Protein AF-A0AAE0RZL2-F1 (afdb_monomer)

Secondary structure (DSSP, 8-state):
-HHHHHHHHHHHTT---EE----S-SSPPPHHHHHHHHHHHHTT--S---TT--HHHHHHHHHHHHHHH-----GGGEEEESSHHHHHHHHHHHH--TT-EEEEEES--TTHHHHHHTTT-EEEEEE--TTTTT---HHHHHHH--TTEEEEEEESSPTTT-----HHHHHHHHHHHHHSSS--EEEEE-TTTT-B-TT-----GGGSTTTTTTEEEEEEHHHHTT-GGG--EEEE--HHHHHHHHHHHHHHT-SPPHHHHHHHHHHHHS-GGGGHHHHHHHHHHHHHHHHHHTTSTT-B-PPPSBSS----B-GGGTT-EETTEE--SHHHHHHHHHHHH-EE---GGGGT---EEEEEE-----GGGTTTS-SSS-GGG--SSSS--HHHHHHHTTTTTS-GGGEEEEE-HHHHHHHHHH-TTS-GGGEEEPSS---HHHHHHHHHHHHHHH-TTPEEEEEETTEEES-HHHHHHHHHHHHHHHHHH--EEEEEEPPSS--SSSEEEEEPPGGG--HHHHHHHHHHHHHHS--EEEEEEEEES--HHHHHHHHHHT-EEEEEEEEEEEHHHHHHHHHHH-HHHHHHHHHHHHHTTSTTHHHHHHHHHHH-----HIIIIITT-S-EEEEEE-S-EEE--SHHHHHHHS---TT--BTTEEEES-BS-EEEES-----EEEES-BSEEEEE-SS-EEEEETT-GGGHHHHHHHHHHTT-GGG-

Sequence (724 aa):
MKITAKAISMKKAGMPVISLSAGEPDFPTPKIASDAGIKAIRDGFTNYTVNSGTIELKKAICHKLKRDNGLEYVPENIIVSNGGKQAIANTILALCERGDEVIIPSPYWVSFPEMVSLADATSVVLNTTIEDGFKIKPSGLEKSISDRTKLLILNSPSNPTGAVYSKKEIELLMEVVKSVRRD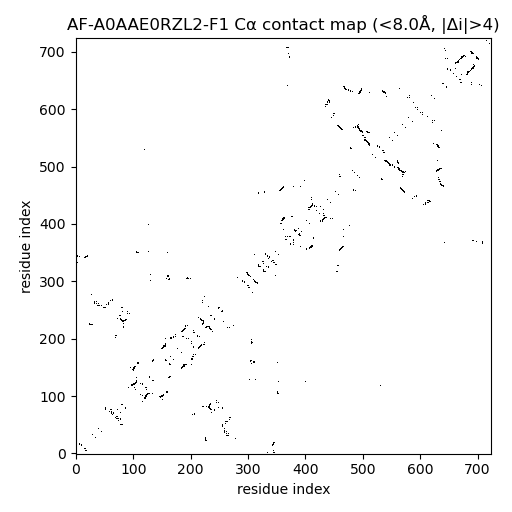IFVLSDEMYEQLMYGDAEYYSPARIQGMREKTIVSNAVSKTFSMTGWRVGYIAAPEWIVDACNKIQSQTTSNASSISQKAAEAALLADPSIINEMKRAFKERRDFMFTELNKISGFNALLPDGAFYIFPSVADLIGKTISGCKLSSSMDVGDFLLEKGLIATVPGEAFGAADLYVVIMAGGSGTRLWPMSRREYPKQFIDFLGTGTLIQQTVQRLDSLVSNKNILIVTNDIGEQLVKEQLPFVPQENVVVEPTAKNTAPCIALAAAIIKKRNPNAIMIVLPSDHIITDVHVFQQTLRAAVFVAFETMSLVTIGVIPTRPETGYGYIQKKNVENIQPAENELEKNVSVRFGVDVRKVKTFAEKPDVETAKAFIESGEFFWNSGMFVWHIDAIWRELESAMPHLFEDLKSMYHAIGTSKEEEVLRKIFTWVKSTSIDYGVMEKAMNVYMVEGRFFWSDAGSWDELAKLSQESPNSFSEFLILKNAKNVSFLKTSNKMRVAVIGVEDIIVVETADALLICKKGESQKVKDIVSMLKESSLNEYL

Nearest PDB structures (foldseek):
  6f77-assembly3_E  TM=9.794E-01  e=3.982E-39  Sinorhizobium meliloti 1021
  6f35-assembly1_B  TM=9.690E-01  e=2.940E-38  Sinorhizobium meliloti 1021
  6f77-assembly2_C  TM=9.760E-01  e=4.994E-37  Sinorhizobium meliloti 1021
  5bj3-assembly1_B  TM=9.554E-01  e=1.617E-32  Thermus aquaticus
  1xi9-assembly1_C  TM=9.196E-01  e=2.842E-28  Pyrococcus furiosus DSM 3638

Organism: NCBI:txid2493646

Solvent-accessible surface area (backbone atoms only — not comparable to full-atom values): 38172 Å² total; per-residue (Å²): 114,70,61,62,53,49,47,51,52,42,41,76,73,71,43,86,57,46,75,72,60,70,95,65,64,92,57,74,51,50,65,66,19,52,51,34,24,54,46,28,58,74,73,60,48,76,60,92,61,50,50,45,42,50,71,67,37,32,45,26,49,29,50,37,35,34,75,78,66,69,39,89,57,57,50,72,22,38,32,35,24,61,13,38,71,47,34,52,42,36,48,43,53,60,72,41,43,74,68,25,26,33,39,36,54,18,59,29,50,67,58,55,59,54,43,34,41,76,26,42,13,29,66,46,66,44,76,42,42,79,91,53,58,54,45,87,49,50,71,61,54,56,73,68,59,52,99,42,45,42,36,35,51,47,57,38,25,19,53,50,49,0,32,60,58,44,58,68,56,46,50,49,43,49,48,49,53,64,70,45,95,60,83,50,32,33,42,36,37,38,46,26,53,79,35,54,38,88,92,54,59,78,55,65,65,50,72,42,89,87,28,43,82,37,26,36,41,31,30,36,47,28,62,64,45,27,31,64,90,56,29,42,10,24,37,42,31,46,47,72,58,31,51,43,27,42,56,54,35,60,78,71,70,45,36,40,56,48,32,38,45,42,13,48,29,42,52,51,66,44,67,78,70,79,38,47,66,60,45,50,53,50,48,55,51,48,55,48,50,48,56,58,47,55,68,39,89,38,40,50,58,69,80,47,38,14,42,92,40,74,53,59,44,50,69,72,39,36,55,39,71,56,98,88,43,71,20,33,42,51,57,41,46,29,50,45,33,32,75,75,65,31,33,34,50,74,36,51,49,68,25,66,56,65,66,56,33,38,38,33,49,51,51,68,57,40,51,29,39,54,79,74,16,22,69,87,48,26,41,41,74,41,54,90,81,80,76,58,23,27,38,52,50,48,54,59,57,35,64,80,76,48,58,48,86,37,40,33,40,38,18,28,76,65,41,52,58,52,43,52,71,73,41,69,76,42,50,71,94,29,56,42,68,45,82,50,87,33,53,51,33,56,51,51,40,52,51,48,28,55,44,38,62,63,35,44,60,23,39,40,35,39,36,60,20,45,51,50,64,79,46,48,68,58,48,46,40,44,49,53,45,32,49,50,50,8,65,79,64,52,24,44,24,37,38,27,30,73,65,91,66,66,52,46,89,39,32,32,35,30,54,53,67,78,94,77,63,55,74,68,60,56,48,53,31,48,51,42,28,56,46,51,74,37,54,52,40,47,51,64,49,65,47,74,44,42,56,67,69,57,26,42,52,39,56,75,66,71,48,43,19,32,47,65,76,32,37,24,22,24,47,58,34,57,50,53,43,34,46,74,55,33,50,71,61,34,55,53,33,52,53,47,42,71,26,56,98,46,98,50,24,67,60,52,48,47,55,49,51,71,70,56,72,69,36,43,39,54,79,45,29,58,67,73,54,85,59,37,35,30,32,47,36,92,45,60,73,45,70,69,68,28,51,60,56,51,50,73,71,48,82,82,62,96,76,62,76,46,104,43,38,47,76,43,81,50,43,72,71,38,79,50,81,74,50,89,81,65,75,48,74,48,67,69,47,66,43,32,37,38,40,40,47,87,88,48,76,45,76,44,47,62,88,47,32,73,55,39,40,54,56,53,50,52,33,56,77,67,66,45,59,93,78,67

Radius of gyration: 30.04 Å; Cα contacts (8 Å, |Δi|>4): 1424; chains: 1; bounding box: 79×54×93 Å

InterPro domains:
  IPR004839 Aminotransferase, class I/classII, large domain [PF00155] (17-354)
  IPR005835 Nucleotidyl transferase domain [PF00483] (358-652)
  IPR015421 Pyridoxal phosphate-dependent transferase, major domain [G3DSA:3.40.640.10] (30-271)
  IPR015422 Pyridoxal phosphate-dependent transferase, small domain [G3DSA:3.90.1150.10] (12-354)
  IPR015424 Pyridoxal phosphate-dependent transferase [SSF53383] (2-355)
  IPR029044 Nucleotide-diphospho-sugar transferases [G3DSA:3.90.550.10] (360-719)
  IPR029044 Nucleotide-diphospho-sugar transferases [SSF53448] (357-649)
  IPR049577 GDP-mannose pyrophosphorylase, N-terminal domain [cd02509] (356-646)
  IPR050596 Aspartate/prephenate aminotransferase-like [PTHR46383] (1-357)
  IPR054566 MannoseP isomerase/GMP-like, beta-helix domain [PF22640] (671-715)

Foldseek 3Di:
DVLVVVLVVCVVVVHPFAEPADQFDPDDFFPLLVVLLVVCVVVVVFDADAQQADQLLLVLVQVLCCVQAVDHDHSLLKGKFQALLLQLLLLLLLFDAAAAEEEAQPLADLCPLVSCLVRLYAYQYFYDDVVNVSDDALVSLLVSDDPRYAEYEDEACGVAALAHDAPVRLVSNVVSCVVDPDQHAYEYECAWQLLFDDPDHHHDNCPDPPNQQRYWDKYFCCHQRSCVVLRIIMIRHPSVSSVSSSVVSCVPPGHRGSSSSSSSSSVSPDDSCSRVVVSVVLRVVLVVCQVVQVVDPQWDWDRRRGRNHIDIHNLSQAQDQDPNQHHQFQVSVQVCCCPVVSYHHDGSVSSVPAAAAEEEEAADQLLLPPLVRHNLQHQLLDDQAPPGGLQLVVVVLCPSPHQLARYAYEYAPSVLVSCCVRPVRRDSVRDHHQPDAQAAPLSVLLVLLVVCNSGVFYKYKYHYSQKDFDCSVLVVLLVVLQQVCQVVPQAKEFAFEQDPAQDLQFKKWFFDDPPDDDPVQVVSQVSSCSHRVWGKGWTPAMGHRDDRVVSVVQNVVSGMTTGNLIIIHTSVNVLVQCCVQPVPSSVLSVQLSVLPPHPCNVVSSNVCSVPDHRDYCCNRGVRPGPTYMYIYRPTDMDRPSFPLRSQVVHDPPVDDPDVQEAEECEESEREGEDDPPHRDYDYNYYQWYWYDDPPDIDIDGRVCSSCSSVVVVVCVVVVVSVSD

Structure (mmCIF, N/CA/C/O backbone):
data_AF-A0AAE0RZL2-F1
#
_entry.id   AF-A0AAE0RZL2-F1
#
loop_
_atom_site.group_PDB
_atom_site.id
_atom_site.type_symbol
_atom_site.label_atom_id
_atom_site.label_alt_id
_atom_site.label_comp_id
_atom_site.label_asym_id
_atom_site.label_entity_id
_atom_site.label_seq_id
_atom_site.pdbx_PDB_ins_code
_atom_site.Cartn_x
_atom_site.Cartn_y
_atom_site.Cartn_z
_atom_site.occupancy
_atom_site.B_iso_or_equiv
_atom_site.auth_seq_id
_atom_site.auth_comp_id
_atom_site.auth_asym_id
_atom_site.auth_atom_id
_atom_site.pdbx_PDB_model_num
ATOM 1 N N . MET A 1 1 ? 8.058 13.229 -6.282 1.00 48.62 1 MET A N 1
ATOM 2 C CA . MET A 1 1 ? 8.341 14.415 -7.134 1.00 48.62 1 MET A CA 1
ATOM 3 C C . MET A 1 1 ? 9.014 15.570 -6.379 1.00 48.62 1 MET A C 1
ATOM 5 O O . MET A 1 1 ? 9.941 16.156 -6.925 1.00 48.62 1 MET A O 1
ATOM 9 N N . LYS A 1 2 ? 8.626 15.876 -5.130 1.00 64.81 2 LYS A N 1
ATOM 10 C CA . LYS A 1 2 ? 9.164 17.006 -4.339 1.00 64.81 2 LYS A CA 1
ATOM 11 C C . LYS A 1 2 ? 10.693 16.974 -4.105 1.00 64.81 2 LYS A C 1
ATOM 13 O O . LYS A 1 2 ? 11.363 17.966 -4.379 1.00 64.81 2 LYS A O 1
ATOM 18 N N . ILE A 1 3 ? 11.261 15.833 -3.691 1.00 69.06 3 ILE A N 1
ATOM 19 C CA . ILE A 1 3 ? 12.711 15.697 -3.409 1.00 69.06 3 ILE A CA 1
ATOM 20 C C . ILE A 1 3 ? 13.569 15.850 -4.672 1.00 69.06 3 ILE A C 1
ATOM 22 O O . ILE A 1 3 ? 14.572 16.559 -4.655 1.00 69.06 3 ILE A O 1
ATOM 26 N N . THR A 1 4 ? 13.153 15.262 -5.798 1.00 69.25 4 THR A N 1
ATOM 27 C CA . THR A 1 4 ? 13.863 15.398 -7.080 1.00 69.25 4 THR A CA 1
ATOM 28 C C . THR A 1 4 ? 13.931 16.859 -7.534 1.00 69.25 4 THR A C 1
ATOM 30 O O . THR A 1 4 ? 14.994 17.329 -7.932 1.00 69.25 4 THR A O 1
ATOM 33 N N . ALA A 1 5 ? 12.826 17.607 -7.425 1.00 73.50 5 ALA A N 1
ATOM 34 C CA . ALA A 1 5 ? 12.799 19.029 -7.767 1.00 73.50 5 ALA A CA 1
ATOM 35 C C . ALA A 1 5 ? 13.719 19.863 -6.855 1.00 73.50 5 ALA A C 1
ATOM 37 O O . ALA A 1 5 ? 14.476 20.704 -7.344 1.00 73.50 5 ALA A O 1
ATOM 38 N N . LYS A 1 6 ? 13.715 19.580 -5.545 1.00 79.81 6 LYS A N 1
ATOM 39 C CA . LYS A 1 6 ? 14.592 20.229 -4.557 1.00 79.81 6 LYS A CA 1
ATOM 40 C C . LYS A 1 6 ? 16.071 19.952 -4.845 1.00 79.81 6 LYS A C 1
ATOM 42 O O . LYS A 1 6 ? 16.858 20.892 -4.921 1.00 79.81 6 LYS A O 1
ATOM 47 N N . ALA A 1 7 ? 16.434 18.701 -5.127 1.00 81.50 7 ALA A N 1
ATOM 48 C CA . ALA A 1 7 ? 17.792 18.317 -5.512 1.00 81.50 7 ALA A CA 1
ATOM 49 C C . ALA A 1 7 ? 18.262 19.020 -6.800 1.00 81.50 7 ALA A C 1
ATOM 51 O O . ALA A 1 7 ? 19.390 19.509 -6.859 1.00 81.50 7 ALA A O 1
ATOM 52 N N . ILE A 1 8 ? 17.397 19.132 -7.818 1.00 79.94 8 ILE A N 1
ATOM 53 C CA . ILE A 1 8 ? 17.694 19.888 -9.049 1.00 79.94 8 ILE A CA 1
ATOM 54 C C . ILE A 1 8 ? 17.919 21.372 -8.737 1.00 79.94 8 ILE A C 1
ATOM 56 O O . ILE A 1 8 ? 18.867 21.964 -9.252 1.00 79.94 8 ILE A O 1
ATOM 60 N N . SER A 1 9 ? 17.081 21.975 -7.890 1.00 85.94 9 SER A N 1
ATOM 61 C CA . SER A 1 9 ? 17.234 23.373 -7.471 1.00 85.94 9 SER A CA 1
ATOM 62 C C . SER A 1 9 ? 18.558 23.608 -6.737 1.00 85.94 9 SER A C 1
ATOM 64 O O . SER A 1 9 ? 19.268 24.560 -7.046 1.00 85.94 9 SER A O 1
ATOM 66 N N . MET A 1 10 ? 18.929 22.717 -5.814 1.00 88.75 10 MET A N 1
ATOM 67 C CA . MET A 1 10 ? 20.195 22.791 -5.075 1.00 88.75 10 MET A CA 1
ATOM 68 C C . MET A 1 10 ? 21.409 22.634 -6.002 1.00 88.75 10 MET A C 1
ATOM 70 O O . MET A 1 10 ? 22.364 23.401 -5.888 1.00 88.75 10 MET A O 1
ATOM 74 N N . LYS A 1 11 ? 21.354 21.720 -6.983 1.00 86.94 11 LYS A N 1
ATOM 75 C CA . LYS A 1 11 ? 22.391 21.612 -8.026 1.00 86.94 11 LYS A CA 1
ATOM 76 C C . LYS A 1 11 ? 22.515 22.888 -8.854 1.00 86.94 11 LYS A C 1
ATOM 78 O O . LYS A 1 11 ? 23.625 23.352 -9.089 1.00 86.94 11 LYS A O 1
ATOM 83 N N . LYS A 1 12 ? 21.389 23.477 -9.280 1.00 88.81 12 LYS A N 1
ATOM 84 C CA . LYS A 1 12 ? 21.377 24.760 -10.010 1.00 88.81 12 LYS A CA 1
ATOM 85 C C . LYS A 1 12 ? 21.966 25.904 -9.182 1.00 88.81 12 LYS A C 1
ATOM 87 O O . LYS A 1 12 ? 22.570 26.802 -9.753 1.00 88.81 12 LYS A O 1
ATOM 92 N N . ALA A 1 13 ? 21.829 25.846 -7.859 1.00 90.88 13 ALA A N 1
ATOM 93 C CA . ALA A 1 13 ? 22.450 26.779 -6.923 1.00 90.88 13 ALA A CA 1
ATOM 94 C C . ALA A 1 13 ? 23.943 26.489 -6.644 1.00 90.88 13 ALA A C 1
ATOM 96 O O . ALA A 1 13 ? 24.531 27.121 -5.773 1.00 90.88 13 ALA A O 1
ATOM 97 N N . GLY A 1 14 ? 24.568 25.544 -7.358 1.00 92.31 14 GLY A N 1
ATOM 98 C CA . GLY A 1 14 ? 25.991 25.216 -7.228 1.00 92.31 14 GLY A CA 1
ATOM 99 C C . GLY A 1 14 ? 26.329 24.228 -6.107 1.00 92.31 14 GLY A C 1
ATOM 100 O O . GLY A 1 14 ? 27.507 23.994 -5.848 1.00 92.31 14 GLY A O 1
ATOM 101 N N . MET A 1 15 ? 25.334 23.627 -5.443 1.00 91.88 15 MET A N 1
ATOM 102 C CA . MET A 1 15 ? 25.581 22.641 -4.385 1.00 91.88 15 MET A CA 1
ATOM 103 C C . MET A 1 15 ? 25.912 21.258 -4.983 1.00 91.88 15 MET A C 1
ATOM 105 O O . MET A 1 15 ? 25.215 20.810 -5.902 1.00 91.88 15 MET A O 1
ATOM 109 N N . PRO A 1 16 ? 26.916 20.531 -4.453 1.00 92.69 16 PRO A N 1
ATOM 110 C CA . PRO A 1 16 ? 27.360 19.240 -4.986 1.00 92.69 16 PRO A CA 1
ATOM 111 C C . PRO A 1 16 ? 26.447 18.081 -4.547 1.00 92.69 16 PRO A C 1
ATOM 113 O O . PRO A 1 16 ? 26.859 17.184 -3.820 1.00 92.69 16 PRO A O 1
ATOM 116 N N . VAL A 1 17 ? 25.182 18.098 -4.971 1.00 91.62 17 VAL A N 1
ATOM 117 C CA . VAL A 1 17 ? 24.202 17.076 -4.570 1.00 91.62 17 VAL A CA 1
ATOM 118 C C . VAL A 1 17 ? 24.455 15.744 -5.284 1.00 91.62 17 VAL A C 1
ATOM 120 O O . VAL A 1 17 ? 24.409 15.665 -6.516 1.00 91.62 17 VAL A O 1
ATOM 123 N N . ILE A 1 18 ? 24.626 14.668 -4.519 1.00 90.69 18 ILE A N 1
ATOM 124 C CA . ILE A 1 18 ? 24.644 13.289 -5.018 1.00 90.69 18 ILE A CA 1
ATOM 125 C C . ILE A 1 18 ? 23.194 12.824 -5.172 1.00 90.69 18 ILE A C 1
ATOM 127 O O . ILE A 1 18 ? 22.408 12.896 -4.232 1.00 90.69 18 ILE A O 1
ATOM 131 N N . SER A 1 19 ? 22.807 12.357 -6.361 1.00 86.38 19 SER A N 1
ATOM 132 C CA . SER A 1 19 ? 21.437 11.888 -6.611 1.00 86.38 19 SER A CA 1
ATOM 133 C C . SER A 1 19 ? 21.391 10.372 -6.715 1.00 86.38 19 SER A C 1
ATOM 135 O O . SER A 1 19 ? 21.828 9.823 -7.720 1.00 86.38 19 SER A O 1
ATOM 137 N N . LEU A 1 20 ? 20.790 9.726 -5.716 1.00 88.19 20 LEU A N 1
ATOM 138 C CA . LEU A 1 20 ? 20.515 8.285 -5.668 1.00 88.19 20 LEU A CA 1
ATOM 139 C C . LEU A 1 20 ? 19.025 7.982 -5.922 1.00 88.19 20 LEU A C 1
ATOM 141 O O . LEU A 1 20 ? 18.519 6.926 -5.563 1.00 88.19 20 LEU A O 1
ATOM 145 N N . SER A 1 21 ? 18.299 8.935 -6.516 1.00 76.31 21 SER A N 1
ATOM 146 C CA . SER A 1 21 ? 16.853 8.842 -6.774 1.00 76.31 21 SER A CA 1
ATOM 147 C C . SER A 1 21 ? 16.497 8.408 -8.202 1.00 76.31 21 SER A C 1
ATOM 149 O O . SER A 1 21 ? 15.344 8.077 -8.480 1.00 76.31 21 SER A O 1
ATOM 151 N N . ALA A 1 22 ? 17.465 8.427 -9.124 1.00 70.25 22 ALA A N 1
ATOM 152 C CA . ALA A 1 22 ? 17.240 8.109 -10.528 1.00 70.25 22 ALA A CA 1
ATOM 153 C C . ALA A 1 22 ? 17.298 6.593 -10.753 1.00 70.25 22 ALA A C 1
ATOM 155 O O . ALA A 1 22 ? 18.270 5.934 -10.406 1.00 70.25 22 ALA A O 1
ATOM 156 N N . GLY A 1 23 ? 16.252 6.035 -11.360 1.00 76.00 23 GLY A N 1
ATOM 157 C CA . GLY A 1 23 ? 16.176 4.611 -11.674 1.00 76.00 23 GLY A CA 1
ATOM 158 C C . GLY A 1 23 ? 16.798 4.241 -13.020 1.00 76.00 23 GLY A C 1
ATOM 159 O O . GLY A 1 23 ? 16.204 3.424 -13.721 1.00 76.00 23 GLY A O 1
ATOM 160 N N . GLU A 1 24 ? 17.898 4.859 -13.442 1.00 82.81 24 GLU A N 1
ATOM 161 C CA . GLU A 1 24 ? 18.528 4.617 -14.748 1.00 82.81 24 GLU A CA 1
ATOM 162 C C . GLU A 1 24 ? 19.977 4.133 -14.615 1.00 82.81 24 GLU A C 1
ATOM 164 O O . GLU A 1 24 ? 20.679 4.611 -13.725 1.00 82.81 24 GLU A O 1
ATOM 169 N N . PRO A 1 25 ? 20.432 3.192 -15.467 1.00 86.44 25 PRO A N 1
ATOM 170 C CA . PRO A 1 25 ? 21.841 2.825 -15.503 1.00 86.44 25 PRO A CA 1
ATOM 171 C C . PRO A 1 25 ? 22.715 3.992 -15.977 1.00 86.44 25 PRO A C 1
ATOM 173 O O . PRO A 1 25 ? 22.328 4.758 -16.854 1.00 86.44 25 PRO A O 1
ATOM 176 N N . ASP A 1 26 ? 23.922 4.083 -15.429 1.00 88.44 26 ASP A N 1
ATOM 177 C CA . ASP A 1 26 ? 24.959 5.068 -15.766 1.00 88.44 26 ASP A CA 1
ATOM 178 C C . ASP A 1 26 ? 25.868 4.623 -16.928 1.00 88.44 26 ASP A C 1
ATOM 180 O O . ASP A 1 26 ? 26.823 5.313 -17.284 1.00 88.44 26 ASP A O 1
ATOM 184 N N . PHE A 1 27 ? 25.570 3.474 -17.537 1.00 94.06 27 PHE A N 1
ATOM 185 C CA . PHE A 1 27 ? 26.275 2.954 -18.705 1.00 94.06 27 PHE A CA 1
ATOM 186 C C . PHE A 1 27 ? 25.760 3.608 -19.993 1.00 94.06 27 PHE A C 1
ATOM 188 O O . PHE A 1 27 ? 24.566 3.895 -20.104 1.00 94.06 27 PHE A O 1
ATOM 195 N N . PRO A 1 28 ? 26.604 3.801 -21.018 1.00 95.19 28 PRO A N 1
ATOM 196 C CA . PRO A 1 28 ? 26.115 4.188 -22.334 1.00 95.19 28 PRO A CA 1
ATOM 197 C C . PRO A 1 28 ? 25.261 3.071 -22.953 1.00 95.19 28 PRO A C 1
ATOM 199 O O . PRO A 1 28 ? 25.443 1.887 -22.663 1.00 95.19 28 PRO A O 1
ATOM 202 N N . THR A 1 29 ? 24.360 3.437 -23.868 1.00 97.75 29 THR A N 1
ATOM 203 C CA . THR A 1 29 ? 23.678 2.455 -24.723 1.00 97.75 29 THR A CA 1
ATOM 204 C C . THR A 1 29 ? 24.719 1.631 -25.504 1.00 97.75 29 THR A C 1
ATOM 206 O O . THR A 1 29 ? 25.616 2.230 -26.112 1.00 97.75 29 THR A O 1
ATOM 209 N N . PRO A 1 30 ? 24.607 0.286 -25.558 1.00 97.38 30 PRO A N 1
ATOM 210 C CA . PRO A 1 30 ? 25.539 -0.569 -26.276 1.00 97.38 30 PRO A CA 1
ATOM 211 C C . PRO A 1 30 ? 25.775 -0.111 -27.711 1.00 97.38 30 PRO A C 1
ATOM 213 O O . PRO A 1 30 ? 24.840 0.249 -28.431 1.00 97.38 30 PRO A O 1
ATOM 216 N N . LYS A 1 31 ? 27.037 -0.166 -28.147 1.00 97.62 31 LYS A N 1
ATOM 217 C CA . LYS A 1 31 ? 27.452 0.349 -29.458 1.00 97.62 31 LYS A CA 1
ATOM 218 C C . LYS A 1 31 ? 26.644 -0.258 -30.608 1.00 97.62 31 LYS A C 1
ATOM 220 O O . LYS A 1 31 ? 26.234 0.477 -31.494 1.00 97.62 31 LYS A O 1
ATOM 225 N N . ILE A 1 32 ? 26.343 -1.558 -30.553 1.00 98.06 32 ILE A N 1
ATOM 226 C CA . ILE A 1 32 ? 25.542 -2.245 -31.580 1.00 98.06 32 ILE A CA 1
ATOM 227 C C . ILE A 1 32 ? 24.131 -1.649 -31.730 1.00 98.06 32 ILE A C 1
ATOM 229 O O . ILE A 1 32 ? 23.644 -1.490 -32.847 1.00 98.06 32 ILE A O 1
ATOM 233 N N . ALA A 1 33 ? 23.501 -1.257 -30.621 1.00 98.25 33 ALA A N 1
ATOM 234 C CA . ALA A 1 33 ? 22.179 -0.640 -30.618 1.00 98.25 33 ALA A CA 1
ATOM 235 C C . ALA A 1 33 ? 22.246 0.818 -31.095 1.00 98.25 33 ALA A C 1
ATOM 237 O O . ALA A 1 33 ? 21.446 1.237 -31.931 1.00 98.25 33 ALA A O 1
ATOM 238 N N . SER A 1 34 ? 23.242 1.573 -30.619 1.00 98.44 34 SER A N 1
ATOM 239 C CA . SER A 1 34 ? 23.487 2.954 -31.052 1.00 98.44 34 SER A CA 1
ATOM 240 C C . SER A 1 34 ? 23.778 3.039 -32.555 1.00 98.44 34 SER A C 1
ATOM 242 O O . SER A 1 34 ? 23.169 3.847 -33.254 1.00 98.44 34 SER A O 1
ATOM 244 N N . ASP A 1 35 ? 24.645 2.166 -33.076 1.00 98.69 35 ASP A N 1
ATOM 245 C CA . ASP A 1 35 ? 24.987 2.089 -34.499 1.00 98.69 35 ASP A CA 1
ATOM 246 C C . ASP A 1 35 ? 23.762 1.722 -35.348 1.00 98.69 35 ASP A C 1
ATOM 248 O O . ASP A 1 35 ? 23.551 2.319 -36.405 1.00 98.69 35 ASP A O 1
ATOM 252 N N . ALA A 1 36 ? 22.917 0.795 -34.879 1.00 98.81 36 ALA A N 1
ATOM 253 C CA . ALA A 1 36 ? 21.672 0.435 -35.556 1.00 98.81 36 ALA A CA 1
ATOM 254 C C . ALA A 1 36 ? 20.675 1.606 -35.606 1.00 98.81 36 ALA A C 1
ATOM 256 O O . ALA A 1 36 ? 20.077 1.856 -36.654 1.00 98.81 36 ALA A O 1
ATOM 257 N N . GLY A 1 37 ? 20.541 2.373 -34.518 1.00 98.62 37 GLY A N 1
ATOM 258 C CA . GLY A 1 37 ? 19.736 3.597 -34.497 1.00 98.62 37 GLY A CA 1
ATOM 259 C C . GLY A 1 37 ? 20.272 4.674 -35.451 1.00 98.62 37 GLY A C 1
ATOM 260 O O . GLY A 1 37 ? 19.516 5.239 -36.239 1.00 98.62 37 GLY A O 1
ATOM 261 N N . ILE A 1 38 ? 21.588 4.916 -35.454 1.00 98.81 38 ILE A N 1
ATOM 262 C CA . ILE A 1 38 ? 22.240 5.857 -36.385 1.00 98.81 38 ILE A CA 1
ATOM 263 C C . ILE A 1 38 ? 22.025 5.420 -37.835 1.00 98.81 38 ILE A C 1
ATOM 265 O O . ILE A 1 38 ? 21.718 6.246 -38.696 1.00 98.81 38 ILE A O 1
ATOM 269 N N . LYS A 1 39 ? 22.177 4.124 -38.116 1.00 98.69 39 LYS A N 1
ATOM 270 C CA . LYS A 1 39 ? 21.951 3.571 -39.449 1.00 98.69 39 LYS A CA 1
ATOM 271 C C . LYS A 1 39 ? 20.499 3.771 -39.885 1.00 98.69 39 LYS A C 1
ATOM 273 O O . LYS A 1 39 ? 20.282 4.246 -40.991 1.00 98.69 39 LYS A O 1
ATOM 278 N N . ALA A 1 40 ? 19.527 3.505 -39.010 1.00 98.69 40 ALA A N 1
ATOM 279 C CA . ALA A 1 40 ? 18.110 3.725 -39.300 1.00 98.69 40 ALA A CA 1
ATOM 280 C C . ALA A 1 40 ? 17.815 5.184 -39.689 1.00 98.69 40 ALA A C 1
ATOM 282 O O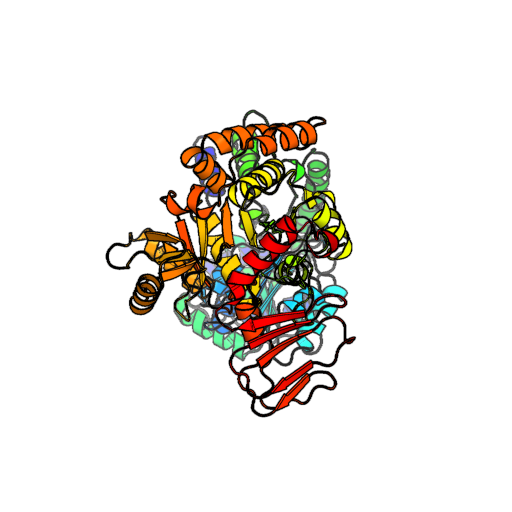 . ALA A 1 40 ? 17.068 5.426 -40.633 1.00 98.69 40 ALA A O 1
ATOM 283 N N . ILE A 1 41 ? 18.449 6.155 -39.021 1.00 98.75 41 ILE A N 1
ATOM 284 C CA . ILE A 1 41 ? 18.350 7.575 -39.393 1.00 98.75 41 ILE A CA 1
ATOM 285 C C . ILE A 1 41 ? 18.946 7.818 -40.785 1.00 98.75 41 ILE A C 1
ATOM 287 O O . ILE A 1 41 ? 18.301 8.436 -41.629 1.00 98.75 41 ILE A O 1
ATOM 291 N N . ARG A 1 42 ? 20.166 7.328 -41.039 1.00 98.69 42 ARG A N 1
ATOM 292 C CA . ARG A 1 42 ? 20.879 7.531 -42.315 1.00 98.69 42 ARG A CA 1
ATOM 293 C C . ARG A 1 42 ? 20.170 6.891 -43.506 1.00 98.69 42 ARG A C 1
ATOM 295 O O . ARG A 1 42 ? 20.185 7.463 -44.589 1.00 98.69 42 ARG A O 1
ATOM 302 N N . ASP A 1 43 ? 19.546 5.739 -43.293 1.00 98.31 43 ASP A N 1
ATOM 303 C CA . ASP A 1 43 ? 18.790 5.013 -44.314 1.00 98.31 43 ASP A CA 1
ATOM 304 C C . ASP A 1 43 ? 17.381 5.599 -44.542 1.00 98.31 43 ASP A C 1
ATOM 306 O O . ASP A 1 43 ? 16.644 5.105 -45.392 1.00 98.31 43 ASP A O 1
ATOM 310 N N . GLY A 1 44 ? 16.969 6.618 -43.776 1.00 97.94 44 GLY A N 1
ATOM 311 C CA . GLY A 1 44 ? 15.641 7.224 -43.897 1.00 97.94 44 GLY A CA 1
ATOM 312 C C . GLY A 1 44 ? 14.503 6.377 -43.314 1.00 97.94 44 GLY A C 1
ATOM 313 O O . GLY A 1 44 ? 13.357 6.512 -43.740 1.00 97.94 44 GLY A O 1
ATOM 314 N N . PHE A 1 45 ? 14.774 5.510 -42.331 1.00 98.12 45 PHE A N 1
ATOM 315 C CA . PHE A 1 45 ? 13.757 4.710 -41.633 1.00 98.12 45 PHE A CA 1
ATOM 316 C C . PHE A 1 45 ? 12.985 5.553 -40.596 1.00 98.12 45 PHE A C 1
ATOM 318 O O . PHE A 1 45 ? 12.987 5.281 -39.394 1.00 98.12 45 PHE A O 1
ATOM 325 N N . THR A 1 46 ? 12.346 6.624 -41.066 1.00 97.81 46 THR A N 1
ATOM 326 C CA . THR A 1 46 ? 11.747 7.698 -40.250 1.00 97.81 46 THR A CA 1
ATOM 327 C C . THR A 1 46 ? 10.227 7.817 -40.398 1.00 97.81 46 THR A C 1
ATOM 329 O O . THR A 1 46 ? 9.623 8.704 -39.801 1.00 97.81 46 THR A O 1
ATOM 332 N N . ASN A 1 47 ? 9.602 6.933 -41.178 1.00 97.25 47 ASN A N 1
ATOM 333 C CA . ASN A 1 47 ? 8.154 6.905 -41.387 1.00 97.25 47 ASN A CA 1
ATOM 334 C C . ASN A 1 47 ? 7.427 6.071 -40.319 1.00 97.25 47 ASN A C 1
ATOM 336 O O . ASN A 1 47 ? 8.049 5.362 -39.521 1.00 97.25 47 ASN A O 1
ATOM 340 N N . TYR A 1 48 ? 6.091 6.125 -40.340 1.00 97.56 48 TYR A N 1
ATOM 341 C CA . TYR A 1 48 ? 5.249 5.242 -39.535 1.00 97.56 48 TYR A CA 1
ATOM 342 C C . TYR A 1 48 ? 5.607 3.768 -39.753 1.00 97.56 48 TYR A C 1
ATOM 344 O O . TYR A 1 48 ? 5.910 3.330 -40.864 1.00 97.56 48 TYR A O 1
ATOM 352 N N . THR A 1 49 ? 5.532 3.002 -38.669 1.00 97.88 49 THR A N 1
ATOM 353 C CA . THR A 1 49 ? 5.637 1.538 -38.699 1.00 97.88 49 THR A CA 1
ATOM 354 C C . THR A 1 49 ? 4.293 0.939 -38.300 1.00 97.88 49 THR A C 1
ATOM 356 O O . THR A 1 49 ? 3.362 1.663 -37.946 1.00 97.88 49 THR A O 1
ATOM 359 N N . VAL A 1 50 ? 4.169 -0.388 -38.346 1.00 97.12 50 VAL A N 1
ATOM 360 C CA . VAL A 1 50 ? 2.980 -1.066 -37.812 1.00 97.12 50 VAL A CA 1
ATOM 361 C C . VAL A 1 50 ? 2.793 -0.669 -36.346 1.00 97.12 50 VAL A C 1
ATOM 363 O O . VAL A 1 50 ? 3.757 -0.669 -35.581 1.00 97.12 50 VAL A O 1
ATOM 366 N N . ASN A 1 51 ? 1.558 -0.346 -35.947 1.00 98.00 51 ASN A N 1
ATOM 367 C CA . ASN A 1 51 ? 1.252 0.161 -34.605 1.00 98.00 51 ASN A CA 1
ATOM 368 C C . ASN A 1 51 ? 1.797 -0.740 -33.485 1.00 98.00 51 ASN A C 1
ATOM 370 O O . ASN A 1 51 ? 2.362 -0.237 -32.518 1.00 98.00 51 ASN A O 1
ATOM 374 N N . SER A 1 52 ? 1.700 -2.063 -33.657 1.00 97.94 52 SER A N 1
ATOM 375 C CA . SER A 1 52 ? 2.195 -3.057 -32.700 1.00 97.94 52 SER A CA 1
ATOM 376 C C . SER A 1 52 ? 3.721 -3.243 -32.690 1.00 97.94 52 SER A C 1
ATOM 378 O O . SER A 1 52 ? 4.226 -4.069 -31.933 1.00 97.94 52 SER A O 1
ATOM 380 N N . GLY A 1 53 ? 4.450 -2.546 -33.561 1.00 98.38 53 GLY A N 1
ATOM 381 C CA . GLY A 1 53 ? 5.882 -2.713 -33.806 1.00 98.38 53 GLY A CA 1
ATOM 382 C C . GLY A 1 53 ? 6.206 -3.512 -35.072 1.00 98.38 53 GLY A C 1
ATOM 383 O O . GLY A 1 53 ? 5.370 -4.260 -35.588 1.00 98.38 53 GLY A O 1
ATOM 384 N N . THR A 1 54 ? 7.430 -3.345 -35.580 1.00 98.62 54 THR A N 1
ATOM 385 C CA . THR A 1 54 ? 7.925 -4.030 -36.783 1.00 98.62 54 THR A CA 1
ATOM 386 C C . THR A 1 54 ? 8.018 -5.542 -36.583 1.00 98.62 54 THR A C 1
ATOM 388 O O . THR A 1 54 ? 8.280 -6.035 -35.483 1.00 98.62 54 THR A O 1
ATOM 391 N N . ILE A 1 55 ? 7.835 -6.303 -37.665 1.00 98.62 55 ILE A N 1
ATOM 392 C CA . ILE A 1 55 ? 7.880 -7.767 -37.604 1.00 98.62 55 ILE A CA 1
ATOM 393 C C . ILE A 1 55 ? 9.258 -8.281 -37.167 1.00 98.62 55 ILE A C 1
ATOM 395 O O . ILE A 1 55 ? 9.340 -9.272 -36.444 1.00 98.62 55 ILE A O 1
ATOM 399 N N . GLU A 1 56 ? 10.336 -7.597 -37.551 1.00 98.69 56 GLU A N 1
ATOM 400 C CA . GLU A 1 56 ? 11.703 -7.962 -37.176 1.00 98.69 56 GLU A CA 1
ATOM 401 C C . GLU A 1 56 ? 11.927 -7.807 -35.670 1.00 98.69 56 GLU A C 1
ATOM 403 O O . GLU A 1 56 ? 12.427 -8.731 -35.027 1.00 98.69 56 GLU A O 1
ATOM 408 N N . LEU A 1 57 ? 11.473 -6.697 -35.078 1.00 98.81 57 LEU A N 1
ATOM 409 C CA . LEU A 1 57 ? 11.576 -6.486 -33.636 1.00 98.81 57 LEU A CA 1
ATOM 410 C C . LEU A 1 57 ? 10.715 -7.491 -32.865 1.00 98.81 57 LEU A C 1
ATOM 412 O O . LEU A 1 57 ? 11.173 -8.065 -31.879 1.00 98.81 57 LEU A O 1
ATOM 416 N N . LYS A 1 58 ? 9.491 -7.765 -33.328 1.00 98.88 58 LYS A N 1
ATOM 417 C CA . LYS A 1 58 ? 8.616 -8.770 -32.705 1.00 98.88 58 LYS A CA 1
ATOM 418 C C . LYS A 1 58 ? 9.251 -10.167 -32.736 1.00 98.88 58 LYS A C 1
ATOM 420 O O . LYS A 1 58 ? 9.210 -10.878 -31.733 1.00 98.88 58 LYS A O 1
ATOM 425 N N . LYS A 1 59 ? 9.914 -10.541 -33.838 1.00 98.88 59 LYS A N 1
ATOM 426 C CA . LYS A 1 59 ? 10.701 -11.786 -33.937 1.00 98.88 59 LYS A CA 1
ATOM 427 C C . LYS A 1 59 ? 11.914 -11.787 -33.002 1.00 98.88 59 LYS A C 1
ATOM 429 O O . LYS A 1 59 ? 12.160 -12.803 -32.357 1.00 98.88 59 LYS A O 1
ATOM 434 N N . ALA A 1 60 ? 12.635 -10.670 -32.883 1.00 98.81 60 ALA A N 1
ATOM 435 C CA . ALA A 1 60 ? 13.747 -10.532 -31.940 1.00 98.81 60 ALA A CA 1
ATOM 436 C C . ALA A 1 60 ? 13.288 -10.695 -30.481 1.00 98.81 60 ALA A C 1
ATOM 438 O O . ALA A 1 60 ? 13.948 -11.376 -29.699 1.00 98.81 60 ALA A O 1
ATOM 439 N N . ILE A 1 61 ? 12.119 -10.148 -30.130 1.00 98.88 61 ILE A N 1
ATOM 440 C CA . ILE A 1 61 ? 11.489 -10.342 -28.817 1.00 98.88 61 ILE A CA 1
ATOM 441 C C . ILE A 1 61 ? 11.144 -11.820 -28.591 1.00 98.88 61 ILE A C 1
ATOM 443 O O . ILE A 1 61 ? 11.500 -12.366 -27.550 1.00 98.88 61 ILE A O 1
ATOM 447 N N . CYS A 1 62 ? 10.522 -12.499 -29.563 1.00 98.81 62 CYS A N 1
ATOM 448 C CA . CYS A 1 62 ? 10.218 -13.934 -29.453 1.00 98.81 62 CYS A CA 1
ATOM 449 C C . CYS A 1 62 ? 11.492 -14.774 -29.269 1.00 98.81 62 CYS A C 1
ATOM 451 O O . CYS A 1 62 ? 11.536 -15.662 -28.417 1.00 98.81 62 CYS A O 1
ATOM 453 N N . HIS A 1 63 ? 12.549 -14.466 -30.030 1.00 98.62 63 HIS A N 1
ATOM 454 C CA . HIS A 1 63 ? 13.854 -15.109 -29.884 1.00 98.62 63 HIS A CA 1
ATOM 455 C C . HIS A 1 63 ? 14.421 -14.910 -28.474 1.00 98.62 63 HIS A C 1
ATOM 457 O O . HIS A 1 63 ? 14.819 -15.884 -27.836 1.00 98.62 63 HIS A O 1
ATOM 463 N N . LYS A 1 64 ? 14.400 -13.673 -27.966 1.00 98.19 64 LYS A N 1
ATOM 464 C CA . LYS A 1 64 ? 14.861 -13.337 -26.617 1.00 98.19 64 LYS A CA 1
ATOM 465 C C . LYS A 1 64 ? 14.068 -14.083 -25.543 1.00 98.19 64 LYS A C 1
ATOM 467 O O . LYS A 1 64 ? 14.668 -14.656 -24.645 1.00 98.19 64 LYS A O 1
ATOM 472 N N . LEU A 1 65 ? 12.737 -14.112 -25.633 1.00 98.44 65 LEU A N 1
ATOM 473 C CA . LEU A 1 65 ? 11.878 -14.787 -24.649 1.00 98.44 65 LEU A CA 1
ATOM 474 C C . LEU A 1 65 ? 12.138 -16.298 -24.614 1.00 98.44 65 LEU A C 1
ATOM 476 O O . LEU A 1 65 ? 12.198 -16.896 -23.539 1.00 98.44 65 LEU A O 1
ATOM 480 N N . LYS A 1 66 ? 12.379 -16.914 -25.775 1.00 98.19 66 LYS A N 1
ATOM 481 C CA . LYS A 1 66 ? 12.768 -18.324 -25.849 1.00 98.19 66 LYS A CA 1
ATOM 482 C C . LYS A 1 66 ? 14.162 -18.558 -25.265 1.00 98.19 66 LYS A C 1
ATOM 484 O O . LYS A 1 66 ? 14.329 -19.484 -24.477 1.00 98.19 66 LYS A O 1
ATOM 489 N N . ARG A 1 67 ? 15.141 -17.725 -25.637 1.00 97.12 67 ARG A N 1
ATOM 490 C CA . ARG A 1 67 ? 16.545 -17.835 -25.207 1.00 97.12 67 ARG A CA 1
ATOM 491 C C . ARG A 1 67 ? 16.705 -17.633 -23.699 1.00 97.12 67 ARG A C 1
ATOM 493 O O . ARG A 1 67 ? 17.355 -18.446 -23.054 1.00 97.12 67 ARG A O 1
ATOM 500 N N . ASP A 1 68 ? 16.101 -16.580 -23.158 1.00 95.19 68 ASP A N 1
ATOM 501 C CA . ASP A 1 68 ? 16.379 -16.110 -21.798 1.00 95.19 68 ASP A CA 1
ATOM 502 C C . ASP A 1 68 ? 15.366 -16.643 -20.775 1.00 95.19 68 ASP A C 1
ATOM 504 O O . ASP A 1 68 ? 15.708 -16.824 -19.610 1.00 95.19 68 ASP A O 1
ATOM 508 N N . ASN A 1 69 ? 14.125 -16.918 -21.193 1.00 95.88 69 ASN A N 1
ATOM 509 C CA . ASN A 1 69 ? 13.039 -17.317 -20.288 1.00 95.88 69 ASN A CA 1
ATOM 510 C C . ASN A 1 69 ? 12.470 -18.709 -20.594 1.00 95.88 69 ASN A C 1
ATOM 512 O O . ASN A 1 69 ? 11.645 -19.211 -19.832 1.00 95.88 69 ASN A O 1
ATOM 516 N N . GLY A 1 70 ? 12.863 -19.342 -21.705 1.00 96.19 70 GLY A N 1
ATOM 517 C CA . GLY A 1 70 ? 12.252 -20.593 -22.161 1.00 96.19 70 GLY A CA 1
ATOM 518 C C . GLY A 1 70 ? 10.781 -20.439 -22.564 1.00 96.19 70 GLY A C 1
ATOM 519 O O . GLY A 1 70 ? 10.021 -21.400 -22.465 1.00 96.19 70 GLY A O 1
ATOM 520 N N . LEU A 1 71 ? 10.363 -19.235 -22.975 1.00 97.69 71 LEU A N 1
ATOM 521 C CA . LEU A 1 71 ? 8.988 -18.922 -23.366 1.00 97.69 71 LEU A CA 1
ATOM 522 C C . LEU A 1 71 ? 8.861 -18.845 -24.892 1.00 97.69 71 LEU A C 1
ATOM 524 O O . LEU A 1 71 ? 9.494 -18.015 -25.541 1.00 97.69 71 LEU A O 1
ATOM 528 N N . GLU A 1 72 ? 8.017 -19.692 -25.479 1.00 97.00 72 GLU A N 1
ATOM 529 C CA . GLU A 1 72 ? 7.859 -19.775 -26.936 1.00 97.00 72 GLU A CA 1
ATOM 530 C C . GLU A 1 72 ? 6.652 -18.985 -27.443 1.00 97.00 72 GLU A C 1
ATOM 532 O O . GLU A 1 72 ? 5.562 -19.534 -27.548 1.00 97.00 72 GLU A O 1
ATOM 537 N N . TYR A 1 73 ? 6.822 -17.715 -27.795 1.00 98.31 73 TYR A N 1
ATOM 538 C CA . TYR A 1 73 ? 5.763 -16.896 -28.401 1.00 98.31 73 TYR A CA 1
ATOM 539 C C . TYR A 1 73 ? 5.920 -16.766 -29.920 1.00 98.31 73 TYR A C 1
ATOM 541 O O . TYR A 1 73 ? 7.019 -16.920 -30.456 1.00 98.31 73 TYR A O 1
ATOM 549 N N . VAL A 1 74 ? 4.815 -16.460 -30.604 1.00 98.50 74 VAL A N 1
ATOM 550 C CA . VAL A 1 74 ? 4.823 -16.012 -32.005 1.00 98.50 74 VAL A CA 1
ATOM 551 C C . VAL A 1 74 ? 4.654 -14.490 -32.065 1.00 98.50 74 VAL A C 1
ATOM 553 O O . VAL A 1 74 ? 4.183 -13.902 -31.087 1.00 98.50 74 VAL A O 1
ATOM 556 N N . PRO A 1 75 ? 5.035 -13.811 -33.165 1.00 98.75 75 PRO A N 1
ATOM 557 C CA . PRO A 1 75 ? 4.932 -12.357 -33.259 1.00 98.75 75 PRO A CA 1
ATOM 558 C C . PRO A 1 75 ? 3.542 -11.809 -32.914 1.00 98.75 75 PRO A C 1
ATOM 560 O O . PRO A 1 75 ? 3.441 -10.760 -32.294 1.00 98.75 75 PRO A O 1
ATOM 563 N N . GLU A 1 76 ? 2.465 -12.504 -33.247 1.00 98.50 76 GLU A N 1
ATOM 564 C CA . GLU A 1 76 ? 1.079 -12.113 -32.959 1.00 98.50 76 GLU A CA 1
ATOM 565 C C . GLU A 1 76 ? 0.818 -11.960 -31.448 1.00 98.50 76 GLU A C 1
ATOM 567 O O . GLU A 1 76 ? -0.016 -11.162 -31.039 1.00 98.50 76 GLU A O 1
ATOM 572 N N . ASN A 1 77 ? 1.613 -12.622 -30.600 1.00 98.75 77 ASN A N 1
ATOM 573 C CA . ASN A 1 77 ? 1.563 -12.470 -29.146 1.00 98.75 77 ASN A CA 1
ATOM 574 C C . ASN A 1 77 ? 2.325 -11.248 -28.610 1.00 98.75 77 ASN A C 1
ATOM 576 O O . ASN A 1 77 ? 2.377 -11.068 -27.396 1.00 98.75 77 ASN A O 1
ATOM 580 N N . ILE A 1 78 ? 2.941 -10.431 -29.468 1.00 98.88 78 ILE A N 1
ATOM 581 C CA . ILE A 1 78 ? 3.812 -9.322 -29.065 1.00 98.88 78 ILE A CA 1
ATOM 582 C C . ILE A 1 78 ? 3.235 -7.972 -29.507 1.00 98.88 78 ILE A C 1
ATOM 584 O O . ILE A 1 78 ? 2.884 -7.782 -30.675 1.00 98.88 78 ILE A O 1
ATOM 588 N N . ILE A 1 79 ? 3.251 -6.987 -28.607 1.00 98.81 79 ILE A N 1
ATOM 589 C CA . ILE A 1 79 ? 3.093 -5.563 -28.946 1.00 98.81 79 ILE A CA 1
ATOM 590 C C . ILE A 1 79 ? 4.212 -4.738 -28.321 1.00 98.81 79 ILE A C 1
ATOM 592 O O . ILE A 1 79 ? 4.545 -4.899 -27.150 1.00 98.81 79 ILE A O 1
ATOM 596 N N . VAL A 1 80 ? 4.781 -3.846 -29.131 1.00 98.88 80 VAL A N 1
ATOM 597 C CA . VAL A 1 80 ? 5.830 -2.895 -28.764 1.00 98.88 80 VAL A CA 1
ATOM 598 C C . VAL A 1 80 ? 5.213 -1.531 -28.449 1.00 98.88 80 VAL A C 1
ATOM 600 O O . VAL A 1 80 ? 4.403 -1.019 -29.219 1.00 98.88 80 VAL A O 1
ATOM 603 N N . SER A 1 81 ? 5.652 -0.914 -27.354 1.00 98.62 81 SER A N 1
ATOM 604 C CA . SER A 1 81 ? 5.170 0.373 -26.834 1.00 98.62 81 SER A CA 1
ATOM 605 C C . SER A 1 81 ? 6.329 1.330 -26.514 1.00 98.62 81 SER A C 1
ATOM 607 O O . SER A 1 81 ? 7.501 0.935 -26.496 1.00 98.62 81 SER A O 1
ATOM 609 N N . ASN A 1 82 ? 6.012 2.593 -26.207 1.00 98.19 82 ASN A N 1
ATOM 610 C CA . ASN A 1 82 ? 6.952 3.657 -25.830 1.00 98.19 82 ASN A CA 1
ATOM 611 C C . ASN A 1 82 ? 7.522 3.476 -24.403 1.00 98.19 82 ASN A C 1
ATOM 613 O O . ASN A 1 82 ? 7.361 4.300 -23.492 1.00 98.19 82 ASN A O 1
ATOM 617 N N . GLY A 1 83 ? 8.228 2.364 -24.208 1.00 97.75 83 GLY A N 1
ATOM 618 C CA . GLY A 1 83 ? 8.759 1.896 -22.933 1.00 97.75 83 GLY A CA 1
ATOM 619 C C . GLY A 1 83 ? 7.750 1.073 -22.131 1.00 97.75 83 GLY A C 1
ATOM 620 O O . GLY A 1 83 ? 6.544 1.134 -22.360 1.00 97.75 83 GLY A O 1
ATOM 621 N N . GLY A 1 84 ? 8.249 0.330 -21.140 1.00 96.94 84 GLY A N 1
ATOM 622 C CA . GLY A 1 84 ? 7.411 -0.586 -20.356 1.00 96.94 84 GLY A CA 1
ATOM 623 C C . GLY A 1 84 ? 6.305 0.100 -19.541 1.00 96.94 84 GLY A C 1
ATOM 624 O O . GLY A 1 84 ? 5.254 -0.485 -19.333 1.00 96.94 84 GLY A O 1
ATOM 625 N N . LYS A 1 85 ? 6.464 1.384 -19.181 1.00 97.94 85 LYS A N 1
ATOM 626 C CA . LYS A 1 85 ? 5.395 2.180 -18.544 1.00 97.94 85 LYS A CA 1
ATOM 627 C C . LYS A 1 85 ? 4.113 2.202 -19.393 1.00 97.94 85 LYS A C 1
ATOM 629 O O . LYS A 1 85 ? 3.038 2.011 -18.842 1.00 97.94 85 LYS A O 1
ATOM 634 N N . GLN A 1 86 ? 4.229 2.419 -20.711 1.00 98.50 86 GLN A N 1
ATOM 635 C CA . GLN A 1 86 ? 3.070 2.387 -21.611 1.00 98.50 86 GLN A CA 1
ATOM 636 C C . GLN A 1 86 ? 2.542 0.958 -21.772 1.00 98.50 86 GLN A C 1
ATOM 638 O O . GLN A 1 86 ? 1.334 0.763 -21.766 1.00 98.50 86 GLN A O 1
ATOM 643 N N . ALA A 1 87 ? 3.434 -0.029 -21.879 1.00 98.44 87 ALA A N 1
ATOM 644 C CA . ALA A 1 87 ? 3.057 -1.436 -22.014 1.00 98.44 87 ALA A CA 1
ATOM 645 C C . ALA A 1 87 ? 2.162 -1.899 -20.841 1.00 98.44 87 ALA A C 1
ATOM 647 O O . ALA A 1 87 ? 1.099 -2.484 -21.049 1.00 98.44 87 ALA A O 1
ATOM 648 N N . ILE A 1 88 ? 2.547 -1.542 -19.612 1.00 98.69 88 ILE A N 1
ATOM 649 C CA . ILE A 1 88 ? 1.794 -1.835 -18.387 1.00 98.69 88 ILE A CA 1
ATOM 650 C C . ILE A 1 88 ? 0.487 -1.039 -18.328 1.00 98.69 88 ILE A C 1
ATOM 652 O O . ILE A 1 88 ? -0.566 -1.627 -18.094 1.00 98.69 88 ILE A O 1
ATOM 656 N N . ALA A 1 89 ? 0.526 0.271 -18.593 1.00 98.56 89 ALA A N 1
ATOM 657 C CA . ALA A 1 89 ? -0.674 1.109 -18.574 1.00 98.56 89 ALA A CA 1
ATOM 658 C C . ALA A 1 89 ? -1.735 0.619 -19.575 1.00 98.56 89 ALA A C 1
ATOM 660 O O . ALA A 1 89 ? -2.897 0.475 -19.210 1.00 98.56 89 ALA A O 1
ATOM 661 N N . ASN A 1 90 ? -1.331 0.289 -20.807 1.00 98.56 90 ASN A N 1
ATOM 662 C CA . ASN A 1 90 ? -2.233 -0.265 -21.818 1.00 98.56 90 ASN A CA 1
ATOM 663 C C . ASN A 1 90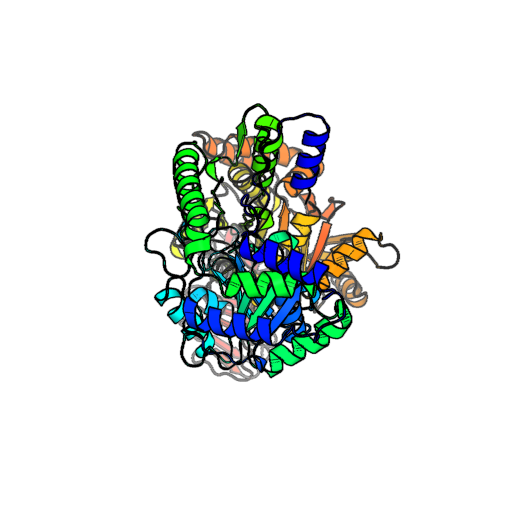 ? -2.815 -1.613 -21.379 1.00 98.56 90 ASN A C 1
ATOM 665 O O . ASN A 1 90 ? -3.987 -1.863 -21.630 1.00 98.56 90 ASN A O 1
ATOM 669 N N . THR A 1 91 ? -2.025 -2.459 -20.710 1.00 98.69 91 THR A N 1
ATOM 670 C CA . THR A 1 91 ? -2.506 -3.747 -20.186 1.00 98.69 91 THR A CA 1
ATOM 671 C C . THR A 1 91 ? -3.587 -3.543 -19.129 1.00 98.69 91 THR A C 1
ATOM 673 O O . THR A 1 91 ? -4.633 -4.183 -19.194 1.00 98.69 91 THR A O 1
ATOM 676 N N . ILE A 1 92 ? -3.355 -2.639 -18.173 1.00 98.69 92 ILE A N 1
ATOM 677 C CA . ILE A 1 92 ? -4.318 -2.345 -17.106 1.00 98.69 92 ILE A CA 1
ATOM 678 C C . ILE A 1 92 ? -5.605 -1.767 -17.709 1.00 98.69 92 ILE A C 1
ATOM 680 O O . ILE A 1 92 ? -6.679 -2.279 -17.416 1.00 98.69 92 ILE A O 1
ATOM 684 N N . LEU A 1 93 ? -5.497 -0.793 -18.619 1.00 98.31 93 LEU A N 1
ATOM 685 C CA . LEU A 1 93 ? -6.645 -0.201 -19.321 1.00 98.31 93 LEU A CA 1
ATOM 686 C C . LEU A 1 93 ? -7.394 -1.195 -20.223 1.00 98.31 93 LEU A C 1
ATOM 688 O O . LEU A 1 93 ? -8.583 -1.023 -20.463 1.00 98.31 93 LEU A O 1
ATOM 692 N N . ALA A 1 94 ? -6.713 -2.210 -20.761 1.00 98.12 94 ALA A N 1
ATOM 693 C CA . ALA A 1 94 ? -7.335 -3.234 -21.598 1.00 98.12 94 ALA A CA 1
ATOM 694 C C . ALA A 1 94 ? -8.082 -4.301 -20.787 1.00 98.12 94 ALA A C 1
ATOM 696 O O . ALA A 1 94 ? -8.997 -4.929 -21.316 1.00 98.12 94 ALA A O 1
ATOM 697 N N . LEU A 1 95 ? -7.653 -4.558 -19.548 1.00 97.75 95 LEU A N 1
ATOM 698 C CA . LEU A 1 95 ? -8.162 -5.660 -18.733 1.00 97.75 95 LEU A CA 1
ATOM 699 C C . LEU A 1 95 ? -9.109 -5.225 -17.621 1.00 97.75 95 LEU A C 1
ATOM 701 O O . LEU A 1 95 ? -9.923 -6.050 -17.219 1.00 97.75 95 LEU A O 1
ATOM 705 N N . CYS A 1 96 ? -8.967 -4.010 -17.096 1.00 96.94 96 CYS A N 1
ATOM 706 C CA . CYS A 1 96 ? -9.707 -3.558 -15.923 1.00 96.94 96 CYS A CA 1
ATOM 707 C C . CYS A 1 96 ? -10.830 -2.602 -16.319 1.00 96.94 96 CYS A C 1
ATOM 709 O O . CYS A 1 96 ? -10.642 -1.715 -17.151 1.00 96.94 96 CYS A O 1
ATOM 711 N N . GLU A 1 97 ? -11.972 -2.762 -15.663 1.00 91.44 97 GLU A N 1
ATOM 712 C CA . GLU A 1 97 ? -13.108 -1.852 -15.738 1.00 91.44 97 GLU A CA 1
ATOM 713 C C . GLU A 1 97 ? -13.388 -1.214 -14.373 1.00 91.44 97 GLU A C 1
ATOM 715 O O . GLU A 1 97 ? -12.802 -1.570 -13.344 1.00 91.44 97 GLU A O 1
ATOM 720 N N . ARG A 1 98 ? -14.340 -0.276 -14.352 1.00 87.69 98 ARG A N 1
ATOM 721 C CA . ARG A 1 98 ? -14.785 0.355 -13.114 1.00 87.69 98 ARG A CA 1
ATOM 722 C C . ARG A 1 98 ? -15.215 -0.693 -12.087 1.00 87.69 98 ARG A C 1
ATOM 724 O O . ARG A 1 98 ? -16.154 -1.452 -12.316 1.00 87.69 98 ARG A O 1
ATOM 731 N N . GLY A 1 99 ? -14.590 -0.643 -10.916 1.00 76.69 99 GLY A N 1
ATOM 732 C CA . GLY A 1 99 ? -14.889 -1.533 -9.795 1.00 76.69 99 GLY A CA 1
ATOM 733 C C . GLY A 1 99 ? -14.103 -2.845 -9.787 1.00 76.69 99 GLY A C 1
ATOM 734 O O . GLY A 1 99 ? -14.177 -3.552 -8.782 1.00 76.69 99 GLY A O 1
ATOM 735 N N . ASP A 1 100 ? -13.326 -3.157 -10.830 1.00 91.81 100 ASP A N 1
ATOM 736 C CA . ASP A 1 100 ? -12.356 -4.249 -10.759 1.00 91.81 100 ASP A CA 1
ATOM 737 C C . ASP A 1 100 ? -11.269 -3.940 -9.719 1.00 91.81 100 ASP A C 1
ATOM 739 O O . ASP A 1 100 ? -10.880 -2.791 -9.492 1.00 91.81 100 ASP A O 1
ATOM 743 N N . GLU A 1 101 ? -10.758 -4.991 -9.087 1.00 89.19 101 GLU A N 1
ATOM 744 C CA . GLU A 1 101 ? -9.688 -4.916 -8.099 1.00 89.19 101 GLU A CA 1
ATOM 745 C C . GLU A 1 101 ? -8.370 -5.443 -8.680 1.00 89.19 101 GLU A C 1
ATOM 747 O O . GLU A 1 101 ? -8.311 -6.521 -9.286 1.00 89.19 101 GLU A O 1
ATOM 752 N N . VAL A 1 102 ? -7.293 -4.687 -8.458 1.00 95.88 102 VAL A N 1
ATOM 753 C CA . VAL A 1 102 ? -5.926 -5.042 -8.851 1.00 95.88 102 VAL A CA 1
ATOM 754 C C . VAL A 1 102 ? -5.069 -5.219 -7.607 1.00 95.88 102 VAL A C 1
ATOM 756 O O . VAL A 1 102 ? -4.864 -4.276 -6.843 1.00 95.88 102 VAL A O 1
ATOM 759 N N . ILE A 1 103 ? -4.552 -6.427 -7.411 1.00 95.94 103 ILE A N 1
ATOM 760 C CA . ILE A 1 103 ? -3.697 -6.776 -6.276 1.00 95.94 103 ILE A CA 1
ATOM 761 C C . ILE A 1 103 ? -2.266 -6.293 -6.537 1.00 95.94 103 ILE A C 1
ATOM 763 O O . ILE A 1 103 ? -1.675 -6.614 -7.573 1.00 95.94 103 ILE A O 1
ATOM 767 N N . ILE A 1 104 ? -1.698 -5.545 -5.583 1.00 94.56 104 ILE A N 1
ATOM 768 C CA . ILE A 1 104 ? -0.354 -4.953 -5.671 1.00 94.56 104 ILE A CA 1
ATOM 769 C C . ILE A 1 104 ? 0.439 -5.235 -4.379 1.00 94.56 104 ILE A C 1
ATOM 771 O O . ILE A 1 104 ? 0.113 -4.677 -3.329 1.00 94.56 104 ILE A O 1
ATOM 775 N N . PRO A 1 105 ? 1.508 -6.047 -4.423 1.00 94.38 105 PRO A N 1
ATOM 776 C CA . PRO A 1 105 ? 2.464 -6.175 -3.321 1.00 94.38 105 PRO A CA 1
ATOM 777 C C . PRO A 1 105 ? 3.157 -4.844 -2.993 1.00 94.38 105 PRO A C 1
ATOM 779 O O . PRO A 1 105 ? 3.686 -4.203 -3.894 1.00 94.38 105 PRO A O 1
ATOM 782 N N . SER A 1 106 ? 3.201 -4.445 -1.720 1.00 87.19 106 SER A N 1
ATOM 783 C CA . SER A 1 106 ? 3.974 -3.297 -1.218 1.00 87.19 106 SER A CA 1
ATOM 784 C C . SER A 1 106 ? 5.217 -3.781 -0.457 1.00 87.19 106 SER A C 1
ATOM 786 O O . SER A 1 106 ? 5.078 -4.732 0.318 1.00 87.19 106 SER A O 1
ATOM 788 N N . PRO A 1 107 ? 6.406 -3.160 -0.614 1.00 90.38 107 PRO A N 1
ATOM 789 C CA . PRO A 1 107 ? 6.667 -1.926 -1.368 1.00 90.38 107 PRO A CA 1
ATOM 790 C C . PRO A 1 107 ? 6.573 -2.099 -2.890 1.00 90.38 107 PRO A C 1
ATOM 792 O O . PRO A 1 107 ? 7.140 -3.038 -3.448 1.00 90.38 107 PRO A O 1
ATOM 795 N N . TYR A 1 108 ? 5.884 -1.176 -3.564 1.00 92.88 108 TYR A N 1
ATOM 796 C CA . TYR A 1 108 ? 5.614 -1.231 -5.006 1.00 92.88 108 TYR A CA 1
ATOM 797 C C . TYR A 1 108 ? 6.294 -0.108 -5.781 1.00 92.88 108 TYR A C 1
ATOM 799 O O . TYR A 1 108 ? 6.557 0.966 -5.245 1.00 92.88 108 TYR A O 1
ATOM 807 N N . TRP A 1 109 ? 6.460 -0.278 -7.097 1.00 94.44 109 TRP A N 1
ATOM 808 C CA . TRP A 1 109 ? 6.799 0.845 -7.964 1.00 94.44 109 TRP A CA 1
ATOM 809 C C . TRP A 1 109 ? 5.658 1.866 -7.981 1.00 94.44 109 TRP A C 1
ATOM 811 O O . TRP A 1 109 ? 4.519 1.546 -8.318 1.00 94.44 109 TRP A O 1
ATOM 821 N N . VAL A 1 110 ? 5.994 3.121 -7.674 1.00 84.12 110 VAL A N 1
ATOM 822 C CA . VAL A 1 110 ? 5.061 4.237 -7.420 1.00 84.12 110 VAL A CA 1
ATOM 823 C C . VAL A 1 110 ? 3.988 4.471 -8.487 1.00 84.12 110 VAL A C 1
ATOM 825 O O . VAL A 1 110 ? 3.033 5.191 -8.241 1.00 84.12 110 VAL A O 1
ATOM 828 N N . SER A 1 111 ? 4.155 3.932 -9.698 1.00 91.25 111 SER A N 1
ATOM 829 C CA . SER A 1 111 ? 3.181 4.109 -10.777 1.00 91.25 111 SER A CA 1
ATOM 830 C C . SER A 1 111 ? 2.096 3.034 -10.825 1.00 91.25 111 SER A C 1
ATOM 832 O O . SER A 1 111 ? 1.097 3.284 -11.488 1.00 91.25 111 SER A O 1
ATOM 834 N N . PHE A 1 112 ? 2.252 1.870 -10.178 1.00 95.12 112 PHE A N 1
ATOM 835 C CA . PHE A 1 112 ? 1.236 0.813 -10.276 1.00 95.12 112 PHE A CA 1
ATOM 836 C C . PHE A 1 112 ? -0.138 1.273 -9.768 1.00 95.12 112 PHE A C 1
ATOM 838 O O . PHE A 1 112 ? -1.082 1.192 -10.554 1.00 95.12 112 PHE A O 1
ATOM 845 N N . PRO A 1 113 ? -0.281 1.835 -8.548 1.00 83.50 113 PRO A N 1
ATOM 846 C CA . PRO A 1 113 ? -1.599 2.250 -8.066 1.00 83.50 113 PRO A CA 1
ATOM 847 C C . PRO A 1 113 ? -2.209 3.374 -8.907 1.00 83.50 113 PRO A C 1
ATOM 849 O O . PRO A 1 113 ? -3.414 3.401 -9.136 1.00 83.50 113 PRO A O 1
ATOM 852 N N . GLU A 1 114 ? -1.369 4.273 -9.422 1.00 85.50 114 GLU A N 1
ATOM 853 C CA . GLU A 1 114 ? -1.813 5.388 -10.261 1.00 85.50 114 GLU A CA 1
ATOM 854 C C . GLU A 1 114 ? -2.348 4.902 -11.614 1.00 85.50 114 GLU A C 1
ATOM 856 O O . GLU A 1 114 ? -3.356 5.404 -12.095 1.00 85.50 114 GLU A O 1
ATOM 861 N N . MET A 1 115 ? -1.724 3.889 -12.225 1.00 94.50 115 MET A N 1
ATOM 862 C CA . MET A 1 115 ? -2.239 3.292 -13.464 1.00 94.50 115 MET A CA 1
ATOM 863 C C . MET A 1 115 ? -3.539 2.519 -13.251 1.00 94.50 115 MET A C 1
ATOM 865 O O . MET A 1 115 ? -4.391 2.526 -14.131 1.00 94.50 115 MET A O 1
ATOM 869 N N . VAL A 1 116 ? -3.691 1.873 -12.094 1.00 87.12 116 VAL A N 1
ATOM 870 C CA . VAL A 1 116 ? -4.945 1.217 -11.699 1.00 87.12 116 VAL A CA 1
ATOM 871 C C . VAL A 1 116 ? -6.056 2.255 -11.529 1.00 87.12 116 VAL A C 1
ATOM 873 O O . VAL A 1 116 ? -7.133 2.089 -12.092 1.00 87.12 116 VAL A O 1
ATOM 876 N N . SER A 1 117 ? -5.758 3.369 -10.857 1.00 79.19 117 SER A N 1
ATOM 877 C CA . SER A 1 117 ? -6.680 4.501 -10.703 1.00 79.19 117 SER A CA 1
ATOM 878 C C . SER A 1 117 ? -7.102 5.100 -12.053 1.00 79.19 117 SER A C 1
ATOM 880 O O . SER A 1 117 ? -8.278 5.366 -12.274 1.00 79.19 117 SER A O 1
ATOM 882 N N . LEU A 1 118 ? -6.170 5.237 -13.007 1.00 87.69 118 LEU A N 1
ATOM 883 C CA . LEU A 1 118 ? -6.473 5.711 -14.368 1.00 87.69 118 LEU A CA 1
ATOM 884 C C . LEU A 1 118 ? -7.451 4.808 -15.141 1.00 87.69 118 LEU A C 1
ATOM 886 O O . LEU A 1 118 ? -8.026 5.264 -16.128 1.00 87.69 118 LEU A O 1
ATOM 890 N N . ALA A 1 119 ? -7.629 3.553 -14.722 1.00 89.94 119 ALA A N 1
ATOM 891 C CA . ALA A 1 119 ? -8.581 2.610 -15.304 1.00 89.94 119 ALA A CA 1
ATOM 892 C C . ALA A 1 119 ? -9.918 2.537 -14.536 1.00 89.94 119 ALA A C 1
ATOM 894 O O . ALA A 1 119 ? -10.693 1.615 -14.771 1.00 89.94 119 ALA A O 1
ATOM 895 N N . ASP A 1 120 ? -10.189 3.468 -13.607 1.00 80.31 120 ASP A N 1
ATOM 896 C CA . ASP A 1 120 ? -11.332 3.422 -12.673 1.00 80.31 120 ASP A CA 1
ATOM 897 C C . ASP A 1 120 ? -11.371 2.136 -11.805 1.00 80.31 120 ASP A C 1
ATOM 899 O O . ASP A 1 120 ? -12.410 1.768 -11.244 1.00 80.31 120 ASP A O 1
ATOM 903 N N . ALA A 1 121 ? -10.235 1.448 -11.671 1.00 85.06 121 ALA A N 1
ATOM 904 C CA . ALA A 1 121 ? -10.089 0.237 -10.874 1.00 85.06 121 ALA A CA 1
ATOM 905 C C . ALA A 1 121 ? -9.521 0.547 -9.477 1.00 85.06 121 ALA A C 1
ATOM 907 O O . ALA A 1 121 ? -8.933 1.601 -9.225 1.00 85.06 121 ALA A O 1
ATOM 908 N N . THR A 1 122 ? -9.676 -0.391 -8.543 1.00 78.25 122 THR A N 1
ATOM 909 C CA . THR A 1 122 ? -9.242 -0.236 -7.148 1.00 78.25 122 THR A CA 1
ATOM 910 C C . THR A 1 122 ? -7.972 -1.034 -6.872 1.00 78.25 122 THR A C 1
ATOM 912 O O . THR A 1 122 ? -7.888 -2.227 -7.152 1.00 78.25 122 THR A O 1
ATOM 915 N N . SER A 1 123 ? -6.970 -0.391 -6.269 1.00 78.00 123 SER A N 1
ATOM 916 C CA . SER A 1 123 ? -5.761 -1.084 -5.808 1.00 78.00 123 SER A CA 1
ATOM 917 C C . SER A 1 123 ? -6.009 -1.802 -4.480 1.00 78.00 123 SER A C 1
ATOM 919 O O . SER A 1 123 ? -6.304 -1.159 -3.472 1.00 78.00 123 SER A O 1
ATOM 921 N N . VAL A 1 124 ? -5.811 -3.119 -4.454 1.00 80.88 124 VAL A N 1
ATOM 922 C CA . VAL A 1 124 ? -5.762 -3.934 -3.233 1.00 80.88 124 VAL A CA 1
ATOM 923 C C . VAL A 1 124 ? -4.293 -4.146 -2.872 1.00 80.88 124 VAL A C 1
ATOM 925 O O . VAL A 1 124 ? -3.602 -4.986 -3.445 1.00 80.88 124 VAL A O 1
ATOM 928 N N . VAL A 1 125 ? -3.784 -3.319 -1.957 1.00 81.31 125 VAL A N 1
ATOM 929 C CA . VAL A 1 125 ? -2.366 -3.336 -1.570 1.00 81.31 125 VAL A CA 1
ATOM 930 C C . VAL A 1 125 ? -2.104 -4.415 -0.517 1.00 81.31 125 VAL A C 1
ATOM 932 O O . VAL A 1 125 ? -2.751 -4.423 0.530 1.00 81.31 125 VAL A O 1
ATOM 935 N N . LEU A 1 126 ? -1.127 -5.291 -0.776 1.00 80.81 126 LEU A N 1
ATOM 936 C CA . LEU A 1 126 ? -0.662 -6.327 0.152 1.00 80.81 126 LEU A CA 1
ATOM 937 C C . LEU A 1 126 ? 0.679 -5.909 0.743 1.00 80.81 126 LEU A C 1
ATOM 939 O O . LEU A 1 126 ? 1.711 -5.996 0.079 1.00 80.81 126 LEU A O 1
ATOM 943 N N . ASN A 1 127 ? 0.664 -5.469 1.996 1.00 79.06 127 ASN A N 1
ATOM 944 C CA . ASN A 1 127 ? 1.871 -5.035 2.688 1.00 79.06 127 ASN A CA 1
ATOM 945 C C . ASN A 1 127 ? 2.774 -6.226 3.032 1.00 79.06 127 ASN A C 1
ATOM 947 O O . ASN A 1 127 ? 2.312 -7.234 3.568 1.00 79.06 127 ASN A O 1
ATOM 951 N N . THR A 1 128 ? 4.066 -6.086 2.748 1.00 80.69 128 THR A N 1
ATOM 952 C CA . THR A 1 128 ? 5.120 -7.030 3.138 1.00 80.69 128 THR A CA 1
ATOM 953 C C . THR A 1 128 ? 6.117 -6.343 4.064 1.00 80.69 128 THR A C 1
ATOM 955 O O . THR A 1 128 ? 6.171 -5.113 4.130 1.00 80.69 128 THR A O 1
ATOM 958 N N . THR A 1 129 ? 6.911 -7.126 4.790 1.00 76.88 129 THR A N 1
ATOM 959 C CA . THR A 1 129 ? 7.928 -6.597 5.705 1.00 76.88 129 THR A CA 1
ATOM 960 C C . THR A 1 129 ? 9.336 -6.990 5.272 1.00 76.88 129 THR A C 1
ATOM 962 O O . THR A 1 129 ? 9.528 -7.830 4.388 1.00 76.88 129 THR A O 1
ATOM 965 N N . ILE A 1 130 ? 10.340 -6.391 5.917 1.00 78.50 130 ILE A N 1
ATOM 966 C CA . ILE A 1 130 ? 11.742 -6.763 5.710 1.00 78.50 130 ILE A CA 1
ATOM 967 C C . ILE A 1 130 ? 12.008 -8.214 6.150 1.00 78.50 130 ILE A C 1
ATOM 969 O O . ILE A 1 130 ? 12.781 -8.916 5.512 1.00 78.50 130 ILE A O 1
ATOM 973 N N . GLU A 1 131 ? 11.321 -8.717 7.177 1.00 79.12 131 GLU A N 1
ATOM 974 C CA . GLU A 1 131 ? 11.443 -10.112 7.630 1.00 79.12 131 GLU A CA 1
ATOM 975 C C . GLU A 1 131 ? 10.889 -11.110 6.607 1.00 79.12 131 GLU A C 1
ATOM 977 O O . GLU A 1 131 ? 11.409 -12.216 6.476 1.00 79.12 131 GLU A O 1
ATOM 982 N N . ASP A 1 132 ? 9.873 -10.702 5.846 1.00 80.69 132 ASP A N 1
ATOM 983 C CA . ASP A 1 132 ? 9.321 -11.481 4.737 1.00 80.69 132 ASP A CA 1
ATOM 984 C C . ASP A 1 132 ? 10.152 -11.342 3.445 1.00 80.69 132 ASP A C 1
ATOM 986 O O . ASP A 1 132 ? 9.753 -11.823 2.382 1.00 80.69 132 ASP A O 1
ATOM 990 N N . GLY A 1 133 ? 11.299 -10.654 3.499 1.00 81.75 133 GLY A N 1
ATOM 991 C CA . GLY A 1 133 ? 12.121 -10.362 2.325 1.00 81.75 133 GLY A CA 1
ATOM 992 C C . GLY A 1 133 ? 11.419 -9.459 1.312 1.00 81.75 133 GLY A C 1
ATOM 993 O O . GLY A 1 133 ? 11.760 -9.485 0.131 1.00 81.75 133 GLY A O 1
ATOM 994 N N . PHE A 1 134 ? 10.413 -8.702 1.760 1.00 88.00 134 PHE A N 1
ATOM 995 C CA . PHE A 1 134 ? 9.500 -7.916 0.936 1.00 88.00 134 PHE A CA 1
ATOM 996 C C . PHE A 1 134 ? 8.712 -8.723 -0.114 1.00 88.00 134 PHE A C 1
ATOM 998 O O . PHE A 1 134 ? 8.430 -8.233 -1.212 1.00 88.00 134 PHE A O 1
ATOM 1005 N N . LYS A 1 135 ? 8.381 -9.983 0.198 1.00 93.62 135 LYS A N 1
ATOM 1006 C CA . LYS A 1 135 ? 7.652 -10.890 -0.698 1.00 93.62 135 LYS A CA 1
ATOM 1007 C C . LYS A 1 135 ? 6.316 -11.315 -0.101 1.00 93.62 135 LYS A C 1
ATOM 1009 O O . LYS A 1 135 ? 6.223 -11.634 1.082 1.00 93.62 135 LYS A O 1
ATOM 1014 N N . ILE A 1 136 ? 5.269 -11.341 -0.928 1.00 93.31 136 ILE A N 1
ATOM 1015 C CA . ILE A 1 136 ? 3.950 -11.821 -0.496 1.00 93.31 136 ILE A CA 1
ATOM 1016 C C . ILE A 1 136 ? 3.950 -13.340 -0.318 1.00 93.31 136 ILE A C 1
ATOM 1018 O O . ILE A 1 136 ? 4.645 -14.072 -1.023 1.00 93.31 136 ILE A O 1
ATOM 1022 N N . LYS A 1 137 ? 3.120 -13.817 0.613 1.00 85.62 137 LYS A N 1
ATOM 1023 C CA . LYS A 1 137 ? 2.903 -15.245 0.874 1.00 85.62 137 LYS A CA 1
ATOM 1024 C C . LYS A 1 137 ? 1.607 -15.728 0.209 1.00 85.62 137 LYS A C 1
ATOM 1026 O O . LYS A 1 137 ? 0.670 -14.934 0.100 1.00 85.62 137 LYS A O 1
ATOM 1031 N N . PRO A 1 138 ? 1.497 -17.025 -0.140 1.00 91.62 138 PRO A N 1
ATOM 1032 C CA . PRO A 1 138 ? 0.281 -17.600 -0.724 1.00 91.62 138 PRO A CA 1
ATOM 1033 C C . PRO A 1 138 ? -0.987 -17.326 0.092 1.00 91.62 138 PRO A C 1
ATOM 1035 O O . PRO A 1 138 ? -1.991 -16.905 -0.466 1.00 91.62 138 PRO A O 1
ATOM 1038 N N . SER A 1 139 ? -0.918 -17.458 1.419 1.00 80.94 139 SER A N 1
ATOM 1039 C CA . SER A 1 139 ? -2.057 -17.193 2.308 1.00 80.94 139 SER A CA 1
ATOM 1040 C C . SER A 1 139 ? -2.493 -15.725 2.320 1.00 80.94 139 SER A C 1
ATOM 1042 O O . SER A 1 139 ? -3.676 -15.433 2.467 1.00 80.94 139 SER A O 1
ATOM 1044 N N . GLY A 1 140 ? -1.550 -14.790 2.167 1.00 78.38 140 GLY A N 1
ATOM 1045 C CA . GLY A 1 140 ? -1.862 -13.368 2.036 1.00 78.38 140 GLY A CA 1
ATOM 1046 C C . GLY A 1 140 ? -2.546 -13.064 0.705 1.00 78.38 140 GLY A C 1
ATOM 1047 O O . GLY A 1 140 ? -3.525 -12.325 0.681 1.00 78.38 140 GLY A O 1
ATOM 1048 N N . LEU A 1 141 ? -2.072 -13.687 -0.381 1.00 91.88 141 LEU A N 1
ATOM 1049 C CA . LEU A 1 141 ? -2.698 -13.584 -1.698 1.00 91.88 141 LEU A CA 1
ATOM 1050 C C . LEU A 1 141 ? -4.127 -14.140 -1.678 1.00 91.88 141 LEU A C 1
ATOM 1052 O O . LEU A 1 141 ? -5.049 -13.438 -2.074 1.00 91.88 141 LEU A O 1
ATOM 1056 N N . GLU A 1 142 ? -4.323 -15.349 -1.156 1.00 89.56 142 GLU A N 1
ATOM 1057 C CA . GLU A 1 142 ? -5.634 -16.002 -1.075 1.00 89.56 142 GLU A CA 1
ATOM 1058 C C . GLU A 1 142 ? -6.667 -15.143 -0.334 1.00 89.56 142 GLU A C 1
ATOM 1060 O O . GLU A 1 142 ? -7.759 -14.919 -0.846 1.00 89.56 142 GLU A O 1
ATOM 1065 N N . LYS A 1 143 ? -6.295 -14.576 0.823 1.00 81.31 143 LYS A N 1
ATOM 1066 C CA . LYS A 1 143 ? -7.171 -13.690 1.610 1.00 81.31 143 LYS A CA 1
ATOM 1067 C C . LYS A 1 143 ? -7.522 -12.376 0.913 1.00 81.31 143 LYS A C 1
ATOM 1069 O O . LYS A 1 143 ? -8.512 -11.750 1.273 1.00 81.31 143 LYS A O 1
ATOM 1074 N N . SER A 1 144 ? -6.690 -11.924 -0.020 1.00 81.19 144 SER A N 1
ATOM 1075 C CA . SER A 1 144 ? -6.893 -10.649 -0.713 1.00 81.19 144 SER A CA 1
ATOM 1076 C C . SER A 1 144 ? -7.764 -10.755 -1.962 1.00 81.19 144 SER A C 1
ATOM 1078 O O . SER A 1 144 ? -8.149 -9.730 -2.521 1.00 81.19 144 SER A O 1
ATOM 1080 N N . ILE A 1 145 ? -8.051 -11.978 -2.414 1.00 89.44 145 ILE A N 1
ATOM 1081 C CA . ILE A 1 145 ? -8.877 -12.214 -3.592 1.00 89.44 145 ILE A CA 1
ATOM 1082 C C . ILE A 1 145 ? -10.354 -12.053 -3.223 1.00 89.44 145 ILE A C 1
ATOM 1084 O O . ILE A 1 145 ? -10.856 -12.684 -2.296 1.00 89.44 145 ILE A O 1
ATOM 1088 N N . SER A 1 146 ? -11.054 -11.235 -4.003 1.00 85.38 146 SER A N 1
ATOM 1089 C CA . SER A 1 146 ? -12.499 -11.026 -3.951 1.00 85.38 146 SER A CA 1
ATOM 1090 C C . SER A 1 146 ? -13.153 -11.384 -5.292 1.00 85.38 146 SER A C 1
ATOM 1092 O O . SER A 1 146 ? -12.479 -11.605 -6.304 1.00 85.38 146 SER A O 1
ATOM 1094 N N . ASP A 1 147 ? -14.486 -11.346 -5.342 1.00 90.12 147 ASP A N 1
ATOM 1095 C CA . ASP A 1 147 ? -15.243 -11.503 -6.591 1.00 90.12 147 ASP A CA 1
ATOM 1096 C C . ASP A 1 147 ? -14.957 -10.399 -7.625 1.00 90.12 147 ASP A C 1
ATOM 1098 O O . ASP A 1 147 ? -15.282 -10.566 -8.804 1.00 90.12 147 ASP A O 1
ATOM 1102 N N . ARG A 1 148 ? -14.333 -9.286 -7.212 1.00 89.94 148 ARG A N 1
ATOM 1103 C CA . ARG A 1 148 ? -13.926 -8.179 -8.090 1.00 89.94 148 ARG A CA 1
ATOM 1104 C C . ARG A 1 148 ? -12.463 -8.243 -8.509 1.00 89.94 148 ARG A C 1
ATOM 1106 O O . ARG A 1 148 ? -12.056 -7.484 -9.382 1.00 89.94 148 ARG A O 1
ATOM 1113 N N . THR A 1 149 ? -11.663 -9.152 -7.953 1.00 95.19 149 THR A N 1
ATOM 1114 C CA . THR A 1 149 ? -10.254 -9.271 -8.337 1.00 95.19 149 THR A CA 1
ATOM 1115 C C . THR A 1 149 ? -10.118 -9.660 -9.807 1.00 95.19 149 THR A C 1
ATOM 1117 O O . THR A 1 149 ? -10.678 -10.658 -10.269 1.00 95.19 149 THR A O 1
ATOM 1120 N N . LYS A 1 150 ? -9.359 -8.855 -10.553 1.00 97.56 150 LYS A N 1
ATOM 1121 C CA . LYS A 1 150 ? -9.145 -9.014 -11.995 1.00 97.56 150 LYS A CA 1
ATOM 1122 C C . LYS A 1 150 ? -7.690 -9.282 -12.349 1.00 97.56 150 LYS A C 1
ATOM 1124 O O . LYS A 1 150 ? -7.411 -10.073 -13.252 1.00 97.56 150 LYS A O 1
ATOM 1129 N N . LEU A 1 151 ? -6.769 -8.629 -11.647 1.00 98.50 151 LEU A N 1
ATOM 1130 C CA . LEU A 1 151 ? -5.355 -8.614 -11.998 1.00 98.50 151 LEU A CA 1
ATOM 1131 C C . LEU A 1 151 ? -4.484 -8.680 -10.741 1.00 98.50 151 LEU A C 1
ATOM 1133 O O . LEU A 1 151 ? -4.733 -7.976 -9.768 1.00 98.50 151 LEU A O 1
ATOM 1137 N N . LEU A 1 152 ? -3.433 -9.489 -10.785 1.00 98.69 152 LEU A N 1
ATOM 1138 C CA . LEU A 1 152 ? -2.313 -9.457 -9.849 1.00 98.69 152 LEU A CA 1
ATOM 1139 C C . LEU A 1 152 ? -1.100 -8.855 -10.563 1.00 98.69 152 LEU A C 1
ATOM 1141 O O . LEU A 1 152 ? -0.717 -9.337 -11.629 1.00 98.69 152 LEU A O 1
ATOM 1145 N N . ILE A 1 153 ? -0.468 -7.844 -9.971 1.00 98.75 153 ILE A N 1
ATOM 1146 C CA . ILE A 1 153 ? 0.817 -7.325 -10.450 1.00 98.75 153 ILE A CA 1
ATOM 1147 C C . ILE A 1 153 ? 1.945 -7.988 -9.656 1.00 98.75 153 ILE A C 1
ATOM 1149 O O . ILE A 1 153 ? 2.011 -7.858 -8.435 1.00 98.75 153 ILE A O 1
ATOM 1153 N N . LEU A 1 154 ? 2.859 -8.668 -10.349 1.00 98.25 154 LEU A N 1
ATOM 1154 C CA . LEU A 1 154 ? 4.104 -9.181 -9.779 1.00 98.25 154 LEU A CA 1
ATOM 1155 C C . LEU A 1 154 ? 5.287 -8.475 -10.434 1.00 98.25 154 LEU A C 1
ATOM 1157 O O . LEU A 1 154 ? 5.465 -8.558 -11.644 1.00 98.25 154 LEU A O 1
ATOM 1161 N N . ASN A 1 155 ? 6.119 -7.811 -9.634 1.00 98.25 155 ASN A N 1
ATOM 1162 C CA . ASN A 1 155 ? 7.353 -7.191 -10.102 1.00 98.25 155 ASN A CA 1
ATOM 1163 C C . ASN A 1 155 ? 8.562 -7.903 -9.485 1.00 98.25 155 ASN A C 1
ATOM 1165 O O . ASN A 1 155 ? 8.771 -7.852 -8.274 1.00 98.25 155 ASN A O 1
ATOM 1169 N N . SER A 1 156 ? 9.330 -8.598 -10.326 1.00 97.62 156 SER A N 1
ATOM 1170 C CA . SER A 1 156 ? 10.474 -9.412 -9.910 1.00 97.62 156 SER A CA 1
ATOM 1171 C C . SER A 1 156 ? 11.530 -9.429 -11.022 1.00 97.62 156 SER A C 1
ATOM 1173 O O . SER A 1 156 ? 11.203 -9.832 -12.138 1.00 97.62 156 SER A O 1
ATOM 1175 N N . PRO A 1 157 ? 12.787 -9.027 -10.760 1.00 97.81 157 PRO A N 1
ATOM 1176 C CA . PRO A 1 157 ? 13.258 -8.339 -9.556 1.00 97.81 157 PRO A CA 1
ATOM 1177 C C . PRO A 1 157 ? 12.520 -7.023 -9.281 1.00 97.81 157 PRO A C 1
ATOM 1179 O O . PRO A 1 157 ? 12.178 -6.284 -10.208 1.00 97.81 157 PRO A O 1
ATOM 1182 N N . SER A 1 158 ? 12.275 -6.742 -8.002 1.00 97.19 158 SER A N 1
ATOM 1183 C CA . SER A 1 158 ? 11.410 -5.637 -7.580 1.00 97.19 158 SER A CA 1
ATOM 1184 C C . SER A 1 158 ? 12.092 -4.262 -7.622 1.00 97.19 158 SER A C 1
ATOM 1186 O O . SER A 1 158 ? 13.243 -4.092 -7.217 1.00 97.19 158 SER A O 1
ATOM 1188 N N . ASN A 1 159 ? 11.341 -3.245 -8.040 1.00 95.75 159 ASN A N 1
ATOM 1189 C CA . ASN A 1 159 ? 11.546 -1.849 -7.670 1.00 95.75 159 ASN A CA 1
ATOM 1190 C C . ASN A 1 159 ? 10.483 -1.479 -6.615 1.00 95.75 159 ASN A C 1
ATOM 1192 O O . ASN A 1 159 ? 9.299 -1.484 -6.960 1.00 95.75 159 ASN A O 1
ATOM 1196 N N . PRO A 1 160 ? 10.861 -1.126 -5.370 1.00 93.81 160 PRO A N 1
ATOM 1197 C CA . PRO A 1 160 ? 12.175 -0.598 -4.970 1.00 93.81 160 PRO A CA 1
ATOM 1198 C C . PRO A 1 160 ? 13.109 -1.577 -4.243 1.00 93.81 160 PRO A C 1
ATOM 1200 O O . PRO A 1 160 ? 14.216 -1.186 -3.883 1.00 93.81 160 PRO A O 1
ATOM 1203 N N . THR A 1 161 ? 12.689 -2.810 -3.963 1.00 93.50 161 THR A N 1
ATOM 1204 C CA . THR A 1 161 ? 13.375 -3.639 -2.951 1.00 93.50 161 THR A CA 1
ATOM 1205 C C . THR A 1 161 ? 14.549 -4.447 -3.492 1.00 93.50 161 THR A C 1
ATOM 1207 O O . THR A 1 161 ? 15.411 -4.866 -2.725 1.00 93.50 161 THR A O 1
ATOM 1210 N N . GLY A 1 162 ? 14.577 -4.689 -4.805 1.00 93.31 162 GLY A N 1
ATOM 1211 C CA . GLY A 1 162 ? 15.489 -5.624 -5.461 1.00 93.31 162 GLY A CA 1
ATOM 1212 C C . GLY A 1 162 ? 15.265 -7.089 -5.066 1.00 93.31 162 GLY A C 1
ATOM 1213 O O . GLY A 1 162 ? 16.088 -7.943 -5.393 1.00 93.31 162 GLY A O 1
ATOM 1214 N N . ALA A 1 163 ? 14.153 -7.391 -4.385 1.00 94.00 163 ALA A N 1
ATOM 1215 C CA . ALA A 1 163 ? 13.763 -8.751 -4.041 1.00 94.00 163 ALA A CA 1
ATOM 1216 C C . ALA A 1 163 ? 13.429 -9.561 -5.299 1.00 94.00 163 ALA A C 1
ATOM 1218 O O . ALA A 1 163 ? 12.853 -9.034 -6.259 1.00 94.00 163 ALA A O 1
ATOM 1219 N N . VAL A 1 164 ? 13.758 -10.852 -5.261 1.00 96.19 164 VAL A N 1
ATOM 1220 C CA . VAL A 1 164 ? 13.451 -11.807 -6.326 1.00 96.19 164 VAL A CA 1
ATOM 1221 C C . VAL A 1 164 ? 12.667 -12.977 -5.751 1.00 96.19 164 VAL A C 1
ATOM 1223 O O . VAL A 1 164 ? 13.029 -13.559 -4.725 1.00 96.19 164 VAL A O 1
ATOM 1226 N N . TYR A 1 165 ? 11.570 -13.318 -6.420 1.00 96.75 165 TYR A N 1
ATOM 1227 C CA . TYR A 1 165 ? 10.815 -14.525 -6.115 1.00 96.75 165 TYR A CA 1
ATOM 1228 C C . TYR A 1 165 ? 11.518 -15.734 -6.726 1.00 96.75 165 TYR A C 1
ATOM 1230 O O . TYR A 1 165 ? 11.765 -15.784 -7.932 1.00 96.75 165 TYR A O 1
ATOM 1238 N N . SER A 1 166 ? 11.809 -16.724 -5.891 1.00 94.06 166 SER A N 1
ATOM 1239 C CA . SER A 1 166 ? 12.295 -18.026 -6.331 1.00 94.06 166 SER A CA 1
ATOM 1240 C C . SER A 1 166 ? 11.220 -18.773 -7.121 1.00 94.06 166 SER A C 1
ATOM 1242 O O . SER A 1 166 ? 10.019 -18.527 -6.973 1.00 94.06 166 SER A O 1
ATOM 1244 N N . LYS A 1 167 ? 11.644 -19.770 -7.904 1.00 96.69 167 LYS A N 1
ATOM 1245 C CA . LYS A 1 167 ? 10.733 -20.666 -8.629 1.00 96.69 167 LYS A CA 1
ATOM 1246 C C . LYS A 1 167 ? 9.633 -21.239 -7.726 1.00 96.69 167 LYS A C 1
ATOM 1248 O O . LYS A 1 167 ? 8.464 -21.171 -8.087 1.00 96.69 167 LYS A O 1
ATOM 1253 N N . LYS A 1 168 ? 10.000 -21.746 -6.544 1.00 95.50 168 LYS A N 1
ATOM 1254 C CA . LYS A 1 168 ? 9.052 -22.345 -5.593 1.00 95.50 168 LYS A CA 1
ATOM 1255 C C . LYS A 1 168 ? 8.023 -21.331 -5.088 1.00 95.50 168 LYS A C 1
ATOM 1257 O O . LYS A 1 168 ? 6.853 -21.663 -4.947 1.00 95.50 168 LYS A O 1
ATOM 1262 N N . GLU A 1 169 ? 8.444 -20.098 -4.812 1.00 97.31 169 GLU A N 1
ATOM 1263 C CA . GLU A 1 169 ? 7.526 -19.039 -4.376 1.00 97.31 169 GLU A CA 1
ATOM 1264 C C . GLU A 1 169 ? 6.549 -18.659 -5.494 1.00 97.31 169 GLU A C 1
ATOM 1266 O O . GLU A 1 169 ? 5.352 -18.554 -5.238 1.00 97.31 169 GLU A O 1
ATOM 1271 N N . ILE A 1 170 ? 7.028 -18.530 -6.737 1.00 98.38 170 ILE A N 1
ATOM 1272 C CA . ILE A 1 170 ? 6.160 -18.293 -7.899 1.00 98.38 170 ILE A CA 1
ATOM 1273 C C . ILE A 1 170 ? 5.180 -19.455 -8.103 1.00 98.38 170 ILE A C 1
ATOM 1275 O O . ILE A 1 170 ? 3.997 -19.208 -8.317 1.00 98.38 170 ILE A O 1
ATOM 1279 N N . GLU A 1 171 ? 5.629 -20.707 -7.994 1.00 98.19 171 GLU A N 1
ATOM 1280 C CA . GLU A 1 171 ? 4.761 -21.888 -8.102 1.00 98.19 171 GLU A CA 1
ATOM 1281 C C . GLU A 1 171 ? 3.620 -21.850 -7.082 1.00 98.19 171 GLU A C 1
ATOM 1283 O O . GLU A 1 171 ? 2.460 -21.963 -7.474 1.00 98.19 171 GLU A O 1
ATOM 1288 N N . LEU A 1 172 ? 3.928 -21.587 -5.810 1.00 97.44 172 LEU A N 1
ATOM 1289 C CA . LEU A 1 172 ? 2.925 -21.504 -4.746 1.00 97.44 172 LEU A CA 1
ATOM 1290 C C . LEU A 1 172 ? 1.942 -20.338 -4.941 1.00 97.44 172 LEU A C 1
ATOM 1292 O O . LEU A 1 172 ? 0.748 -20.486 -4.695 1.00 97.44 172 LEU A O 1
ATOM 1296 N N . LEU A 1 173 ? 2.411 -19.172 -5.397 1.00 98.00 173 LEU A N 1
ATOM 1297 C CA . LEU A 1 173 ? 1.521 -18.044 -5.693 1.00 98.00 173 LEU A CA 1
ATOM 1298 C C . LEU A 1 173 ? 0.603 -18.355 -6.881 1.00 98.00 173 LEU A C 1
ATOM 1300 O O . LEU A 1 173 ? -0.585 -18.040 -6.848 1.00 98.00 173 LEU A O 1
ATOM 1304 N N . MET A 1 174 ? 1.128 -18.993 -7.928 1.00 97.94 174 MET A N 1
ATOM 1305 C CA . MET A 1 174 ? 0.325 -19.357 -9.096 1.00 97.94 174 MET A CA 1
ATOM 1306 C C . MET A 1 174 ? -0.635 -20.514 -8.807 1.00 97.94 174 MET A C 1
ATOM 1308 O O . MET A 1 174 ? -1.667 -20.617 -9.462 1.00 97.94 174 MET A O 1
ATOM 1312 N N . GLU A 1 175 ? -0.350 -21.378 -7.833 1.00 96.69 175 GLU A N 1
ATOM 1313 C CA . GLU A 1 175 ? -1.326 -22.352 -7.331 1.00 96.69 175 GLU A CA 1
ATOM 1314 C C . GLU A 1 175 ? -2.566 -21.668 -6.752 1.00 96.69 175 GLU A C 1
ATOM 1316 O O . GLU A 1 175 ? -3.673 -22.071 -7.102 1.00 96.69 175 GLU A O 1
ATOM 1321 N N . VAL A 1 176 ? -2.397 -20.589 -5.980 1.00 96.44 176 VAL A N 1
ATOM 1322 C CA . VAL A 1 176 ? -3.520 -19.771 -5.485 1.00 96.44 176 VAL A CA 1
ATOM 1323 C C . VAL A 1 176 ? -4.287 -19.126 -6.645 1.00 96.44 176 VAL A C 1
ATOM 1325 O O . VAL A 1 176 ? -5.512 -19.176 -6.690 1.00 96.44 176 VAL A O 1
ATOM 1328 N N . VAL A 1 177 ? -3.588 -18.572 -7.642 1.00 95.94 177 VAL A N 1
ATOM 1329 C CA . VAL A 1 177 ? -4.242 -17.982 -8.830 1.00 95.94 177 VAL A CA 1
ATOM 1330 C C . VAL A 1 177 ? -5.018 -19.029 -9.643 1.00 95.94 177 VAL A C 1
ATOM 1332 O O . VAL A 1 177 ? -6.047 -18.714 -10.237 1.00 95.94 177 VAL A O 1
ATOM 1335 N N . LYS A 1 178 ? -4.553 -20.282 -9.682 1.00 93.19 178 LYS A N 1
ATOM 1336 C CA . LYS A 1 178 ? -5.242 -21.382 -10.376 1.00 93.19 178 LYS A CA 1
ATOM 1337 C C . LYS A 1 178 ? -6.391 -21.985 -9.569 1.00 93.19 178 LYS A C 1
ATOM 1339 O O . LYS A 1 178 ? -7.294 -22.553 -10.178 1.00 93.19 178 LYS A O 1
ATOM 1344 N N . SER A 1 179 ? -6.335 -21.936 -8.238 1.00 89.81 179 SER A N 1
ATOM 1345 C CA . SER A 1 179 ? -7.342 -22.565 -7.374 1.00 89.81 179 SER A CA 1
ATOM 1346 C C . SER A 1 179 ? -8.652 -21.780 -7.330 1.00 89.81 179 SER A C 1
ATOM 1348 O O . SER A 1 179 ? -9.707 -22.355 -7.057 1.00 89.81 179 SER A O 1
ATOM 1350 N N . VAL A 1 180 ? -8.609 -20.482 -7.635 1.00 87.50 180 VAL A N 1
ATOM 1351 C CA . VAL A 1 180 ? -9.801 -19.639 -7.672 1.00 87.50 180 VAL A CA 1
ATOM 1352 C C . VAL A 1 180 ? -10.629 -19.873 -8.933 1.00 87.50 180 VAL A C 1
ATOM 1354 O O . VAL A 1 180 ? -10.121 -20.083 -10.032 1.00 87.50 180 VAL A O 1
ATOM 1357 N N . ARG A 1 181 ? -11.953 -19.819 -8.775 1.00 76.62 181 ARG A N 1
ATOM 1358 C CA . ARG A 1 181 ? -12.907 -20.113 -9.855 1.00 76.62 181 ARG A CA 1
ATOM 1359 C C . ARG A 1 181 ? -12.979 -19.012 -10.926 1.00 76.62 181 ARG A C 1
ATOM 1361 O O . ARG A 1 181 ? -13.492 -19.264 -12.011 1.00 76.62 181 ARG A O 1
ATOM 1368 N N . ARG A 1 182 ? -12.513 -17.799 -10.607 1.00 77.56 182 ARG A N 1
ATOM 1369 C CA . ARG A 1 182 ? -12.504 -16.616 -11.484 1.00 77.56 182 ARG A CA 1
ATOM 1370 C C . ARG A 1 182 ? -11.193 -16.536 -12.269 1.00 77.56 182 ARG A C 1
ATOM 1372 O O . ARG A 1 182 ? -10.133 -16.897 -11.764 1.00 77.56 182 ARG A O 1
ATOM 1379 N N . ASP A 1 183 ? -11.249 -15.998 -13.483 1.00 85.62 183 ASP A N 1
ATOM 1380 C CA . ASP A 1 183 ? -10.049 -15.698 -14.263 1.00 85.62 183 ASP A CA 1
ATOM 1381 C C . ASP A 1 183 ? -9.359 -14.428 -13.751 1.00 85.62 183 ASP A C 1
ATOM 1383 O O . ASP A 1 183 ? -9.714 -13.309 -14.123 1.00 85.62 183 ASP A O 1
ATOM 1387 N N . ILE A 1 184 ? -8.364 -14.626 -12.885 1.00 96.19 184 ILE A N 1
ATOM 1388 C CA . ILE A 1 184 ? -7.410 -13.594 -12.474 1.00 96.19 184 ILE A CA 1
ATOM 1389 C C . ILE A 1 184 ? -6.211 -13.638 -13.423 1.00 96.19 184 ILE A C 1
ATOM 1391 O O . ILE A 1 184 ? -5.585 -14.686 -13.605 1.00 96.19 184 ILE A O 1
ATOM 1395 N N . PHE A 1 185 ? -5.883 -12.492 -14.016 1.00 98.31 185 PHE A N 1
ATOM 1396 C CA . PHE A 1 185 ? -4.680 -12.327 -14.827 1.00 98.31 185 PHE A CA 1
ATOM 1397 C C . PHE A 1 185 ? -3.475 -11.977 -13.952 1.00 98.31 185 PHE A C 1
ATOM 1399 O O . PHE A 1 185 ? -3.614 -11.410 -12.869 1.00 98.31 185 PHE A O 1
ATOM 1406 N N . VAL A 1 186 ? -2.274 -12.271 -14.440 1.00 98.69 186 VAL A N 1
ATOM 1407 C CA . VAL A 1 186 ? -1.013 -11.910 -13.787 1.00 98.69 186 VAL A CA 1
ATOM 1408 C C . VAL A 1 186 ? -0.228 -11.004 -14.718 1.00 98.69 186 VAL A C 1
ATOM 1410 O O . VAL A 1 186 ? 0.259 -11.452 -15.752 1.00 98.69 186 VAL A O 1
ATOM 1413 N N . LEU A 1 187 ? -0.074 -9.736 -14.356 1.00 98.81 187 LEU A N 1
ATOM 1414 C CA . LEU A 1 187 ? 0.893 -8.859 -15.001 1.00 98.81 187 LEU A CA 1
ATOM 1415 C C . LEU A 1 187 ? 2.261 -9.085 -14.348 1.00 98.81 187 LEU A C 1
ATOM 1417 O O . LEU A 1 187 ? 2.500 -8.644 -13.224 1.00 98.81 187 LEU A O 1
ATOM 1421 N N . SER A 1 188 ? 3.143 -9.781 -15.060 1.00 98.69 188 SER A N 1
ATOM 1422 C CA . SER A 1 188 ? 4.526 -10.036 -14.655 1.00 98.69 188 SER A CA 1
ATOM 1423 C C . SER A 1 188 ? 5.414 -8.922 -15.211 1.00 98.69 188 SER A C 1
ATOM 1425 O O . SER A 1 188 ? 5.680 -8.884 -16.411 1.00 98.69 188 SER A O 1
ATOM 1427 N N . ASP A 1 189 ? 5.835 -7.979 -14.367 1.00 98.56 189 ASP A N 1
ATOM 1428 C CA . ASP A 1 189 ? 6.810 -6.947 -14.728 1.00 98.56 189 ASP A CA 1
ATOM 1429 C C . ASP A 1 189 ? 8.240 -7.470 -14.512 1.00 98.56 189 ASP A C 1
ATOM 1431 O O . ASP A 1 189 ? 8.758 -7.479 -13.388 1.00 98.56 189 ASP A O 1
ATOM 1435 N N . GLU A 1 190 ? 8.863 -7.899 -15.613 1.00 98.19 190 GLU A N 1
ATOM 1436 C CA . GLU A 1 190 ? 10.152 -8.609 -15.680 1.00 98.19 190 GLU A CA 1
ATOM 1437 C C . GLU A 1 190 ? 11.304 -7.681 -16.116 1.00 98.19 190 GLU A C 1
ATOM 1439 O O . GLU A 1 190 ? 12.354 -8.126 -16.579 1.00 98.19 190 GLU A O 1
ATOM 1444 N N . MET A 1 191 ? 11.127 -6.362 -15.974 1.00 96.06 191 MET A N 1
ATOM 1445 C CA . MET A 1 191 ? 12.042 -5.318 -16.466 1.00 96.06 191 MET A CA 1
ATOM 1446 C C . MET A 1 191 ? 13.516 -5.484 -16.052 1.00 96.06 191 MET A C 1
ATOM 1448 O O . MET A 1 191 ? 14.413 -4.952 -16.712 1.00 96.06 191 MET A O 1
ATOM 1452 N N . TYR A 1 192 ? 13.757 -6.149 -14.920 1.00 97.06 192 TYR A N 1
ATOM 1453 C CA . TYR A 1 192 ? 15.070 -6.317 -14.297 1.00 97.06 192 TYR A CA 1
ATOM 1454 C C . TYR A 1 192 ? 15.585 -7.763 -14.358 1.00 97.06 192 TYR A C 1
ATOM 1456 O O . TYR A 1 192 ? 16.614 -8.040 -13.755 1.00 97.06 192 TYR A O 1
ATOM 1464 N N . GLU A 1 193 ? 14.922 -8.681 -15.074 1.00 95.00 193 GLU A N 1
ATOM 1465 C CA . GLU A 1 193 ? 15.218 -10.133 -15.073 1.00 95.00 193 GLU A CA 1
ATOM 1466 C C . GLU A 1 193 ? 16.696 -10.489 -15.358 1.00 95.00 193 GLU A C 1
ATOM 1468 O O . GLU A 1 193 ? 17.173 -11.547 -14.966 1.00 95.00 193 GLU A O 1
ATOM 1473 N N . GLN A 1 194 ? 17.418 -9.630 -16.087 1.00 94.88 194 GLN A N 1
ATOM 1474 C CA . GLN A 1 194 ? 18.810 -9.853 -16.475 1.00 94.88 194 GLN A CA 1
ATOM 1475 C C . GLN A 1 194 ? 19.798 -9.294 -15.445 1.00 94.88 194 GLN A C 1
ATOM 1477 O O . GLN A 1 194 ? 20.968 -9.682 -15.427 1.00 94.88 194 GLN A O 1
ATOM 1482 N N . LEU A 1 195 ? 19.335 -8.401 -14.572 1.00 95.12 195 LEU A N 1
ATOM 1483 C CA . LEU A 1 195 ? 20.099 -7.767 -13.504 1.00 95.12 195 LEU A CA 1
ATOM 1484 C C . LEU A 1 195 ? 19.932 -8.583 -12.222 1.00 95.12 195 LEU A C 1
ATOM 1486 O O . LEU A 1 195 ? 19.294 -8.145 -11.271 1.00 95.12 195 LEU A O 1
ATOM 1490 N N . MET A 1 196 ? 20.483 -9.792 -12.263 1.00 93.69 196 MET A N 1
ATOM 1491 C CA . MET A 1 196 ? 20.450 -10.813 -11.214 1.00 93.69 196 MET A CA 1
ATOM 1492 C C . MET A 1 196 ? 21.850 -11.037 -10.647 1.00 93.69 196 MET A C 1
ATOM 1494 O O . MET A 1 196 ? 22.838 -10.941 -11.387 1.00 93.69 196 MET A O 1
ATOM 1498 N N . TYR A 1 197 ? 21.932 -11.372 -9.360 1.00 90.88 197 TYR A N 1
ATOM 1499 C CA . TYR A 1 197 ? 23.191 -11.510 -8.635 1.00 90.88 197 TYR A CA 1
ATOM 1500 C C . TYR A 1 197 ? 23.243 -12.774 -7.772 1.00 90.88 197 TYR A C 1
ATOM 1502 O O . TYR A 1 197 ? 22.229 -13.240 -7.264 1.00 90.88 197 TYR A O 1
ATOM 1510 N N . GLY A 1 198 ? 24.459 -13.266 -7.519 1.00 87.50 198 GLY A N 1
ATOM 1511 C CA . GLY A 1 198 ? 24.660 -14.470 -6.710 1.00 87.50 198 GLY A CA 1
ATOM 1512 C C . GLY A 1 198 ? 24.040 -15.699 -7.375 1.00 87.50 198 GLY A C 1
ATOM 1513 O O . GLY A 1 198 ? 24.110 -15.826 -8.596 1.00 87.50 198 GLY A O 1
ATOM 1514 N N . ASP A 1 199 ? 23.428 -16.559 -6.564 1.00 85.50 199 ASP A N 1
ATOM 1515 C CA . ASP A 1 199 ? 22.768 -17.795 -7.008 1.00 85.50 199 ASP A CA 1
ATOM 1516 C C . ASP A 1 199 ? 21.281 -17.588 -7.344 1.00 85.50 199 ASP A C 1
ATOM 1518 O O . ASP A 1 199 ? 20.552 -18.544 -7.604 1.00 85.50 199 ASP A O 1
ATOM 1522 N N . ALA A 1 200 ? 20.797 -16.343 -7.296 1.00 88.00 200 ALA A N 1
ATOM 1523 C CA . ALA A 1 200 ? 19.408 -16.044 -7.582 1.00 88.00 200 ALA A CA 1
ATOM 1524 C C . ALA A 1 200 ? 19.125 -16.196 -9.084 1.00 88.00 200 ALA A C 1
ATOM 1526 O O . ALA A 1 200 ? 19.795 -15.604 -9.934 1.00 88.00 200 ALA A O 1
ATOM 1527 N N . GLU A 1 201 ? 18.074 -16.947 -9.406 1.00 89.81 201 GLU A N 1
ATOM 1528 C CA . GLU A 1 201 ? 17.607 -17.158 -10.772 1.00 89.81 201 GLU A CA 1
ATOM 1529 C C . GLU A 1 201 ? 16.202 -16.593 -10.951 1.00 89.81 201 GLU A C 1
ATOM 1531 O O . GLU A 1 201 ? 15.312 -16.797 -10.122 1.00 89.81 201 GLU A O 1
ATOM 1536 N N . TYR A 1 202 ? 15.993 -15.894 -12.064 1.00 94.44 202 TYR A N 1
ATOM 1537 C CA . TYR A 1 202 ? 14.676 -15.398 -12.422 1.00 94.44 202 TYR A CA 1
ATOM 1538 C C . TYR A 1 202 ? 13.782 -16.530 -12.954 1.00 94.44 202 TYR A C 1
ATOM 1540 O O . TYR A 1 202 ? 14.205 -17.339 -13.782 1.00 94.44 202 TYR A O 1
ATOM 1548 N N . TYR A 1 203 ? 12.515 -16.558 -12.529 1.00 96.62 203 TYR A N 1
ATOM 1549 C CA . TYR A 1 203 ? 11.524 -17.516 -13.015 1.00 96.62 203 TYR A CA 1
ATOM 1550 C C . TYR A 1 203 ? 10.204 -16.821 -13.367 1.00 96.62 203 TYR A C 1
ATOM 1552 O O . TYR A 1 203 ? 9.495 -16.335 -12.487 1.00 96.62 203 TYR A O 1
ATOM 1560 N N . SER A 1 204 ? 9.864 -16.795 -14.660 1.00 98.06 204 SER A N 1
ATOM 1561 C CA . SER A 1 204 ? 8.620 -16.175 -15.133 1.00 98.06 204 SER A CA 1
ATOM 1562 C C . SER A 1 204 ? 7.393 -17.024 -14.768 1.00 98.06 204 SER A C 1
ATOM 1564 O O . SER A 1 204 ? 7.395 -18.232 -15.048 1.00 98.06 204 SER A O 1
ATOM 1566 N N . PRO A 1 205 ? 6.307 -16.422 -14.239 1.00 98.12 205 PRO A N 1
ATOM 1567 C CA . PRO A 1 205 ? 5.034 -17.110 -14.013 1.00 98.12 205 PRO A CA 1
ATOM 1568 C C . PRO A 1 205 ? 4.478 -17.795 -15.268 1.00 98.12 205 PRO A C 1
ATOM 1570 O O . PRO A 1 205 ? 3.878 -18.865 -15.170 1.00 98.12 205 PRO A O 1
ATOM 1573 N N . ALA A 1 206 ? 4.754 -17.248 -16.459 1.00 98.00 206 ALA A N 1
ATOM 1574 C CA . ALA A 1 206 ? 4.297 -17.802 -17.733 1.00 98.00 206 ALA A CA 1
ATOM 1575 C C . ALA A 1 206 ? 4.914 -19.175 -18.072 1.00 98.00 206 ALA A C 1
ATOM 1577 O O . ALA A 1 206 ? 4.422 -19.859 -18.969 1.00 98.00 206 ALA A O 1
ATOM 1578 N N . ARG A 1 207 ? 5.980 -19.601 -17.371 1.00 97.25 207 ARG A N 1
ATOM 1579 C CA . ARG A 1 207 ? 6.565 -20.948 -17.524 1.00 97.25 207 ARG A CA 1
ATOM 1580 C C . ARG A 1 207 ? 5.733 -22.040 -16.855 1.00 97.25 207 ARG A C 1
ATOM 1582 O O . ARG A 1 207 ? 5.948 -23.219 -17.132 1.00 97.25 207 ARG A O 1
ATOM 1589 N N . ILE A 1 208 ? 4.828 -21.677 -15.948 1.00 96.88 208 ILE A N 1
ATOM 1590 C CA . ILE A 1 208 ? 3.987 -22.640 -15.238 1.00 96.88 208 ILE A CA 1
ATOM 1591 C C . ILE A 1 208 ? 2.879 -23.113 -16.176 1.00 96.88 208 ILE A C 1
ATOM 1593 O O . ILE A 1 208 ? 2.212 -22.318 -16.838 1.00 96.88 208 ILE A O 1
ATOM 1597 N N . GLN A 1 209 ? 2.665 -24.427 -16.220 1.00 93.44 209 GLN A N 1
ATOM 1598 C CA . GLN A 1 209 ? 1.610 -25.026 -17.029 1.00 93.44 209 GLN A CA 1
ATOM 1599 C C . GLN A 1 209 ? 0.241 -24.410 -16.688 1.00 93.44 209 GLN A C 1
ATOM 1601 O O . GLN A 1 209 ? -0.153 -24.366 -15.520 1.00 93.44 209 GLN A O 1
ATOM 1606 N N . GLY A 1 210 ? -0.470 -23.939 -17.717 1.00 91.56 210 GLY A N 1
ATOM 1607 C CA . GLY A 1 210 ? -1.778 -23.282 -17.600 1.00 91.56 210 GLY A CA 1
ATOM 1608 C C . GLY A 1 210 ? -1.741 -21.815 -17.156 1.00 91.56 210 GLY A C 1
ATOM 1609 O O . GLY A 1 210 ? -2.799 -21.210 -17.008 1.00 91.56 210 GLY A O 1
ATOM 1610 N N . MET A 1 211 ? -0.554 -21.238 -16.925 1.00 95.94 211 MET A N 1
ATOM 1611 C CA . MET A 1 211 ? -0.416 -19.813 -16.596 1.00 95.94 211 MET A CA 1
ATOM 1612 C C . MET A 1 211 ? -0.099 -18.941 -17.804 1.00 95.94 211 MET A C 1
ATOM 1614 O O . MET A 1 211 ? -0.381 -17.749 -17.766 1.00 95.94 211 MET A O 1
ATOM 1618 N N . ARG A 1 212 ? 0.433 -19.502 -18.893 1.00 95.12 212 ARG A N 1
ATOM 1619 C CA . ARG A 1 212 ? 0.777 -18.741 -20.102 1.00 95.12 212 ARG A CA 1
ATOM 1620 C C . ARG A 1 212 ? -0.406 -17.929 -20.643 1.00 95.12 212 ARG A C 1
ATOM 1622 O O . ARG A 1 212 ? -0.228 -16.800 -21.080 1.00 95.12 212 ARG A O 1
ATOM 1629 N N . GLU A 1 213 ? -1.609 -18.486 -20.592 1.00 93.75 213 GLU A N 1
ATOM 1630 C CA . GLU A 1 213 ? -2.842 -17.854 -21.069 1.00 93.75 213 GLU A CA 1
ATOM 1631 C C . GLU A 1 213 ? -3.352 -16.755 -20.123 1.00 93.75 213 GLU A C 1
ATOM 1633 O O . GLU A 1 213 ? -4.180 -15.934 -20.513 1.00 93.75 213 GLU A O 1
ATOM 1638 N N . LYS A 1 214 ? -2.855 -16.733 -18.882 1.00 95.81 214 LYS A N 1
ATOM 1639 C CA . LYS A 1 214 ? -3.246 -15.792 -17.826 1.00 95.81 214 LYS A CA 1
ATOM 1640 C C . LYS A 1 214 ? -2.146 -14.788 -17.483 1.00 95.81 214 LYS A C 1
ATOM 1642 O O . LYS A 1 214 ? -2.419 -13.814 -16.788 1.00 95.81 214 LYS A O 1
ATOM 1647 N N . THR A 1 215 ? -0.915 -14.997 -17.944 1.00 98.38 215 THR A N 1
ATOM 1648 C CA . THR A 1 215 ? 0.227 -14.130 -17.650 1.00 98.38 215 THR A CA 1
ATOM 1649 C C . THR A 1 215 ? 0.518 -13.178 -18.806 1.00 98.38 215 THR A C 1
ATOM 1651 O O . THR A 1 215 ? 0.758 -13.597 -19.935 1.00 98.38 215 THR A O 1
ATOM 1654 N N . ILE A 1 216 ? 0.563 -11.886 -18.495 1.00 98.81 216 ILE A N 1
ATOM 1655 C CA . ILE A 1 216 ? 1.047 -10.825 -19.368 1.00 98.81 216 ILE A CA 1
ATOM 1656 C C . ILE A 1 216 ? 2.489 -10.545 -18.961 1.00 98.81 216 ILE A C 1
ATOM 1658 O O . ILE A 1 216 ? 2.740 -9.987 -17.893 1.00 98.81 216 ILE A O 1
ATOM 1662 N N . VAL A 1 217 ? 3.440 -10.949 -19.799 1.00 98.81 217 VAL A N 1
ATOM 1663 C CA . VAL A 1 217 ? 4.866 -10.693 -19.570 1.00 98.81 217 VAL A CA 1
ATOM 1664 C C . VAL A 1 217 ? 5.189 -9.294 -20.075 1.00 98.81 217 VAL A C 1
ATOM 1666 O O . VAL A 1 217 ? 5.135 -9.058 -21.278 1.00 98.81 217 VAL A O 1
ATOM 1669 N N . SER A 1 218 ? 5.529 -8.369 -19.181 1.00 98.62 218 SER A N 1
ATOM 1670 C CA . SER A 1 218 ? 5.939 -6.998 -19.500 1.00 98.62 218 SER A CA 1
ATOM 1671 C C . SER A 1 218 ? 7.443 -6.831 -19.320 1.00 98.62 218 SER A C 1
ATOM 1673 O O . SER A 1 218 ? 7.996 -7.198 -18.284 1.00 98.62 218 SER A O 1
ATOM 1675 N N . ASN A 1 219 ? 8.119 -6.250 -20.314 1.00 98.38 219 ASN A N 1
ATOM 1676 C CA . ASN A 1 219 ? 9.568 -6.053 -20.273 1.00 98.38 219 ASN A CA 1
ATOM 1677 C C . ASN A 1 219 ? 10.010 -4.896 -21.205 1.00 98.38 219 ASN A C 1
ATOM 1679 O O . ASN A 1 219 ? 9.214 -4.332 -21.963 1.00 98.38 219 ASN A O 1
ATOM 1683 N N . ALA A 1 220 ? 11.276 -4.477 -21.136 1.00 97.62 220 ALA A N 1
ATOM 1684 C CA . ALA A 1 220 ? 11.828 -3.406 -21.960 1.00 97.62 220 ALA A CA 1
ATOM 1685 C C . ALA A 1 220 ? 13.352 -3.467 -22.094 1.00 97.62 220 ALA A C 1
ATOM 1687 O O . ALA A 1 220 ? 14.065 -3.978 -21.238 1.00 97.62 220 ALA A O 1
ATOM 1688 N N . VAL A 1 221 ? 13.879 -2.782 -23.110 1.00 97.88 221 VAL A N 1
ATOM 1689 C CA . VAL A 1 221 ? 15.336 -2.607 -23.274 1.00 97.88 221 VAL A CA 1
ATOM 1690 C C . VAL A 1 221 ? 15.928 -1.553 -22.329 1.00 97.88 221 VAL A C 1
ATOM 1692 O O . VAL A 1 221 ? 17.141 -1.383 -22.248 1.00 97.88 221 VAL A O 1
ATOM 1695 N N . SER A 1 222 ? 15.077 -0.832 -21.589 1.00 96.25 222 SER A N 1
ATOM 1696 C CA . SER A 1 222 ? 15.470 0.335 -20.794 1.00 96.25 222 SER A CA 1
ATOM 1697 C C . SER A 1 222 ? 16.525 0.040 -19.729 1.00 96.25 222 SER A C 1
ATOM 1699 O O . SER A 1 222 ? 17.415 0.864 -19.543 1.00 96.25 222 SER A O 1
ATOM 1701 N N . LYS A 1 223 ? 16.409 -1.084 -19.011 1.00 95.31 223 LYS A N 1
ATOM 1702 C CA . LYS A 1 223 ? 17.276 -1.403 -17.863 1.00 95.31 223 LYS A CA 1
ATOM 1703 C C . LYS A 1 223 ? 18.412 -2.327 -18.273 1.00 95.31 223 LYS A C 1
ATOM 1705 O O . LYS A 1 223 ? 19.568 -1.998 -18.050 1.00 95.31 223 LYS A O 1
ATOM 1710 N N . THR A 1 224 ? 18.074 -3.412 -18.964 1.00 93.94 224 THR A N 1
ATOM 1711 C CA . THR A 1 224 ? 19.019 -4.426 -19.445 1.00 93.94 224 THR A CA 1
ATOM 1712 C C . THR A 1 224 ? 20.078 -3.873 -20.396 1.00 93.94 224 THR A C 1
ATOM 1714 O O . THR A 1 224 ? 21.214 -4.319 -20.343 1.00 93.94 224 THR A O 1
ATOM 1717 N N . PHE A 1 225 ? 19.747 -2.889 -21.237 1.00 96.88 225 PHE A N 1
ATOM 1718 C CA . PHE A 1 225 ? 20.678 -2.362 -22.243 1.00 96.88 225 PHE A CA 1
ATOM 1719 C C . PHE A 1 225 ? 20.992 -0.874 -22.058 1.00 96.88 225 PHE A C 1
ATOM 1721 O O . PHE A 1 225 ? 21.457 -0.236 -22.992 1.00 96.88 225 PHE A O 1
ATOM 1728 N N . SER A 1 226 ? 20.710 -0.285 -20.892 1.00 96.25 226 SER A N 1
ATOM 1729 C CA . SER A 1 226 ? 20.868 1.162 -20.670 1.00 96.25 226 SER A CA 1
ATOM 1730 C C . SER A 1 226 ? 20.254 2.021 -21.796 1.00 96.25 226 SER A C 1
ATOM 1732 O O . SER A 1 226 ? 20.884 2.885 -22.413 1.00 96.25 226 SER A O 1
ATOM 1734 N N . MET A 1 227 ? 18.994 1.723 -22.126 1.00 98.00 227 MET A N 1
ATOM 1735 C CA . MET A 1 227 ? 18.240 2.378 -23.203 1.00 98.00 227 MET A CA 1
ATOM 1736 C C . MET A 1 227 ? 17.026 3.153 -22.669 1.00 98.00 227 MET A C 1
ATOM 1738 O O . MET A 1 227 ? 15.960 3.175 -23.290 1.00 98.00 227 MET A O 1
ATOM 1742 N N . THR A 1 228 ? 17.138 3.772 -21.490 1.00 95.62 228 THR A N 1
ATOM 1743 C CA . THR A 1 228 ? 16.019 4.472 -20.829 1.00 95.62 228 THR A CA 1
ATOM 1744 C C . THR A 1 228 ? 15.413 5.567 -21.705 1.00 95.62 228 THR A C 1
ATOM 1746 O O . THR A 1 228 ? 14.185 5.631 -21.814 1.00 95.62 228 THR A O 1
ATOM 1749 N N . GLY A 1 229 ? 16.247 6.360 -22.386 1.00 96.75 229 GLY A N 1
ATOM 1750 C CA . GLY A 1 229 ? 15.838 7.451 -23.279 1.00 96.75 229 GLY A CA 1
ATOM 1751 C C . GLY A 1 229 ? 15.268 7.017 -24.635 1.00 96.75 229 GLY A C 1
ATOM 1752 O O . GLY A 1 229 ? 14.569 7.797 -25.269 1.00 96.75 229 GLY A O 1
ATOM 1753 N N . TRP A 1 230 ? 15.486 5.768 -25.063 1.00 98.38 230 TRP A N 1
ATOM 1754 C CA . TRP A 1 230 ? 15.002 5.265 -26.360 1.00 98.38 230 TRP A CA 1
ATOM 1755 C C . TRP A 1 230 ? 13.517 4.912 -26.358 1.00 98.38 230 TRP A C 1
ATOM 1757 O O . TRP A 1 230 ? 12.904 4.832 -27.420 1.00 98.38 230 TRP A O 1
ATOM 1767 N N . ARG A 1 231 ? 12.944 4.715 -25.164 1.00 98.06 231 ARG A N 1
ATOM 1768 C CA . ARG A 1 231 ? 11.513 4.461 -24.950 1.00 98.06 231 ARG A CA 1
ATOM 1769 C C . ARG A 1 231 ? 10.991 3.248 -25.734 1.00 98.06 231 ARG A C 1
ATOM 1771 O O . ARG A 1 231 ? 10.035 3.373 -26.481 1.00 98.06 231 ARG A O 1
ATOM 1778 N N . VAL A 1 232 ? 11.573 2.061 -25.544 1.00 98.69 232 VAL A N 1
ATOM 1779 C CA . VAL A 1 232 ? 11.047 0.812 -26.137 1.00 98.69 232 VAL A CA 1
ATOM 1780 C C . VAL A 1 232 ? 10.777 -0.217 -25.052 1.00 98.69 232 VAL A C 1
ATOM 1782 O O . VAL A 1 232 ? 11.678 -0.568 -24.295 1.00 98.69 232 VAL A O 1
ATOM 1785 N N . GLY A 1 233 ? 9.529 -0.670 -24.972 1.00 98.62 233 GLY A N 1
ATOM 1786 C CA . GLY A 1 233 ? 9.070 -1.770 -24.126 1.00 98.62 233 GLY A CA 1
ATOM 1787 C C . GLY A 1 233 ? 8.076 -2.635 -24.887 1.00 98.62 233 GLY A C 1
ATOM 1788 O O . GLY A 1 233 ? 7.699 -2.284 -26.003 1.00 98.62 233 GLY A O 1
ATOM 1789 N N . TYR A 1 234 ? 7.677 -3.760 -24.313 1.00 98.88 234 TYR A N 1
ATOM 1790 C CA . TYR A 1 234 ? 6.740 -4.680 -24.944 1.00 98.88 234 TYR A CA 1
ATOM 1791 C C . TYR A 1 234 ? 5.963 -5.489 -23.908 1.00 98.88 234 TYR A C 1
ATOM 1793 O O . TYR A 1 234 ? 6.415 -5.635 -22.770 1.00 98.88 234 TYR A O 1
ATOM 1801 N N . ILE A 1 235 ? 4.828 -6.044 -24.336 1.00 98.88 235 ILE A N 1
ATOM 1802 C CA . ILE A 1 235 ? 4.222 -7.197 -23.667 1.00 98.88 235 ILE A CA 1
ATOM 1803 C C . ILE A 1 235 ? 4.262 -8.436 -24.565 1.00 98.88 235 ILE A C 1
ATOM 1805 O O . ILE A 1 235 ? 4.216 -8.314 -25.792 1.00 98.88 235 ILE A O 1
ATOM 1809 N N . ALA A 1 236 ? 4.321 -9.610 -23.938 1.00 98.81 236 ALA A N 1
ATOM 1810 C CA . ALA A 1 236 ? 3.991 -10.897 -24.536 1.00 98.81 236 ALA A CA 1
ATOM 1811 C C . ALA A 1 236 ? 2.775 -11.494 -23.813 1.00 98.81 236 ALA A C 1
ATOM 1813 O O . ALA A 1 236 ? 2.806 -11.665 -22.592 1.00 98.81 236 ALA A O 1
ATOM 1814 N N . ALA A 1 237 ? 1.696 -11.754 -24.552 1.00 98.62 237 ALA A N 1
ATOM 1815 C CA . ALA A 1 237 ? 0.401 -12.149 -23.995 1.00 98.62 237 ALA A CA 1
ATOM 1816 C C . ALA A 1 237 ? -0.453 -12.908 -25.035 1.00 98.62 237 ALA A C 1
ATOM 1818 O O . ALA A 1 237 ? -0.102 -12.933 -26.221 1.00 98.62 237 ALA A O 1
ATOM 1819 N N . PRO A 1 238 ? -1.591 -13.511 -24.638 1.00 98.12 238 PRO A N 1
ATOM 1820 C CA . PRO A 1 238 ? -2.605 -13.969 -25.583 1.00 98.12 238 PRO A CA 1
ATOM 1821 C C . PRO A 1 238 ? -2.964 -12.897 -26.616 1.00 98.12 238 PRO A C 1
ATOM 1823 O O . PRO A 1 238 ? -3.081 -11.717 -26.287 1.00 98.12 238 PRO A O 1
ATOM 1826 N N . GLU A 1 239 ? -3.177 -13.326 -27.859 1.00 98.31 239 GLU A N 1
ATOM 1827 C CA . GLU A 1 239 ? -3.412 -12.441 -29.008 1.00 98.31 239 GLU A CA 1
ATOM 1828 C C . GLU A 1 239 ? -4.550 -11.440 -28.763 1.00 98.31 239 GLU A C 1
ATOM 1830 O O . GLU A 1 239 ? -4.397 -10.254 -29.027 1.00 98.31 239 GLU A O 1
ATOM 1835 N N . TRP A 1 240 ? -5.646 -11.865 -28.132 1.00 98.25 240 TRP A N 1
ATOM 1836 C CA . TRP A 1 240 ? -6.772 -10.972 -27.846 1.00 98.25 240 TRP A CA 1
ATOM 1837 C C . TRP A 1 240 ? -6.421 -9.826 -26.870 1.00 98.25 240 TRP A C 1
ATOM 1839 O O . TRP A 1 240 ? -6.972 -8.731 -26.995 1.00 98.25 240 TRP A O 1
ATOM 1849 N N . ILE A 1 241 ? -5.485 -10.037 -25.930 1.00 98.50 241 ILE A N 1
ATOM 1850 C CA . ILE A 1 241 ? -4.979 -8.980 -25.030 1.00 98.50 241 ILE A CA 1
ATOM 1851 C C . ILE A 1 241 ? -4.073 -8.031 -25.814 1.00 98.50 241 ILE A C 1
ATOM 1853 O O . ILE A 1 241 ? -4.167 -6.810 -25.668 1.00 98.50 241 ILE A O 1
ATOM 1857 N N . VAL A 1 242 ? -3.211 -8.590 -26.668 1.00 98.81 242 VAL A N 1
ATOM 1858 C CA . VAL A 1 242 ? -2.328 -7.826 -27.559 1.00 98.81 242 VAL A CA 1
ATOM 1859 C C . VAL A 1 242 ? -3.152 -6.927 -28.476 1.00 98.81 242 VAL A C 1
ATOM 1861 O O . VAL A 1 242 ? -2.847 -5.742 -28.595 1.00 98.81 242 VAL A O 1
ATOM 1864 N N . ASP A 1 243 ? -4.236 -7.445 -29.048 1.00 98.75 243 ASP A N 1
ATOM 1865 C CA . ASP A 1 243 ? -5.163 -6.700 -29.896 1.00 98.75 243 ASP A CA 1
ATOM 1866 C C . ASP A 1 243 ? -5.896 -5.591 -29.140 1.00 98.75 243 ASP A C 1
ATOM 1868 O O . ASP A 1 243 ? -6.041 -4.480 -29.658 1.00 98.75 243 ASP A O 1
ATOM 1872 N N . ALA A 1 244 ? -6.338 -5.852 -27.907 1.00 98.69 244 ALA A N 1
ATOM 1873 C CA . ALA A 1 244 ? -6.949 -4.831 -27.059 1.00 98.69 244 ALA A CA 1
ATOM 1874 C C . ALA A 1 244 ? -5.955 -3.696 -26.748 1.00 98.69 244 ALA A C 1
ATOM 1876 O O . ALA A 1 244 ? -6.263 -2.519 -26.960 1.00 98.69 244 ALA A O 1
ATOM 1877 N N . CYS A 1 245 ? -4.723 -4.040 -26.362 1.00 98.75 245 CYS A N 1
ATOM 1878 C CA . CYS A 1 245 ? -3.648 -3.070 -26.147 1.00 98.75 245 CYS A CA 1
ATOM 1879 C C . CYS A 1 245 ? -3.306 -2.301 -27.433 1.00 98.75 245 CYS A C 1
ATOM 1881 O O . CYS A 1 245 ? -3.069 -1.094 -27.389 1.00 98.75 245 CYS A O 1
ATOM 1883 N N . ASN A 1 246 ? -3.312 -2.972 -28.589 1.00 98.69 246 ASN A N 1
ATOM 1884 C CA . ASN A 1 246 ? -3.064 -2.368 -29.896 1.00 98.69 246 ASN A CA 1
ATOM 1885 C C . ASN A 1 246 ? -4.129 -1.317 -30.244 1.00 98.69 246 ASN A C 1
ATOM 1887 O O . ASN A 1 246 ? -3.785 -0.227 -30.707 1.00 98.69 246 ASN A O 1
ATOM 1891 N N . LYS A 1 247 ? -5.410 -1.595 -29.958 1.00 98.62 247 LYS A N 1
ATOM 1892 C CA . LYS A 1 247 ? -6.511 -0.633 -30.138 1.00 98.62 247 LYS A CA 1
ATOM 1893 C C . LYS A 1 247 ? -6.310 0.613 -29.276 1.00 98.62 247 LYS A C 1
ATOM 1895 O O . LYS A 1 247 ? -6.354 1.717 -29.816 1.00 98.62 247 LYS A O 1
ATOM 1900 N N . ILE A 1 248 ? -5.994 0.456 -27.990 1.00 98.38 248 ILE A N 1
ATOM 1901 C CA . ILE A 1 248 ? -5.699 1.585 -27.085 1.00 98.38 248 ILE A CA 1
ATOM 1902 C C . ILE A 1 248 ? -4.481 2.379 -27.580 1.00 98.38 248 ILE A C 1
ATOM 1904 O O . ILE A 1 248 ? -4.522 3.607 -27.683 1.00 98.38 248 ILE A O 1
ATOM 1908 N N . GLN A 1 249 ? -3.399 1.693 -27.959 1.00 98.50 249 GLN A N 1
ATOM 1909 C CA . GLN A 1 249 ? -2.175 2.330 -28.449 1.00 98.50 249 GLN A CA 1
ATOM 1910 C C . GLN A 1 249 ? -2.409 3.155 -29.726 1.00 98.50 249 GLN A C 1
ATOM 1912 O O . GLN A 1 249 ? -1.842 4.241 -29.876 1.00 98.50 249 GLN A O 1
ATOM 1917 N N . SER A 1 250 ? -3.285 2.676 -30.619 1.00 98.06 250 SER A N 1
ATOM 1918 C CA . SER A 1 250 ? -3.625 3.373 -31.868 1.00 98.06 250 SER A CA 1
ATOM 1919 C C . SER A 1 250 ? -4.254 4.752 -31.641 1.00 98.06 250 SER A C 1
ATOM 1921 O O . SER A 1 250 ? -4.087 5.636 -32.474 1.00 98.06 250 SER A O 1
ATOM 1923 N N . GLN A 1 251 ? -4.927 4.947 -30.502 1.00 97.88 251 GLN A N 1
ATOM 1924 C CA . GLN A 1 251 ? -5.611 6.196 -30.150 1.00 97.88 251 GLN A CA 1
ATOM 1925 C C . GLN A 1 251 ? -4.800 7.088 -29.204 1.00 97.88 251 GLN A C 1
ATOM 1927 O O . GLN A 1 251 ? -5.215 8.204 -28.906 1.00 97.88 251 GLN A O 1
ATOM 1932 N N . THR A 1 252 ? -3.653 6.613 -28.711 1.00 96.56 252 THR A N 1
ATOM 1933 C CA . THR A 1 252 ? -2.864 7.323 -27.692 1.00 96.56 252 THR A CA 1
ATOM 1934 C C . THR A 1 252 ? -1.506 7.780 -28.205 1.00 96.56 252 THR A C 1
ATOM 1936 O O . THR A 1 252 ? -1.110 8.912 -27.939 1.00 96.56 252 THR A O 1
ATOM 1939 N N . THR A 1 253 ? -0.781 6.937 -28.947 1.00 96.81 253 THR A N 1
ATOM 1940 C CA . THR A 1 253 ? 0.581 7.273 -29.404 1.00 96.81 253 THR A CA 1
ATOM 1941 C C . THR A 1 253 ? 0.884 6.911 -30.848 1.00 96.81 253 THR A C 1
ATOM 1943 O O . THR A 1 253 ? 1.869 7.415 -31.379 1.00 96.81 253 THR A O 1
ATOM 1946 N N . SER A 1 254 ? 0.097 6.034 -31.482 1.00 95.50 254 SER A N 1
ATOM 1947 C CA . SER A 1 254 ? 0.560 5.249 -32.642 1.00 95.50 254 SER A CA 1
ATOM 1948 C C . SER A 1 254 ? 1.773 4.359 -32.279 1.00 95.50 254 SER A C 1
ATOM 1950 O O . SER A 1 254 ? 1.987 4.050 -31.100 1.00 95.50 254 SER A O 1
ATOM 1952 N N . ASN A 1 255 ? 2.567 3.920 -33.268 1.00 96.94 255 ASN A N 1
ATOM 1953 C CA . ASN A 1 255 ? 3.732 3.056 -33.055 1.00 96.94 255 ASN A CA 1
ATOM 1954 C C . ASN A 1 255 ? 4.839 3.718 -32.215 1.00 96.94 255 ASN A C 1
ATOM 1956 O O . ASN A 1 255 ? 5.040 4.930 -32.256 1.00 96.94 255 ASN A O 1
ATOM 1960 N N . ALA A 1 256 ? 5.643 2.897 -31.534 1.00 97.75 256 ALA A N 1
ATOM 1961 C CA . ALA A 1 256 ? 6.902 3.355 -30.946 1.00 97.75 256 ALA A CA 1
ATOM 1962 C C . ALA A 1 256 ? 7.864 3.890 -32.027 1.00 97.75 256 ALA A C 1
ATOM 1964 O O . ALA A 1 256 ? 7.792 3.478 -33.189 1.00 97.75 256 ALA A O 1
ATOM 1965 N N . SER A 1 257 ? 8.793 4.775 -31.652 1.00 98.50 257 SER A N 1
ATOM 1966 C CA . SER A 1 257 ? 9.781 5.369 -32.573 1.00 98.50 257 SER A CA 1
ATOM 1967 C C . SER A 1 257 ? 10.449 4.322 -33.477 1.00 98.50 257 SER A C 1
ATOM 1969 O O . SER A 1 257 ? 11.033 3.354 -32.985 1.00 98.50 257 SER A O 1
ATOM 1971 N N . SER A 1 258 ? 10.388 4.518 -34.799 1.00 98.56 258 SER A N 1
ATOM 1972 C CA . SER A 1 258 ? 10.964 3.607 -35.802 1.00 98.56 258 SER A CA 1
ATOM 1973 C C . SER A 1 258 ? 12.476 3.418 -35.612 1.00 98.56 258 SER A C 1
ATOM 1975 O O . SER A 1 258 ? 12.991 2.305 -35.726 1.00 98.56 258 SER A O 1
ATOM 1977 N N . ILE A 1 259 ? 13.175 4.493 -35.241 1.00 98.81 259 ILE A N 1
ATOM 1978 C CA . ILE A 1 259 ? 14.613 4.505 -34.951 1.00 98.81 259 ILE A CA 1
ATOM 1979 C C . ILE A 1 259 ? 14.903 3.660 -33.708 1.00 98.81 259 ILE A C 1
ATOM 1981 O O . ILE A 1 259 ? 15.792 2.806 -33.716 1.00 98.81 259 ILE A O 1
ATOM 1985 N N . SER A 1 260 ? 14.122 3.859 -32.643 1.00 98.75 260 SER A N 1
ATOM 1986 C CA . SER A 1 260 ? 14.304 3.113 -31.400 1.00 98.75 260 SER A CA 1
ATOM 1987 C C . SER A 1 260 ? 13.985 1.632 -31.565 1.00 98.75 260 SER A C 1
ATOM 1989 O O . SER A 1 260 ? 14.646 0.801 -30.947 1.00 98.75 260 SER A O 1
ATOM 1991 N N . GLN A 1 261 ? 13.019 1.287 -32.420 1.00 98.81 261 GLN A N 1
ATOM 1992 C CA . GLN A 1 261 ? 12.713 -0.105 -32.735 1.00 98.81 261 GLN A CA 1
ATOM 1993 C C . GLN A 1 261 ? 13.909 -0.820 -33.377 1.00 98.81 261 GLN A C 1
ATOM 1995 O O . GLN A 1 261 ? 14.232 -1.932 -32.968 1.00 98.81 261 GLN A O 1
ATOM 2000 N N . LYS A 1 262 ? 14.623 -0.169 -34.308 1.00 98.81 262 LYS A N 1
ATOM 2001 C CA . LYS A 1 262 ? 15.838 -0.736 -34.921 1.00 98.81 262 LYS A CA 1
ATOM 2002 C C . LYS A 1 262 ? 16.997 -0.878 -33.935 1.00 98.81 262 LYS A C 1
ATOM 2004 O O . LYS A 1 262 ? 17.696 -1.888 -33.957 1.00 98.81 262 LYS A O 1
ATOM 2009 N N . ALA A 1 263 ? 17.168 0.085 -33.031 1.00 98.81 263 ALA A N 1
ATOM 2010 C CA . ALA A 1 263 ? 18.154 -0.026 -31.958 1.00 98.81 263 ALA A CA 1
ATOM 2011 C C . ALA A 1 263 ? 17.827 -1.182 -30.990 1.00 98.81 263 ALA A C 1
ATOM 2013 O O . ALA A 1 263 ? 18.711 -1.952 -30.619 1.00 98.81 263 ALA A O 1
ATOM 2014 N N . ALA A 1 264 ? 16.553 -1.335 -30.611 1.00 98.75 264 ALA A N 1
ATOM 2015 C CA . ALA A 1 264 ? 16.095 -2.405 -29.727 1.00 98.75 264 ALA A CA 1
ATOM 2016 C C . ALA A 1 264 ? 16.211 -3.794 -30.374 1.00 98.75 264 ALA A C 1
ATOM 2018 O O . ALA A 1 264 ? 16.599 -4.743 -29.699 1.00 98.75 264 ALA A O 1
ATOM 2019 N N . GLU A 1 265 ? 15.925 -3.909 -31.675 1.00 98.75 265 GLU A N 1
ATOM 2020 C CA . GLU A 1 265 ? 16.101 -5.142 -32.455 1.00 98.75 265 GLU A CA 1
ATOM 2021 C C . GLU A 1 265 ? 17.553 -5.631 -32.360 1.00 98.75 265 GLU A C 1
ATOM 2023 O O . GLU A 1 265 ? 17.804 -6.771 -31.966 1.00 98.75 265 GLU A O 1
ATOM 2028 N N . ALA A 1 266 ? 18.512 -4.738 -32.621 1.00 98.69 266 ALA A N 1
ATOM 2029 C CA . ALA A 1 266 ? 19.935 -5.043 -32.526 1.00 98.69 266 ALA A CA 1
ATOM 2030 C C . ALA A 1 266 ? 20.373 -5.407 -31.096 1.00 98.69 266 ALA A C 1
ATOM 2032 O O . ALA A 1 266 ? 21.179 -6.317 -30.919 1.00 98.69 266 ALA A O 1
ATOM 2033 N N . ALA A 1 267 ? 19.835 -4.730 -30.075 1.00 98.31 267 ALA A N 1
ATOM 2034 C CA . ALA A 1 267 ? 20.137 -5.030 -28.675 1.00 98.31 267 ALA A CA 1
ATOM 2035 C C . ALA A 1 267 ? 19.644 -6.426 -28.254 1.00 98.31 267 ALA A C 1
ATOM 2037 O O . ALA A 1 267 ? 20.374 -7.170 -27.608 1.00 98.31 267 ALA A O 1
ATOM 2038 N N . LEU A 1 268 ? 18.420 -6.801 -28.639 1.00 98.38 268 LEU A N 1
ATOM 2039 C CA . LEU A 1 268 ? 17.806 -8.078 -28.254 1.00 98.38 268 LEU A CA 1
ATOM 2040 C C . LEU A 1 268 ? 18.455 -9.287 -28.948 1.00 98.38 268 LEU A C 1
ATOM 2042 O O . LEU A 1 268 ? 18.529 -10.369 -28.358 1.00 98.38 268 LEU A O 1
ATOM 2046 N N . LEU A 1 269 ? 18.935 -9.101 -30.182 1.00 98.19 269 LEU A N 1
ATOM 2047 C CA . LEU A 1 269 ? 19.646 -10.124 -30.959 1.00 98.19 269 LEU A CA 1
ATOM 2048 C C . LEU A 1 269 ? 21.136 -10.238 -30.610 1.00 98.19 269 LEU A C 1
ATOM 2050 O O . LEU A 1 269 ? 21.779 -11.196 -31.036 1.00 98.19 269 LEU A O 1
ATOM 2054 N N . ALA A 1 270 ? 21.692 -9.277 -29.869 1.00 97.00 270 ALA A N 1
ATOM 2055 C CA . ALA A 1 270 ? 23.086 -9.321 -29.454 1.00 97.00 270 ALA A CA 1
ATOM 2056 C C . ALA A 1 270 ? 23.365 -10.516 -28.527 1.00 97.00 270 ALA A C 1
ATOM 2058 O O . ALA A 1 270 ? 22.469 -11.033 -27.853 1.00 97.00 270 ALA A O 1
ATOM 2059 N N . ASP A 1 271 ? 24.636 -10.921 -28.474 1.00 94.94 271 ASP A N 1
ATOM 2060 C CA . ASP A 1 271 ? 25.099 -11.908 -27.503 1.00 94.94 271 ASP A CA 1
ATOM 2061 C C . ASP A 1 271 ? 24.817 -11.404 -26.072 1.00 94.94 271 ASP A C 1
ATOM 2063 O O . ASP A 1 271 ? 25.180 -10.260 -25.755 1.00 94.94 271 ASP A O 1
ATOM 2067 N N . PRO A 1 272 ? 24.192 -12.216 -25.194 1.00 92.12 272 PRO A N 1
ATOM 2068 C CA . PRO A 1 272 ? 23.912 -11.832 -23.812 1.00 92.12 272 PRO A CA 1
ATOM 2069 C C . PRO A 1 272 ? 25.141 -11.349 -23.034 1.00 92.12 272 PRO A C 1
ATOM 2071 O O . PRO A 1 272 ? 24.997 -10.599 -22.073 1.00 92.12 272 PRO A O 1
ATOM 2074 N N . SER A 1 273 ? 26.365 -11.696 -23.445 1.00 94.62 273 SER A N 1
ATOM 2075 C CA . SER A 1 273 ? 27.581 -11.206 -22.801 1.00 94.62 273 SER A CA 1
ATOM 2076 C C . SER A 1 273 ? 27.732 -9.682 -22.843 1.00 94.62 273 SER A C 1
ATOM 2078 O O . SER A 1 273 ? 28.498 -9.134 -22.049 1.00 94.62 273 SER A O 1
ATOM 2080 N N . ILE A 1 274 ? 27.012 -8.983 -23.731 1.00 95.38 274 ILE A N 1
ATOM 2081 C CA . ILE A 1 274 ? 27.070 -7.521 -23.890 1.00 95.38 274 ILE A CA 1
ATOM 2082 C C . ILE A 1 274 ? 26.692 -6.753 -22.613 1.00 95.38 274 ILE A C 1
ATOM 2084 O O . ILE A 1 274 ? 27.088 -5.601 -22.455 1.00 95.38 274 ILE A O 1
ATOM 2088 N N . ILE A 1 275 ? 25.964 -7.384 -21.684 1.00 94.94 275 ILE A N 1
ATOM 2089 C CA . ILE A 1 275 ? 25.550 -6.773 -20.411 1.00 94.94 275 ILE A CA 1
ATOM 2090 C C . ILE A 1 275 ? 26.410 -7.215 -19.216 1.00 94.94 275 ILE A C 1
ATOM 2092 O O . ILE A 1 275 ? 26.199 -6.733 -18.103 1.00 94.94 275 ILE A O 1
ATOM 2096 N N . ASN A 1 276 ? 27.377 -8.122 -19.406 1.00 94.88 276 ASN A N 1
ATOM 2097 C CA . ASN A 1 276 ? 28.136 -8.727 -18.302 1.00 94.88 276 ASN A CA 1
ATOM 2098 C C . ASN A 1 276 ? 28.969 -7.711 -17.516 1.00 94.88 276 ASN A C 1
ATOM 2100 O O . ASN A 1 276 ? 29.076 -7.826 -16.295 1.00 94.88 276 ASN A O 1
ATOM 2104 N N . GLU A 1 277 ? 29.547 -6.721 -18.198 1.00 95.00 277 GLU A N 1
ATOM 2105 C CA . GLU A 1 277 ? 30.285 -5.635 -17.546 1.00 95.00 277 GLU A CA 1
ATOM 2106 C C . GLU A 1 277 ? 29.366 -4.842 -16.612 1.00 95.00 277 GLU A C 1
ATOM 2108 O O . GLU A 1 277 ? 29.664 -4.690 -15.428 1.00 95.00 277 GLU A O 1
ATOM 2113 N N . MET A 1 278 ? 28.202 -4.429 -17.118 1.00 94.81 278 MET A N 1
ATOM 2114 C CA . MET A 1 278 ? 27.204 -3.700 -16.341 1.00 94.81 278 MET A CA 1
ATOM 2115 C C . MET A 1 278 ? 26.693 -4.526 -15.152 1.00 94.81 278 MET A C 1
ATOM 2117 O O . MET A 1 278 ? 26.619 -4.014 -14.036 1.00 94.81 278 MET A O 1
ATOM 2121 N N . LYS A 1 279 ? 26.396 -5.817 -15.354 1.00 94.69 279 LYS A N 1
ATOM 2122 C CA . LYS A 1 279 ? 25.989 -6.727 -14.269 1.00 94.69 279 LYS A CA 1
ATOM 2123 C C . LYS A 1 279 ? 27.056 -6.835 -13.181 1.00 94.69 279 LYS A C 1
ATOM 2125 O O . LYS A 1 279 ? 26.727 -6.763 -11.999 1.00 94.69 279 LYS A O 1
ATOM 2130 N N . ARG A 1 280 ? 28.329 -6.990 -13.565 1.00 95.75 280 ARG A N 1
ATOM 2131 C CA . ARG A 1 280 ? 29.450 -7.067 -12.616 1.00 95.75 280 ARG A CA 1
ATOM 2132 C C . ARG A 1 280 ? 29.581 -5.773 -11.816 1.00 95.75 280 ARG A C 1
ATOM 2134 O O . ARG A 1 280 ? 29.627 -5.830 -10.592 1.00 95.75 280 ARG A O 1
ATOM 2141 N N . ALA A 1 281 ? 29.553 -4.628 -12.493 1.00 96.44 281 ALA A N 1
ATOM 2142 C CA . ALA A 1 281 ? 29.645 -3.327 -11.844 1.00 96.44 281 ALA A CA 1
ATOM 2143 C C . ALA A 1 281 ? 28.483 -3.081 -10.871 1.00 96.44 281 ALA A C 1
ATOM 2145 O O . ALA A 1 281 ? 28.706 -2.624 -9.752 1.00 96.44 281 ALA A O 1
ATOM 2146 N N . PHE A 1 282 ? 27.243 -3.414 -11.245 1.00 95.62 282 PHE A N 1
ATOM 2147 C CA . PHE A 1 282 ? 26.120 -3.292 -10.316 1.00 95.62 282 PHE A CA 1
ATOM 2148 C C . PHE A 1 282 ? 26.228 -4.239 -9.125 1.00 95.62 282 PHE A C 1
ATOM 2150 O O . PHE A 1 282 ? 25.913 -3.816 -8.016 1.00 95.62 282 PHE A O 1
ATOM 2157 N N . LYS A 1 283 ? 26.732 -5.465 -9.310 1.00 95.38 283 LYS A N 1
ATOM 2158 C CA . LYS A 1 283 ? 26.995 -6.379 -8.193 1.00 95.38 283 LYS A CA 1
ATOM 2159 C C . LYS A 1 283 ? 28.017 -5.791 -7.215 1.00 95.38 283 LYS A C 1
ATOM 2161 O O . LYS A 1 283 ? 27.770 -5.780 -6.015 1.00 95.38 283 LYS A O 1
ATOM 2166 N N . GLU A 1 284 ? 29.141 -5.281 -7.716 1.00 96.62 284 GLU A N 1
ATOM 2167 C CA . GLU A 1 284 ? 30.184 -4.657 -6.887 1.00 96.62 284 GLU A CA 1
ATOM 2168 C C . GLU A 1 284 ? 29.635 -3.447 -6.114 1.00 96.62 284 GLU A C 1
ATOM 2170 O O . GLU A 1 284 ? 29.835 -3.330 -4.905 1.00 96.62 284 GLU A O 1
ATOM 2175 N N . ARG A 1 285 ? 28.866 -2.583 -6.790 1.00 95.00 285 ARG A N 1
ATOM 2176 C CA . ARG A 1 285 ? 28.212 -1.417 -6.172 1.00 95.00 285 ARG A CA 1
ATOM 2177 C C . ARG A 1 285 ? 27.172 -1.825 -5.132 1.00 95.00 285 ARG A C 1
ATOM 2179 O O . ARG A 1 285 ? 27.104 -1.204 -4.076 1.00 95.00 285 ARG A O 1
ATOM 2186 N N . ARG A 1 286 ? 26.379 -2.863 -5.409 1.00 94.38 286 ARG A N 1
ATOM 2187 C CA . ARG A 1 286 ? 25.403 -3.440 -4.477 1.00 94.38 286 ARG A CA 1
ATOM 2188 C C . ARG A 1 286 ? 26.093 -3.936 -3.210 1.00 94.38 286 ARG A C 1
ATOM 2190 O O . ARG A 1 286 ? 25.669 -3.568 -2.121 1.00 94.38 286 ARG A O 1
ATOM 2197 N N . ASP A 1 287 ? 27.141 -4.745 -3.356 1.00 93.31 287 ASP A N 1
ATOM 2198 C CA . ASP A 1 287 ? 27.860 -5.356 -2.232 1.00 93.31 287 ASP A CA 1
ATOM 2199 C C . ASP A 1 287 ? 28.513 -4.284 -1.347 1.00 93.31 287 ASP A C 1
ATOM 2201 O O . ASP A 1 287 ? 28.428 -4.355 -0.117 1.00 93.31 287 ASP A O 1
ATOM 2205 N N . PHE A 1 288 ? 29.100 -3.256 -1.972 1.00 97.25 288 PHE A N 1
ATOM 2206 C CA . PHE A 1 288 ? 29.617 -2.077 -1.281 1.00 97.25 288 PHE A CA 1
ATOM 2207 C C . PHE A 1 288 ? 28.510 -1.326 -0.533 1.00 97.25 288 PHE A C 1
ATOM 2209 O O . PHE A 1 288 ? 28.622 -1.124 0.674 1.00 97.25 288 PHE A O 1
ATOM 2216 N N . MET A 1 289 ? 27.423 -0.954 -1.220 1.00 94.19 289 MET A N 1
ATOM 2217 C CA . MET A 1 289 ? 26.321 -0.201 -0.614 1.00 94.19 289 MET A CA 1
ATOM 2218 C C . MET A 1 289 ? 25.683 -0.958 0.548 1.00 94.19 289 MET A C 1
ATOM 2220 O O . MET A 1 289 ? 25.483 -0.370 1.600 1.00 94.19 289 MET A O 1
ATOM 2224 N N . PHE A 1 290 ? 25.400 -2.252 0.394 1.00 93.31 290 PHE A N 1
ATOM 2225 C CA . PHE A 1 290 ? 24.851 -3.084 1.465 1.00 93.31 290 PHE A CA 1
ATOM 2226 C C . PHE A 1 290 ? 25.779 -3.127 2.684 1.00 93.31 290 PHE A C 1
ATOM 2228 O O . PHE A 1 290 ? 25.325 -2.950 3.815 1.00 93.31 290 PHE A O 1
ATOM 2235 N N . THR A 1 291 ? 27.077 -3.330 2.451 1.00 95.69 291 THR A N 1
ATOM 2236 C CA . THR A 1 291 ? 28.073 -3.455 3.518 1.00 95.69 291 THR A CA 1
ATOM 2237 C C . THR A 1 291 ? 28.278 -2.134 4.256 1.00 95.69 291 THR A C 1
ATOM 2239 O O . THR A 1 291 ? 28.279 -2.122 5.483 1.00 95.69 291 THR A O 1
ATOM 2242 N N . GLU A 1 292 ? 28.444 -1.019 3.542 1.00 97.38 292 GLU A N 1
ATOM 2243 C CA . GLU A 1 292 ? 28.652 0.290 4.169 1.00 97.38 292 GLU A CA 1
ATOM 2244 C C . GLU A 1 292 ? 27.383 0.808 4.845 1.00 97.38 292 GLU A C 1
ATOM 2246 O O . GLU A 1 292 ? 27.457 1.325 5.956 1.00 97.38 292 GLU A O 1
ATOM 2251 N N . LEU A 1 293 ? 26.210 0.618 4.236 1.00 93.38 293 LEU A N 1
ATOM 2252 C CA . LEU A 1 293 ? 24.948 1.093 4.800 1.00 93.38 293 LEU A CA 1
ATOM 2253 C C . LEU A 1 293 ? 24.607 0.383 6.113 1.00 93.38 293 LEU A C 1
ATOM 2255 O O . LEU A 1 293 ? 24.246 1.048 7.077 1.00 93.38 293 LEU A O 1
ATOM 2259 N N . ASN A 1 294 ? 24.805 -0.937 6.191 1.00 91.56 294 ASN A N 1
ATOM 2260 C CA . ASN A 1 294 ? 24.559 -1.706 7.416 1.00 91.56 294 ASN A CA 1
ATOM 2261 C C . ASN A 1 294 ? 25.611 -1.479 8.521 1.00 91.56 294 ASN A C 1
ATOM 2263 O O . ASN A 1 294 ? 25.406 -1.912 9.653 1.00 91.56 294 ASN A O 1
ATOM 2267 N N . LYS A 1 295 ? 26.725 -0.782 8.243 1.00 97.12 295 LYS A N 1
ATOM 2268 C CA . LYS A 1 295 ? 27.636 -0.286 9.295 1.00 97.12 295 LYS A CA 1
ATOM 2269 C C . LYS A 1 295 ? 27.109 0.985 9.967 1.00 97.12 295 LYS A C 1
ATOM 2271 O O . LYS A 1 295 ? 27.570 1.331 11.056 1.00 97.12 295 LYS A O 1
ATOM 2276 N N . ILE A 1 296 ? 26.184 1.706 9.329 1.00 94.94 296 ILE A N 1
ATOM 2277 C CA . ILE A 1 296 ? 25.649 2.969 9.840 1.00 94.94 296 ILE A CA 1
ATOM 2278 C C . ILE A 1 296 ? 24.518 2.666 10.823 1.00 94.94 296 ILE A C 1
ATOM 2280 O O . ILE A 1 296 ? 23.474 2.135 10.454 1.00 94.94 296 ILE A O 1
ATOM 2284 N N . SER A 1 297 ? 24.705 3.055 12.088 1.00 90.81 297 SER A N 1
ATOM 2285 C CA . SER A 1 297 ? 23.670 2.899 13.114 1.00 90.81 297 SER A CA 1
ATOM 2286 C C . SER A 1 297 ? 22.370 3.586 12.690 1.00 90.81 297 SER A C 1
ATOM 2288 O O . SER A 1 297 ? 22.363 4.768 12.342 1.00 90.81 297 SER A O 1
ATOM 2290 N N . GLY A 1 298 ? 21.267 2.842 12.751 1.00 85.56 298 GLY A N 1
ATOM 2291 C CA . GLY A 1 298 ? 19.942 3.321 12.374 1.00 85.56 298 GLY A CA 1
ATOM 2292 C C . GLY A 1 298 ? 19.457 2.865 10.996 1.00 85.56 298 GLY A C 1
ATOM 2293 O O . GLY A 1 298 ? 18.276 3.024 10.696 1.00 85.56 298 GLY A O 1
ATOM 2294 N N . PHE A 1 299 ? 20.339 2.289 10.177 1.00 88.38 299 PHE A N 1
ATOM 2295 C CA . PHE A 1 299 ? 19.978 1.674 8.904 1.00 88.38 299 PHE A CA 1
ATOM 2296 C C . PHE A 1 299 ? 20.014 0.150 9.019 1.00 88.38 299 PHE A C 1
ATOM 2298 O O . PHE A 1 299 ? 20.946 -0.415 9.585 1.00 88.38 299 PHE A O 1
ATOM 2305 N N . ASN A 1 300 ? 19.013 -0.509 8.437 1.00 81.19 300 ASN A N 1
ATOM 2306 C CA . ASN A 1 300 ? 18.984 -1.961 8.278 1.00 81.19 300 ASN A CA 1
ATOM 2307 C C . ASN A 1 300 ? 18.489 -2.309 6.873 1.00 81.19 300 ASN A C 1
ATOM 2309 O O . ASN A 1 300 ? 17.351 -2.006 6.526 1.00 81.19 300 ASN A O 1
ATOM 2313 N N . ALA A 1 301 ? 19.327 -2.934 6.054 1.00 86.50 301 ALA A N 1
ATOM 2314 C CA . ALA A 1 301 ? 18.998 -3.304 4.683 1.00 86.50 301 ALA A CA 1
ATOM 2315 C C . ALA A 1 301 ? 19.207 -4.797 4.442 1.00 86.50 301 ALA A C 1
ATOM 2317 O O . ALA A 1 301 ? 20.175 -5.378 4.931 1.00 86.50 301 ALA A O 1
ATOM 2318 N N . LEU A 1 302 ? 18.359 -5.386 3.598 1.00 83.62 302 LEU A N 1
ATOM 2319 C CA . LEU A 1 302 ? 18.618 -6.695 3.002 1.00 83.62 302 LEU A CA 1
ATOM 2320 C C . LEU A 1 302 ? 19.559 -6.567 1.808 1.00 83.62 302 LEU A C 1
ATOM 2322 O O . LEU A 1 302 ? 19.562 -5.543 1.122 1.00 83.62 302 LEU A O 1
ATOM 2326 N N . LEU A 1 303 ? 20.327 -7.626 1.546 1.00 90.75 303 LEU A N 1
ATOM 2327 C CA . LEU A 1 303 ? 21.122 -7.733 0.330 1.00 90.75 303 LEU A CA 1
ATOM 2328 C C . LEU A 1 303 ? 20.176 -8.024 -0.850 1.00 90.75 303 LEU A C 1
ATOM 2330 O O . LEU A 1 303 ? 19.540 -9.075 -0.842 1.00 90.75 303 LEU A O 1
ATOM 2334 N N . PRO A 1 304 ? 20.064 -7.138 -1.855 1.00 90.69 304 PRO A N 1
ATOM 2335 C CA . PRO A 1 304 ? 19.136 -7.344 -2.967 1.00 90.69 304 PRO A CA 1
ATOM 2336 C C . PRO A 1 304 ? 19.598 -8.458 -3.914 1.00 90.69 304 PRO A C 1
ATOM 2338 O O . PRO A 1 304 ? 20.762 -8.487 -4.315 1.00 90.69 304 PRO A O 1
ATOM 2341 N N . ASP A 1 305 ? 18.696 -9.335 -4.344 1.00 91.12 305 ASP A N 1
ATOM 2342 C CA . ASP A 1 305 ? 19.021 -10.435 -5.269 1.00 91.12 305 ASP A CA 1
ATOM 2343 C C . ASP A 1 305 ? 19.052 -9.992 -6.742 1.00 91.12 305 ASP A C 1
ATOM 2345 O O . ASP A 1 305 ? 19.702 -10.624 -7.579 1.00 91.12 305 ASP A O 1
ATOM 2349 N N . GLY A 1 306 ? 18.404 -8.870 -7.064 1.00 94.00 306 GLY A N 1
ATOM 2350 C CA . GLY A 1 306 ? 18.402 -8.299 -8.405 1.00 94.00 306 GLY A CA 1
ATOM 2351 C C . GLY A 1 306 ? 18.099 -6.800 -8.454 1.00 94.00 306 GLY A C 1
ATOM 2352 O O . GLY A 1 306 ? 18.135 -6.100 -7.442 1.00 94.00 306 GLY A O 1
ATOM 2353 N N . ALA A 1 307 ? 17.813 -6.300 -9.660 1.00 96.06 307 ALA A N 1
ATOM 2354 C CA . ALA A 1 307 ? 17.679 -4.871 -9.970 1.00 96.06 307 ALA A CA 1
ATOM 2355 C C . ALA A 1 307 ? 18.938 -4.069 -9.579 1.00 96.06 307 ALA A C 1
ATOM 2357 O O . ALA A 1 307 ? 20.042 -4.593 -9.597 1.00 96.06 307 ALA A O 1
ATOM 2358 N N . PHE A 1 308 ? 18.825 -2.775 -9.295 1.00 94.94 308 PHE A N 1
ATOM 2359 C CA . PHE A 1 308 ? 19.951 -1.947 -8.827 1.00 94.94 308 PHE A CA 1
ATOM 2360 C C . PHE A 1 308 ? 19.513 -0.983 -7.718 1.00 94.94 308 PHE A C 1
ATOM 2362 O O . PHE A 1 308 ? 20.027 0.127 -7.592 1.00 94.94 308 PHE A O 1
ATOM 2369 N N . TYR A 1 309 ? 18.528 -1.409 -6.926 1.00 94.38 309 TYR A N 1
ATOM 2370 C CA . TYR A 1 309 ? 17.993 -0.665 -5.791 1.00 94.38 309 TYR A CA 1
ATOM 2371 C C . TYR A 1 309 ? 18.386 -1.342 -4.483 1.00 94.38 309 TYR A C 1
ATOM 2373 O O . TYR A 1 309 ? 18.543 -2.558 -4.436 1.00 94.38 309 TYR A O 1
ATOM 2381 N N . ILE A 1 310 ? 18.504 -0.549 -3.422 1.00 92.44 310 ILE A N 1
ATOM 2382 C CA . ILE A 1 310 ? 18.575 -1.030 -2.045 1.00 92.44 310 ILE A CA 1
ATOM 2383 C C . ILE A 1 310 ? 17.508 -0.289 -1.241 1.00 92.44 310 ILE A C 1
ATOM 2385 O O . ILE A 1 310 ? 17.367 0.928 -1.380 1.00 92.44 310 ILE A O 1
ATOM 2389 N N . PHE A 1 311 ? 16.743 -1.019 -0.432 1.00 90.75 311 PHE A N 1
ATOM 2390 C CA . PHE A 1 311 ? 15.611 -0.477 0.321 1.00 90.75 311 PHE A CA 1
ATOM 2391 C C . PHE A 1 311 ? 15.848 -0.642 1.827 1.00 90.75 311 PHE A C 1
ATOM 2393 O O . PHE A 1 311 ? 15.364 -1.603 2.429 1.00 90.75 311 PHE A O 1
ATOM 2400 N N . PRO A 1 312 ? 16.667 0.235 2.437 1.00 90.25 312 PRO A N 1
ATOM 2401 C CA . PRO A 1 312 ? 16.940 0.168 3.864 1.00 90.25 312 PRO A CA 1
ATOM 2402 C C . PRO A 1 312 ? 15.715 0.567 4.688 1.00 90.25 312 PRO A C 1
ATOM 2404 O O . PRO A 1 312 ? 15.059 1.571 4.411 1.00 90.25 312 PRO A O 1
ATOM 2407 N N . SER A 1 313 ? 15.482 -0.161 5.773 1.00 83.06 313 SER A N 1
ATOM 2408 C CA . SER A 1 313 ? 14.717 0.342 6.904 1.00 83.06 313 SER A CA 1
ATOM 2409 C C . SER A 1 313 ? 15.500 1.452 7.602 1.00 83.06 313 SER A C 1
ATOM 2411 O O . SER A 1 313 ? 16.706 1.336 7.837 1.00 83.06 313 SER A O 1
ATOM 2413 N N . VAL A 1 314 ? 14.781 2.519 7.941 1.00 86.56 314 VAL A N 1
ATOM 2414 C CA . VAL A 1 314 ? 15.259 3.657 8.738 1.00 86.56 314 VAL A CA 1
ATOM 2415 C C . VAL A 1 314 ? 14.486 3.779 10.051 1.00 86.56 314 VAL A C 1
ATOM 2417 O O . VAL A 1 314 ? 14.531 4.827 10.688 1.00 86.56 314 VAL A O 1
ATOM 2420 N N . ALA A 1 315 ? 13.761 2.725 10.451 1.00 76.94 315 ALA A N 1
ATOM 2421 C CA . ALA A 1 315 ? 12.905 2.719 11.640 1.00 76.94 315 ALA A CA 1
ATOM 2422 C C . ALA A 1 315 ? 13.668 3.160 12.901 1.00 76.94 315 ALA A C 1
ATOM 2424 O O . ALA A 1 315 ? 13.180 3.972 13.679 1.00 76.94 315 ALA A O 1
ATOM 2425 N N . ASP A 1 316 ? 14.921 2.729 13.035 1.00 78.94 316 ASP A N 1
ATOM 2426 C CA . ASP A 1 316 ? 15.790 3.062 14.164 1.00 78.94 316 ASP A CA 1
ATOM 2427 C C . ASP A 1 316 ? 16.271 4.526 14.171 1.00 78.94 316 ASP A C 1
ATOM 2429 O O . ASP A 1 316 ? 16.866 4.979 15.154 1.00 78.94 316 ASP A O 1
ATOM 2433 N N . LEU A 1 317 ? 16.079 5.279 13.083 1.00 80.69 317 LEU A N 1
ATOM 2434 C CA . LEU A 1 317 ? 16.320 6.726 13.034 1.00 80.69 317 LEU A CA 1
ATOM 2435 C C . LEU A 1 317 ? 15.089 7.535 13.443 1.00 80.69 317 LEU A C 1
ATOM 2437 O O . LEU A 1 317 ? 15.231 8.698 13.827 1.00 80.69 317 LEU A O 1
ATOM 2441 N N . ILE A 1 318 ? 13.902 6.937 13.372 1.00 77.88 318 ILE A N 1
ATOM 2442 C CA . ILE A 1 318 ? 12.646 7.613 13.672 1.00 77.88 318 ILE A CA 1
ATOM 2443 C C . ILE A 1 318 ? 12.578 7.948 15.168 1.00 77.88 318 ILE A C 1
ATOM 2445 O O . ILE A 1 318 ? 12.971 7.170 16.033 1.00 77.88 318 ILE A O 1
ATOM 2449 N N . GLY A 1 319 ? 12.138 9.167 15.478 1.00 67.94 319 GLY A N 1
ATOM 2450 C CA . GLY A 1 319 ? 12.101 9.729 16.829 1.00 67.94 319 GLY A CA 1
ATOM 2451 C C . GLY A 1 319 ? 13.409 10.389 17.287 1.00 67.94 319 GLY A C 1
ATOM 2452 O O . GLY A 1 319 ? 13.401 11.088 18.304 1.00 67.94 319 GLY A O 1
ATOM 2453 N N . LYS A 1 320 ? 14.523 10.235 16.555 1.00 76.31 320 LYS A N 1
ATOM 2454 C CA . LYS A 1 320 ? 15.813 10.856 16.903 1.00 76.31 320 LYS A CA 1
ATOM 2455 C C . LYS A 1 320 ? 15.914 12.290 16.378 1.00 76.31 320 LYS A C 1
ATOM 2457 O O . LYS A 1 320 ? 15.371 12.634 15.333 1.00 76.31 320 LYS A O 1
ATOM 2462 N N . THR A 1 321 ? 16.684 13.121 17.080 1.00 84.38 321 THR A N 1
ATOM 2463 C CA . THR A 1 321 ? 17.112 14.438 16.586 1.00 84.38 321 THR A CA 1
ATOM 2464 C C . THR A 1 321 ? 18.588 14.373 16.220 1.00 84.38 321 THR A C 1
ATOM 2466 O O . THR A 1 321 ? 19.425 14.135 17.089 1.00 84.38 321 THR A O 1
ATOM 2469 N N . ILE A 1 322 ? 18.915 14.602 14.949 1.00 87.50 322 ILE A N 1
ATOM 2470 C CA . ILE A 1 322 ? 20.285 14.553 14.425 1.00 87.50 322 ILE A CA 1
ATOM 2471 C C . ILE A 1 322 ? 20.608 15.902 13.783 1.00 87.50 322 ILE A C 1
ATOM 2473 O O . ILE A 1 322 ? 19.863 16.396 12.942 1.00 87.50 322 ILE A O 1
ATOM 2477 N N . SER A 1 323 ? 21.706 16.536 14.205 1.00 88.94 323 SER A N 1
ATOM 2478 C CA . SER A 1 323 ? 22.146 17.853 13.705 1.00 88.94 323 SER A CA 1
ATOM 2479 C C . SER A 1 323 ? 21.051 18.936 13.727 1.00 88.94 323 SER A C 1
ATOM 2481 O O . SER A 1 323 ? 20.945 19.751 12.809 1.00 88.94 323 SER A O 1
ATOM 2483 N N . GLY A 1 324 ? 20.215 18.924 14.773 1.00 86.19 324 GLY A N 1
ATOM 2484 C CA . GLY A 1 324 ? 19.088 19.847 14.949 1.00 86.19 324 GLY A CA 1
ATOM 2485 C C . GLY A 1 324 ? 17.830 19.503 14.139 1.00 86.19 324 GLY A C 1
ATOM 2486 O O . GLY A 1 324 ? 16.822 20.184 14.290 1.00 86.19 324 GLY A O 1
ATOM 2487 N N . CYS A 1 325 ? 17.855 18.448 13.321 1.00 76.31 325 CYS A N 1
ATOM 2488 C CA . CYS A 1 325 ? 16.702 17.957 12.570 1.00 76.31 325 CYS A CA 1
ATOM 2489 C C . CYS A 1 325 ? 16.038 16.810 13.336 1.00 76.31 325 CYS A C 1
ATOM 2491 O O . CYS A 1 325 ? 16.678 15.792 13.600 1.00 76.31 325 CYS A O 1
ATOM 2493 N N . LYS A 1 326 ? 14.761 16.963 13.696 1.00 77.62 326 LYS A N 1
ATOM 2494 C CA . LYS A 1 326 ? 13.957 15.869 14.250 1.00 77.62 326 LYS A CA 1
ATOM 2495 C C . LYS A 1 326 ? 13.509 14.962 13.105 1.00 77.62 326 LYS A C 1
ATOM 2497 O O . LYS A 1 326 ? 12.861 15.438 12.182 1.00 77.62 326 LYS A O 1
ATOM 2502 N N . LEU A 1 327 ? 13.850 13.680 13.175 1.00 76.25 327 LEU A N 1
ATOM 2503 C CA . LEU A 1 327 ? 13.507 12.684 12.165 1.00 76.25 327 LEU A CA 1
ATOM 2504 C C . LEU A 1 327 ? 12.262 11.936 12.626 1.00 76.25 327 LEU A C 1
ATOM 2506 O O . LEU A 1 327 ? 12.325 11.169 13.583 1.00 76.25 327 LEU A O 1
ATOM 2510 N N . SER A 1 328 ? 11.122 12.185 11.991 1.00 64.50 328 SER A N 1
ATOM 2511 C CA . SER A 1 328 ? 9.838 11.612 12.400 1.00 64.50 328 SER A CA 1
ATOM 2512 C C . SER A 1 328 ? 9.245 10.655 11.362 1.00 64.50 328 SER A C 1
ATOM 2514 O O . SER A 1 328 ? 8.375 9.870 11.716 1.00 64.50 328 SER A O 1
ATOM 2516 N N . SER A 1 329 ? 9.742 10.654 10.119 1.00 63.69 329 SER A N 1
ATOM 2517 C CA . SER A 1 329 ? 9.358 9.714 9.052 1.00 63.69 329 SER A CA 1
ATOM 2518 C C . SER A 1 329 ? 10.504 9.391 8.096 1.00 63.69 329 SER A C 1
ATOM 2520 O O . SER A 1 329 ? 11.577 9.997 8.149 1.00 63.69 329 SER A O 1
ATOM 2522 N N . SER A 1 330 ? 10.252 8.477 7.151 1.00 77.19 330 SER A N 1
ATOM 2523 C CA . SER A 1 330 ? 11.172 8.217 6.041 1.00 77.19 330 SER A CA 1
ATOM 2524 C C . SER A 1 330 ? 11.349 9.447 5.138 1.00 77.19 330 SER A C 1
ATOM 2526 O O . SER A 1 330 ? 12.428 9.644 4.573 1.00 77.19 330 SER A O 1
ATOM 2528 N N . MET A 1 331 ? 10.327 10.310 5.044 1.00 77.69 331 MET A N 1
ATOM 2529 C CA . MET A 1 331 ? 10.418 11.604 4.361 1.00 77.69 331 MET A CA 1
ATOM 2530 C C . MET A 1 331 ? 11.386 12.553 5.068 1.00 77.69 331 MET A C 1
ATOM 2532 O O . MET A 1 331 ? 12.260 13.104 4.400 1.00 77.69 331 MET A O 1
ATOM 2536 N N . ASP A 1 332 ? 11.308 12.667 6.398 1.00 80.12 332 ASP A N 1
ATOM 2537 C CA . ASP A 1 332 ? 12.234 13.504 7.173 1.00 80.12 332 ASP A CA 1
ATOM 2538 C C . ASP A 1 332 ? 13.675 13.005 7.065 1.00 80.12 332 ASP A C 1
ATOM 2540 O O . ASP A 1 332 ? 14.600 13.806 6.959 1.00 80.12 332 ASP A O 1
ATOM 2544 N N . VAL A 1 333 ? 13.883 11.684 7.049 1.00 88.06 333 VAL A N 1
ATOM 2545 C CA . VAL A 1 333 ? 15.211 11.100 6.807 1.00 88.06 333 VAL A CA 1
ATOM 2546 C C . VAL A 1 333 ? 15.708 11.467 5.405 1.00 88.06 333 VAL A C 1
ATOM 2548 O O . VAL A 1 333 ? 16.859 11.873 5.254 1.00 88.06 333 VAL A O 1
ATOM 2551 N N . GLY A 1 334 ? 14.854 11.380 4.381 1.00 88.56 334 GLY A N 1
ATOM 2552 C CA . GLY A 1 334 ? 15.193 11.794 3.016 1.00 88.56 334 GLY A CA 1
ATOM 2553 C C . GLY A 1 334 ? 15.539 13.283 2.904 1.00 88.56 334 GLY A C 1
ATOM 2554 O O . GLY A 1 334 ? 16.538 13.639 2.276 1.00 88.56 334 GLY A O 1
ATOM 2555 N N . ASP A 1 335 ? 14.759 14.156 3.545 1.00 86.25 335 ASP A N 1
ATOM 2556 C CA . ASP A 1 335 ? 15.030 15.595 3.597 1.00 86.25 335 ASP A CA 1
ATOM 2557 C C . ASP A 1 335 ? 16.306 15.906 4.392 1.00 86.25 335 ASP A C 1
ATOM 2559 O O . ASP A 1 335 ? 17.120 16.711 3.942 1.00 86.25 335 ASP A O 1
ATOM 2563 N N . PHE A 1 336 ? 16.545 15.225 5.514 1.00 92.19 336 PHE A N 1
ATOM 2564 C CA . PHE A 1 336 ? 17.774 15.350 6.297 1.00 92.19 336 PHE A CA 1
ATOM 2565 C C . PHE A 1 336 ? 19.014 14.955 5.488 1.00 92.19 336 PHE A C 1
ATOM 2567 O O . PHE A 1 336 ? 19.996 15.703 5.456 1.00 92.19 336 PHE A O 1
ATOM 2574 N N . LEU A 1 337 ? 18.970 13.814 4.794 1.00 93.50 337 LEU A N 1
ATOM 2575 C CA . LEU A 1 337 ? 20.055 13.369 3.920 1.00 93.50 337 LEU A CA 1
ATOM 2576 C C . LEU A 1 337 ? 20.312 14.372 2.792 1.00 93.50 337 LEU A C 1
ATOM 2578 O O . LEU A 1 337 ? 21.470 14.641 2.477 1.00 93.50 337 LEU A O 1
ATOM 2582 N N . LEU A 1 338 ? 19.267 14.979 2.228 1.00 92.44 338 LEU A N 1
ATOM 2583 C CA . LEU A 1 338 ? 19.418 15.981 1.179 1.00 92.44 338 LEU A CA 1
ATOM 2584 C C . LEU A 1 338 ? 19.980 17.302 1.715 1.00 92.44 338 LEU A C 1
ATOM 2586 O O . LEU A 1 338 ? 20.906 17.855 1.131 1.00 92.44 338 LEU A O 1
ATOM 2590 N N . GLU A 1 339 ? 19.443 17.825 2.812 1.00 90.44 339 GLU A N 1
ATOM 2591 C CA . GLU A 1 339 ? 19.811 19.146 3.327 1.00 90.44 339 GLU A CA 1
ATOM 2592 C C . GLU A 1 339 ? 21.151 19.156 4.058 1.00 90.44 339 GLU A C 1
ATOM 2594 O O . GLU A 1 339 ? 21.912 20.116 3.934 1.00 90.44 339 GLU A O 1
ATOM 2599 N N . LYS A 1 340 ? 21.441 18.110 4.839 1.00 92.56 340 LYS A N 1
ATOM 2600 C CA . LYS A 1 340 ? 22.665 18.014 5.648 1.00 92.56 340 LYS A CA 1
ATOM 2601 C C . LYS A 1 340 ? 23.738 17.175 4.973 1.00 92.56 340 LYS A C 1
ATOM 2603 O O . LYS A 1 340 ? 24.913 17.510 5.073 1.00 92.56 340 LYS A O 1
ATOM 2608 N N . GLY A 1 341 ? 23.335 16.100 4.300 1.00 92.00 341 GLY A N 1
ATOM 2609 C CA . GLY A 1 341 ? 24.245 15.186 3.611 1.00 92.00 341 GLY A CA 1
ATOM 2610 C C . GLY A 1 341 ? 24.468 15.510 2.134 1.00 92.00 341 GLY A C 1
ATOM 2611 O O . GLY A 1 341 ? 25.394 14.962 1.547 1.00 92.00 341 GLY A O 1
ATOM 2612 N N . LEU A 1 342 ? 23.653 16.385 1.527 1.00 93.81 342 LEU A N 1
ATOM 2613 C CA . LEU A 1 342 ? 23.634 16.631 0.078 1.00 93.81 342 LEU A CA 1
ATOM 2614 C C . LEU A 1 342 ? 23.374 15.353 -0.741 1.00 93.81 342 LEU A C 1
ATOM 2616 O O . LEU A 1 342 ? 23.841 15.228 -1.871 1.00 93.81 342 LEU A O 1
ATOM 2620 N N . ILE A 1 343 ? 22.604 14.410 -0.190 1.00 93.44 343 ILE A N 1
ATOM 2621 C CA . ILE A 1 343 ? 22.255 13.133 -0.825 1.00 93.44 343 ILE A CA 1
ATOM 2622 C C . ILE A 1 343 ? 20.744 13.080 -1.064 1.00 93.44 343 ILE A C 1
ATOM 2624 O O . ILE A 1 343 ? 19.955 13.063 -0.126 1.00 93.44 343 ILE A O 1
ATOM 2628 N N . ALA A 1 344 ? 20.325 13.012 -2.326 1.00 90.94 344 ALA A N 1
ATOM 2629 C CA . ALA A 1 344 ? 18.920 12.857 -2.690 1.00 90.94 344 ALA A CA 1
ATOM 2630 C C . ALA A 1 344 ? 18.532 11.373 -2.792 1.00 90.94 344 ALA A C 1
ATOM 2632 O O . ALA A 1 344 ? 19.030 10.664 -3.672 1.00 90.94 344 ALA A O 1
ATOM 2633 N N . THR A 1 345 ? 17.598 10.932 -1.950 1.00 91.00 345 THR A N 1
ATOM 2634 C CA . THR A 1 345 ? 16.980 9.592 -1.963 1.00 91.00 345 THR A CA 1
ATOM 2635 C C . THR A 1 345 ? 15.469 9.691 -2.216 1.00 91.00 345 THR A C 1
ATOM 2637 O O . THR A 1 345 ? 14.934 10.783 -2.412 1.00 91.00 345 THR A O 1
ATOM 2640 N N . VAL A 1 346 ? 14.760 8.559 -2.269 1.00 85.06 346 VAL A N 1
ATOM 2641 C CA . VAL A 1 346 ? 13.289 8.531 -2.327 1.00 85.06 346 VAL A CA 1
ATOM 2642 C C . VAL A 1 346 ? 12.764 7.870 -1.046 1.00 85.06 346 VAL A C 1
ATOM 2644 O O . VAL A 1 346 ? 13.227 6.776 -0.729 1.00 85.06 346 VAL A O 1
ATOM 2647 N N . PRO A 1 347 ? 11.837 8.502 -0.303 1.00 82.62 347 PRO A N 1
ATOM 2648 C CA . PRO A 1 347 ? 11.331 7.975 0.961 1.00 82.62 347 PRO A CA 1
ATOM 2649 C C . PRO A 1 347 ? 10.455 6.739 0.750 1.00 82.62 347 PRO A C 1
ATOM 2651 O O . PRO A 1 347 ? 9.743 6.643 -0.252 1.00 82.62 347 PRO A O 1
ATOM 2654 N N . GLY A 1 348 ? 10.488 5.818 1.718 1.00 79.06 348 GLY A N 1
ATOM 2655 C CA . GLY A 1 348 ? 9.762 4.545 1.678 1.00 79.06 348 GLY A CA 1
ATOM 2656 C C . GLY A 1 348 ? 8.246 4.712 1.553 1.00 79.06 348 GLY A C 1
ATOM 2657 O O . GLY A 1 348 ? 7.604 3.964 0.817 1.00 79.06 348 GLY A O 1
ATOM 2658 N N . GLU A 1 349 ? 7.685 5.754 2.170 1.00 74.19 349 GLU A N 1
ATOM 2659 C CA . GLU A 1 349 ? 6.257 6.101 2.071 1.00 74.19 349 GLU A CA 1
ATOM 2660 C C . GLU A 1 349 ? 5.761 6.231 0.627 1.00 74.19 349 GLU A C 1
ATOM 2662 O O . GLU A 1 349 ? 4.652 5.800 0.317 1.00 74.19 349 GLU A O 1
ATOM 2667 N N . ALA A 1 350 ? 6.588 6.760 -0.284 1.00 72.00 350 ALA A N 1
ATOM 2668 C CA . ALA A 1 350 ? 6.206 6.918 -1.688 1.00 72.00 350 ALA A CA 1
ATOM 2669 C C . ALA A 1 350 ? 5.929 5.574 -2.385 1.00 72.00 350 ALA A C 1
ATOM 2671 O O . ALA A 1 350 ? 5.234 5.542 -3.399 1.00 72.00 350 ALA A O 1
ATOM 2672 N N . PHE A 1 351 ? 6.463 4.477 -1.843 1.00 79.94 351 PHE A N 1
ATOM 2673 C CA . PHE A 1 351 ? 6.327 3.116 -2.357 1.00 79.94 351 PHE A CA 1
ATOM 2674 C C . PHE A 1 351 ? 5.260 2.300 -1.607 1.00 79.94 351 PHE A C 1
ATOM 2676 O O . PHE A 1 351 ? 5.220 1.082 -1.757 1.00 79.94 351 PHE A O 1
ATOM 2683 N N . GLY A 1 352 ? 4.404 2.950 -0.804 1.00 68.12 352 GLY A N 1
ATOM 2684 C CA . GLY A 1 352 ? 3.331 2.284 -0.058 1.00 68.12 352 GLY A CA 1
ATOM 2685 C C . GLY A 1 352 ? 3.761 1.685 1.283 1.00 68.12 352 GLY A C 1
ATOM 2686 O O . GLY A 1 352 ? 3.061 0.821 1.805 1.00 68.12 352 GLY A O 1
ATOM 2687 N N . ALA A 1 353 ? 4.892 2.129 1.840 1.00 65.00 353 ALA A N 1
ATOM 2688 C CA . ALA A 1 353 ? 5.432 1.663 3.121 1.00 65.00 353 ALA A CA 1
ATOM 2689 C C . ALA A 1 353 ? 5.254 2.708 4.246 1.00 65.00 353 ALA A C 1
ATOM 2691 O O . ALA A 1 353 ? 6.222 3.094 4.895 1.00 65.00 353 ALA A O 1
ATOM 2692 N N . ALA A 1 354 ? 4.035 3.230 4.429 1.00 57.12 354 ALA A N 1
ATOM 2693 C CA . ALA A 1 354 ? 3.707 4.120 5.549 1.00 57.12 354 ALA A CA 1
ATOM 2694 C C . ALA A 1 354 ? 3.290 3.312 6.793 1.00 57.12 354 ALA A C 1
ATOM 2696 O O . ALA A 1 354 ? 2.485 2.385 6.690 1.00 57.12 354 ALA A O 1
ATOM 2697 N N . ASP A 1 355 ? 3.802 3.685 7.968 1.00 69.06 355 ASP A N 1
ATOM 2698 C CA . ASP A 1 355 ? 3.530 2.980 9.225 1.00 69.06 355 ASP A CA 1
ATOM 2699 C C . ASP A 1 355 ? 2.183 3.402 9.832 1.00 69.06 355 ASP A C 1
ATOM 2701 O O . ASP A 1 355 ? 2.032 4.481 10.416 1.00 69.06 355 ASP A O 1
ATOM 2705 N N . LEU A 1 356 ? 1.193 2.521 9.704 1.00 83.06 356 LEU A N 1
ATOM 2706 C CA . LEU A 1 356 ? -0.112 2.649 10.350 1.00 83.06 356 LEU A CA 1
ATOM 2707 C C . LEU A 1 356 ? -0.044 2.136 11.789 1.00 83.06 356 LEU A C 1
ATOM 2709 O O . LEU A 1 356 ? 0.487 1.050 12.031 1.00 83.06 356 LEU A O 1
ATOM 2713 N N . TYR A 1 357 ? -0.639 2.886 12.719 1.00 92.06 357 TYR A N 1
ATOM 2714 C CA . TYR A 1 357 ? -0.886 2.448 14.093 1.00 92.06 357 TYR A CA 1
ATOM 2715 C C . TYR A 1 357 ? -2.381 2.443 14.378 1.00 92.06 357 TYR A C 1
ATOM 2717 O O . TYR A 1 357 ? -3.088 3.389 14.031 1.00 92.06 357 TYR A O 1
ATOM 2725 N N . VAL A 1 358 ? -2.861 1.395 15.044 1.00 96.19 358 VAL A N 1
ATOM 2726 C CA . VAL A 1 358 ? -4.259 1.293 15.467 1.00 96.19 358 VAL A CA 1
ATOM 2727 C C . VAL A 1 358 ? -4.331 1.294 16.981 1.00 96.19 358 VAL A C 1
ATOM 2729 O O . VAL A 1 358 ? -3.602 0.566 17.642 1.00 96.19 358 VAL A O 1
ATOM 2732 N N . VAL A 1 359 ? -5.231 2.097 17.528 1.00 98.00 359 VAL A N 1
ATOM 2733 C CA . VAL A 1 359 ? -5.564 2.146 18.945 1.00 98.00 359 VAL A CA 1
ATOM 2734 C C . VAL A 1 359 ? -6.958 1.591 19.124 1.00 98.00 359 VAL A C 1
ATOM 2736 O O . VAL A 1 359 ? -7.911 2.115 18.550 1.00 98.00 359 VAL A O 1
ATOM 2739 N N . ILE A 1 360 ? -7.077 0.552 19.939 1.00 98.06 360 ILE A N 1
ATOM 2740 C CA . ILE A 1 360 ? -8.360 -0.022 20.321 1.00 98.06 360 ILE A CA 1
ATOM 2741 C C . ILE A 1 360 ? -8.664 0.392 21.757 1.00 98.06 360 ILE A C 1
ATOM 2743 O O . ILE A 1 360 ? -7.926 0.061 22.687 1.00 98.06 360 ILE A O 1
ATOM 2747 N N . MET A 1 361 ? -9.765 1.117 21.936 1.00 96.56 361 MET A N 1
ATOM 2748 C CA . MET A 1 361 ? -10.236 1.561 23.246 1.00 96.56 361 MET A CA 1
ATOM 2749 C C . MET A 1 361 ? -11.084 0.457 23.888 1.00 96.56 361 MET A C 1
ATOM 2751 O O . MET A 1 361 ? -12.184 0.150 23.425 1.00 96.56 361 MET A O 1
ATOM 2755 N N . ALA A 1 362 ? -10.572 -0.142 24.962 1.00 93.69 362 ALA A N 1
ATOM 2756 C CA . ALA A 1 362 ? -11.131 -1.318 25.634 1.00 93.69 362 ALA A CA 1
ATOM 2757 C C . ALA A 1 362 ? -11.243 -1.148 27.164 1.00 93.69 362 ALA A C 1
ATOM 2759 O O . ALA A 1 362 ? -11.199 -2.128 27.909 1.00 93.69 362 ALA A O 1
ATOM 2760 N N . GLY A 1 363 ? -11.373 0.093 27.649 1.00 85.75 363 GLY A N 1
ATOM 2761 C CA . GLY A 1 363 ? -11.513 0.421 29.079 1.00 85.75 363 GLY A CA 1
ATOM 2762 C C . GLY A 1 363 ? -12.958 0.520 29.598 1.00 85.75 363 GLY A C 1
ATOM 2763 O O . GLY A 1 363 ? -13.169 0.789 30.781 1.00 85.75 363 GLY A O 1
ATOM 2764 N N . GLY A 1 364 ? -13.964 0.337 28.735 1.00 82.06 364 GLY A N 1
ATOM 2765 C CA . GLY A 1 364 ? -15.380 0.480 29.090 1.00 82.06 364 GLY A CA 1
ATOM 2766 C C . GLY A 1 364 ? -15.874 -0.581 30.082 1.00 82.06 364 GLY A C 1
ATOM 2767 O O . GLY A 1 364 ? -15.452 -1.732 30.035 1.00 82.06 364 GLY A O 1
ATOM 2768 N N . SER A 1 365 ? -16.798 -0.198 30.973 1.00 71.50 365 SER A N 1
ATOM 2769 C CA . SER A 1 365 ? -17.368 -1.086 32.005 1.00 71.50 365 SER A CA 1
ATOM 2770 C C . SER A 1 365 ? -18.624 -1.853 31.566 1.00 71.50 365 SER A C 1
ATOM 2772 O O . SER A 1 365 ? -19.021 -2.803 32.231 1.00 71.50 365 SER A O 1
ATOM 2774 N N . GLY A 1 366 ? -19.278 -1.444 30.472 1.00 73.12 366 GLY A N 1
ATOM 2775 C CA . GLY A 1 366 ? -20.376 -2.201 29.854 1.00 73.12 366 GLY A CA 1
ATOM 2776 C C . GLY A 1 366 ? -21.640 -2.406 30.704 1.00 73.12 366 GLY A C 1
ATOM 2777 O O . GLY A 1 366 ? -22.429 -3.296 30.408 1.00 73.12 366 GLY A O 1
ATOM 2778 N N . THR A 1 367 ? -21.885 -1.580 31.727 1.00 78.12 367 THR A N 1
ATOM 2779 C CA . THR A 1 367 ? -22.921 -1.819 32.761 1.00 78.12 367 THR A CA 1
ATOM 2780 C C . THR A 1 367 ? -24.361 -1.976 32.254 1.00 78.12 367 THR A C 1
ATOM 2782 O O . THR A 1 367 ? -25.200 -2.536 32.951 1.00 78.12 367 THR A O 1
ATOM 2785 N N . ARG A 1 368 ? -24.681 -1.503 31.046 1.00 86.00 368 ARG A N 1
ATOM 2786 C CA . ARG A 1 368 ? -26.021 -1.640 30.438 1.00 86.00 368 ARG A CA 1
ATOM 2787 C C . ARG A 1 368 ? -26.330 -3.059 29.952 1.00 86.00 368 ARG A C 1
ATOM 2789 O O . ARG A 1 368 ? -27.481 -3.354 29.658 1.00 86.00 368 ARG A O 1
ATOM 2796 N N . LEU A 1 369 ? -25.314 -3.917 29.881 1.00 89.06 369 LEU A N 1
ATOM 2797 C CA . LEU A 1 369 ? -25.419 -5.318 29.478 1.00 89.06 369 LEU A CA 1
ATOM 2798 C C . LEU A 1 369 ? -25.310 -6.272 30.677 1.00 89.06 369 LEU A C 1
ATOM 2800 O O . LEU A 1 369 ? -24.947 -7.437 30.523 1.00 89.06 369 LEU A O 1
ATOM 2804 N N . TRP A 1 370 ? -25.624 -5.802 31.886 1.00 91.69 370 TRP A N 1
ATOM 2805 C CA . TRP A 1 370 ? -25.905 -6.699 33.007 1.00 91.69 370 TRP A CA 1
ATOM 2806 C C . TRP A 1 370 ? -27.104 -7.600 32.642 1.00 91.69 370 TRP A C 1
ATOM 2808 O O . TRP A 1 370 ? -28.031 -7.111 31.987 1.00 91.69 370 TRP A O 1
ATOM 2818 N N . PRO A 1 371 ? -27.130 -8.894 33.013 1.00 90.31 371 PRO A N 1
ATOM 2819 C CA . PRO A 1 371 ? -26.213 -9.598 33.917 1.00 90.31 371 PRO A CA 1
ATOM 2820 C C . PRO A 1 371 ? -24.954 -10.196 33.284 1.00 90.31 371 PRO A C 1
ATOM 2822 O O . PRO A 1 371 ? -24.125 -10.723 34.026 1.00 90.31 371 PRO A O 1
ATOM 2825 N N . MET A 1 372 ? -24.794 -10.135 31.958 1.00 88.25 372 MET A N 1
ATOM 2826 C CA . MET A 1 372 ? -23.642 -10.744 31.277 1.00 88.25 372 MET A CA 1
ATOM 2827 C C . MET A 1 372 ? -22.366 -9.915 31.437 1.00 88.25 372 MET A C 1
ATOM 2829 O O . MET A 1 372 ? -21.333 -10.466 31.794 1.00 88.25 372 MET A O 1
ATOM 2833 N N . SER A 1 373 ? -22.430 -8.602 31.205 1.00 90.25 373 SER A N 1
ATOM 2834 C CA . SER A 1 373 ? -21.297 -7.695 31.420 1.00 90.25 373 SER A CA 1
ATOM 2835 C C . SER A 1 373 ? -21.205 -7.303 32.888 1.00 90.25 373 SER A C 1
ATOM 2837 O O . SER A 1 373 ? -22.110 -6.647 33.410 1.00 90.25 373 SER A O 1
ATOM 2839 N N . ARG A 1 374 ? -20.085 -7.657 33.521 1.00 88.94 374 ARG A N 1
ATOM 2840 C CA . ARG A 1 374 ? -19.771 -7.370 34.931 1.00 88.94 374 ARG A CA 1
ATOM 2841 C C . ARG A 1 374 ? -18.395 -6.731 35.067 1.00 88.94 374 ARG A C 1
ATOM 2843 O O . ARG A 1 374 ? -17.652 -6.655 34.091 1.00 88.94 374 ARG A O 1
ATOM 2850 N N . ARG A 1 375 ? -18.033 -6.281 36.271 1.00 83.12 375 ARG A N 1
ATOM 2851 C CA . ARG A 1 375 ? -16.714 -5.680 36.541 1.00 83.12 375 ARG A CA 1
ATOM 2852 C C . ARG A 1 375 ? -15.556 -6.604 36.173 1.00 83.12 375 ARG A C 1
ATOM 2854 O O . ARG A 1 375 ? -14.612 -6.145 35.542 1.00 83.12 375 ARG A O 1
ATOM 2861 N N . GLU A 1 376 ? -15.648 -7.878 36.549 1.00 84.94 376 GLU A N 1
ATOM 2862 C CA . GLU A 1 376 ? -14.599 -8.879 36.295 1.00 84.94 376 GLU A CA 1
ATOM 2863 C C . GLU A 1 376 ? -14.541 -9.331 34.834 1.00 84.94 376 GLU A C 1
ATOM 2865 O O . GLU A 1 376 ? -13.496 -9.773 34.366 1.00 84.94 376 GLU A O 1
ATOM 2870 N N . TYR A 1 377 ? -15.650 -9.203 34.102 1.00 88.19 377 TYR A N 1
ATOM 2871 C CA . TYR A 1 377 ? -15.731 -9.610 32.704 1.00 88.19 377 TYR A CA 1
ATOM 2872 C C . TYR A 1 377 ? -16.557 -8.598 31.889 1.00 88.19 377 TYR A C 1
ATOM 2874 O O . TYR A 1 377 ? -17.765 -8.774 31.687 1.00 88.19 377 TYR A O 1
ATOM 2882 N N . PRO A 1 378 ? -15.934 -7.479 31.474 1.00 90.31 378 PRO A N 1
ATOM 2883 C CA . PRO A 1 378 ? -16.615 -6.418 30.738 1.00 90.31 378 PRO A CA 1
ATOM 2884 C C . PRO A 1 378 ? -17.055 -6.830 29.327 1.00 90.31 378 PRO A C 1
ATOM 2886 O O . PRO A 1 378 ? -16.462 -7.710 28.703 1.00 90.31 378 PRO A O 1
ATOM 2889 N N . LYS A 1 379 ? -18.048 -6.115 28.780 1.00 90.25 379 LYS A N 1
ATOM 2890 C CA . LYS A 1 379 ? -18.695 -6.418 27.490 1.00 90.25 379 LYS A CA 1
ATOM 2891 C C . LYS A 1 379 ? -17.749 -6.710 26.322 1.00 90.25 379 LYS A C 1
ATOM 2893 O O . LYS A 1 379 ? -18.043 -7.600 25.534 1.00 90.25 379 LYS A O 1
ATOM 2898 N N . GLN A 1 380 ? -16.626 -6.003 26.198 1.00 91.69 380 GLN A N 1
ATOM 2899 C CA . GLN A 1 380 ? -15.702 -6.172 25.072 1.00 91.69 380 GLN A CA 1
ATOM 2900 C C . GLN A 1 380 ? -15.053 -7.566 25.025 1.00 91.69 380 GLN A C 1
ATOM 2902 O O . GLN A 1 380 ? -14.622 -8.009 23.962 1.00 91.69 380 GLN A O 1
ATOM 2907 N N . PHE A 1 381 ? -15.037 -8.274 26.155 1.00 92.94 381 PHE A N 1
ATOM 2908 C CA . PHE A 1 381 ? -14.484 -9.619 26.299 1.00 92.94 381 PHE A CA 1
ATOM 2909 C C . PHE A 1 381 ? -15.551 -10.717 26.243 1.00 92.94 381 PHE A C 1
ATOM 2911 O O . PHE A 1 381 ? -15.215 -11.885 26.402 1.00 92.94 381 PHE A O 1
ATOM 2918 N N . ILE A 1 382 ? -16.821 -10.371 26.005 1.00 89.38 382 ILE A N 1
ATOM 2919 C CA . ILE A 1 382 ? -17.939 -11.318 25.944 1.00 89.38 382 ILE A CA 1
ATOM 2920 C C . ILE A 1 382 ? -18.279 -11.636 24.491 1.00 89.38 382 ILE A C 1
ATOM 2922 O O . ILE A 1 382 ? -18.362 -10.746 23.643 1.00 89.38 382 ILE A O 1
ATOM 2926 N N . ASP A 1 383 ? -18.519 -12.916 2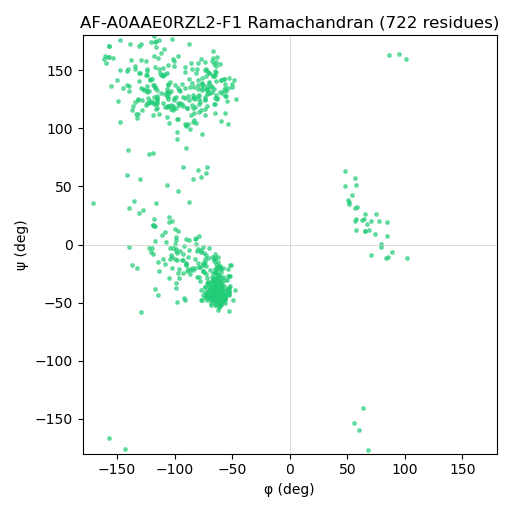4.218 1.00 87.62 383 ASP A N 1
ATOM 2927 C CA . ASP A 1 383 ? -19.133 -13.367 22.975 1.00 87.62 383 ASP A CA 1
ATOM 2928 C C . ASP A 1 383 ? -20.657 -13.422 23.142 1.00 87.62 383 ASP A C 1
ATOM 2930 O O . ASP A 1 383 ? -21.206 -14.328 23.770 1.00 87.62 383 ASP A O 1
ATOM 2934 N N . PHE A 1 384 ? -21.345 -12.412 22.610 1.00 82.75 384 PHE A N 1
ATOM 2935 C CA . PHE A 1 384 ? -22.805 -12.324 22.675 1.00 82.75 384 PHE A CA 1
ATOM 2936 C C . PHE A 1 384 ? -23.512 -13.115 21.568 1.00 82.75 384 PHE A C 1
ATOM 2938 O O . PHE A 1 384 ? -24.695 -13.420 21.712 1.00 82.75 384 PHE A O 1
ATOM 2945 N N . LEU A 1 385 ? -22.825 -13.401 20.458 1.00 77.06 385 LEU A N 1
ATOM 2946 C CA . LEU A 1 385 ? -23.437 -13.898 19.218 1.00 77.06 385 LEU A CA 1
ATOM 2947 C C . LEU A 1 385 ? -22.912 -15.279 18.791 1.00 77.06 385 LEU A C 1
ATOM 2949 O O . LEU A 1 385 ? -23.406 -15.841 17.817 1.00 77.06 385 LEU A O 1
ATOM 2953 N N . GLY A 1 386 ? -21.945 -15.843 19.517 1.00 78.00 386 GLY A N 1
ATOM 2954 C CA . GLY A 1 386 ? -21.288 -17.111 19.194 1.00 78.00 386 GLY A CA 1
ATOM 2955 C C . GLY A 1 386 ? -20.247 -16.995 18.076 1.00 78.00 386 GLY A C 1
ATOM 2956 O O . GLY A 1 386 ? -19.939 -17.993 17.426 1.00 78.00 386 GLY A O 1
ATOM 2957 N N . THR A 1 387 ? -19.746 -15.787 17.803 1.00 80.06 387 THR A N 1
ATOM 2958 C CA . THR A 1 387 ? -18.830 -15.488 16.685 1.00 80.06 387 THR A CA 1
ATOM 2959 C C . THR A 1 387 ? -17.472 -14.960 17.155 1.00 80.06 387 THR A C 1
ATOM 2961 O O . THR A 1 387 ? -16.731 -14.373 16.368 1.00 80.06 387 THR A O 1
ATOM 2964 N N . GLY A 1 388 ? -17.137 -15.150 18.432 1.00 85.88 388 GLY A N 1
ATOM 2965 C CA . GLY A 1 388 ? -15.970 -14.561 19.086 1.00 85.88 388 GLY A CA 1
ATOM 2966 C C . GLY A 1 388 ? -16.307 -13.262 19.818 1.00 85.88 388 GLY A C 1
ATOM 2967 O O . GLY A 1 388 ? -17.356 -12.654 19.606 1.00 85.88 388 GLY A O 1
ATOM 2968 N N . THR A 1 389 ? -15.414 -12.822 20.699 1.00 92.69 389 THR A N 1
ATOM 2969 C CA . THR A 1 389 ? -15.652 -11.637 21.539 1.00 92.69 389 THR A CA 1
ATOM 2970 C C . THR A 1 389 ? -15.548 -10.342 20.731 1.00 92.69 389 THR A C 1
ATOM 2972 O O . THR A 1 389 ? -14.900 -10.303 19.682 1.00 92.69 389 THR A O 1
ATOM 2975 N N . LEU A 1 390 ? -16.167 -9.254 21.198 1.00 92.31 390 LEU A N 1
ATOM 2976 C CA . LEU A 1 390 ? -16.167 -7.977 20.462 1.00 92.31 390 LEU A CA 1
ATOM 2977 C C . LEU A 1 390 ? -14.742 -7.447 20.203 1.00 92.31 390 LEU A C 1
ATOM 2979 O O . LEU A 1 390 ? -14.446 -6.948 19.111 1.00 92.31 390 LEU A O 1
ATOM 2983 N N . ILE A 1 391 ? -13.825 -7.618 21.161 1.00 95.25 391 ILE A N 1
ATOM 2984 C CA . ILE A 1 391 ? -12.428 -7.207 20.991 1.00 95.25 391 ILE A CA 1
ATOM 2985 C C . ILE A 1 391 ? -11.686 -8.089 19.976 1.00 95.25 391 ILE A C 1
ATOM 2987 O O . ILE A 1 391 ? -10.946 -7.562 19.144 1.00 95.25 391 ILE A O 1
ATOM 2991 N N . GLN A 1 392 ? -11.928 -9.407 19.973 1.00 94.88 392 GLN A N 1
ATOM 2992 C CA . GLN A 1 392 ? -11.364 -10.320 18.974 1.00 94.88 392 GLN A CA 1
ATOM 2993 C C . GLN A 1 392 ? -11.854 -9.970 17.574 1.00 94.88 392 GLN A C 1
ATOM 2995 O O . GLN A 1 392 ? -11.041 -9.843 16.660 1.00 94.88 392 GLN A O 1
ATOM 3000 N N . GLN A 1 393 ? -13.154 -9.722 17.420 1.00 93.25 393 GLN A N 1
ATOM 3001 C CA . GLN A 1 393 ? -13.729 -9.280 16.153 1.00 93.25 393 GLN A CA 1
ATOM 3002 C C . GLN A 1 393 ? -13.133 -7.940 15.706 1.00 93.25 393 GLN A C 1
ATOM 3004 O O . GLN A 1 393 ? -12.840 -7.752 14.529 1.00 93.25 393 GLN A O 1
ATOM 3009 N N . THR A 1 394 ? -12.911 -6.997 16.626 1.00 95.25 394 THR A N 1
ATOM 3010 C CA . THR A 1 394 ? -12.292 -5.703 16.298 1.00 95.25 394 THR A CA 1
ATOM 3011 C C . THR A 1 394 ? -10.872 -5.864 15.766 1.00 95.25 394 THR A C 1
ATOM 3013 O O . THR A 1 394 ? -10.538 -5.238 14.764 1.00 95.25 394 THR A O 1
ATOM 3016 N N . VAL A 1 395 ? -10.061 -6.734 16.371 1.00 93.25 395 VAL A N 1
ATOM 3017 C CA . VAL A 1 395 ? -8.694 -6.986 15.898 1.00 93.25 395 VAL A CA 1
ATOM 3018 C C . VAL A 1 395 ? -8.674 -7.782 14.593 1.00 93.25 395 VAL A C 1
ATOM 3020 O O . VAL A 1 395 ? -7.949 -7.414 13.678 1.00 93.25 395 VAL A O 1
ATOM 3023 N N . GLN A 1 396 ? -9.513 -8.810 14.450 1.00 89.12 396 GLN A N 1
ATOM 3024 C CA . GLN A 1 396 ? -9.605 -9.603 13.216 1.00 89.12 396 GLN A CA 1
ATOM 3025 C C . GLN A 1 396 ? -9.983 -8.751 11.999 1.00 89.12 396 GLN A C 1
ATOM 3027 O O . GLN A 1 396 ? -9.474 -8.966 10.902 1.00 89.12 396 GLN A O 1
ATOM 3032 N N . ARG A 1 397 ? -10.828 -7.727 12.182 1.00 91.44 397 ARG A N 1
ATOM 3033 C CA . ARG A 1 397 ? -11.184 -6.779 11.112 1.00 91.44 397 ARG A CA 1
ATOM 3034 C C . ARG A 1 397 ? -10.001 -5.938 10.620 1.00 91.44 397 ARG A C 1
ATOM 3036 O O . ARG A 1 397 ? -10.122 -5.292 9.580 1.00 91.44 397 ARG A O 1
ATOM 3043 N N . LEU A 1 398 ? -8.875 -5.940 11.332 1.00 85.06 398 LEU A N 1
ATOM 3044 C CA . LEU A 1 398 ? -7.644 -5.237 10.968 1.00 85.06 398 LEU A CA 1
ATOM 3045 C C . LEU A 1 398 ? -6.636 -6.113 10.218 1.00 85.06 398 LEU A C 1
ATOM 3047 O O . LEU A 1 398 ? -5.622 -5.589 9.743 1.00 85.06 398 LEU A O 1
ATOM 3051 N N . ASP A 1 399 ? -6.910 -7.413 10.070 1.00 74.62 399 ASP A N 1
ATOM 3052 C CA . ASP A 1 399 ? -6.090 -8.316 9.267 1.00 74.62 399 ASP A CA 1
ATOM 3053 C C . ASP A 1 399 ? -5.856 -7.712 7.877 1.00 74.62 399 ASP A C 1
ATOM 3055 O O . ASP A 1 399 ? -6.785 -7.214 7.240 1.00 74.62 399 ASP A O 1
ATOM 3059 N N . SER A 1 400 ? -4.613 -7.770 7.390 1.00 63.72 400 SER A N 1
ATOM 3060 C CA . SER A 1 400 ? -4.137 -7.173 6.125 1.00 63.72 400 SER A CA 1
ATOM 3061 C C . SER A 1 400 ? -4.040 -5.639 6.068 1.00 63.72 400 SER A C 1
ATOM 3063 O O . SER A 1 400 ? -3.456 -5.118 5.116 1.00 63.72 400 SER A O 1
ATOM 3065 N N . LEU A 1 401 ? -4.542 -4.904 7.069 1.00 62.50 401 LEU A N 1
ATOM 3066 C CA . LEU A 1 401 ? -4.366 -3.448 7.155 1.00 62.50 401 LEU A CA 1
ATOM 3067 C C . LEU A 1 401 ? -3.127 -3.055 7.954 1.00 62.50 401 LEU A C 1
ATOM 3069 O O . LEU A 1 401 ? -2.366 -2.190 7.524 1.00 62.50 401 LEU A O 1
ATOM 3073 N N . VAL A 1 402 ? -2.928 -3.679 9.113 1.00 73.62 402 VAL A N 1
ATOM 3074 C CA . VAL A 1 402 ? -1.863 -3.329 10.056 1.00 73.62 402 VAL A CA 1
ATOM 3075 C C . VAL A 1 402 ? -1.269 -4.593 10.673 1.00 73.62 402 VAL A C 1
ATOM 3077 O O . VAL A 1 402 ? -1.952 -5.598 10.850 1.00 73.62 402 VAL A O 1
ATOM 3080 N N . SER A 1 403 ? 0.018 -4.551 11.012 1.00 73.50 403 SER A N 1
ATOM 3081 C CA . SER A 1 403 ? 0.648 -5.612 11.800 1.00 73.50 403 SER A CA 1
ATOM 3082 C C . SER A 1 403 ? 0.182 -5.554 13.255 1.00 73.50 403 SER A C 1
ATOM 3084 O O . SER A 1 403 ? 0.075 -4.467 13.822 1.00 73.50 403 SER A O 1
ATOM 3086 N N . ASN A 1 404 ? 0.031 -6.712 13.907 1.00 78.50 404 ASN A N 1
ATOM 3087 C CA . ASN A 1 404 ? -0.281 -6.803 15.341 1.00 78.50 404 ASN A CA 1
ATOM 3088 C C . ASN A 1 404 ? 0.705 -6.013 16.222 1.00 78.50 404 ASN A C 1
ATOM 3090 O O . ASN A 1 404 ? 0.330 -5.515 17.280 1.00 78.50 404 ASN A O 1
ATOM 3094 N N . LYS A 1 405 ? 1.954 -5.831 15.762 1.00 79.69 405 LYS A N 1
ATOM 3095 C CA . LYS A 1 405 ? 2.975 -5.017 16.448 1.00 79.69 405 LYS A CA 1
ATOM 3096 C C . LYS A 1 405 ? 2.631 -3.526 16.531 1.00 79.69 405 LYS A C 1
ATOM 3098 O O . LYS A 1 405 ? 3.152 -2.837 17.403 1.00 79.69 405 LYS A O 1
ATOM 3103 N N . ASN A 1 406 ? 1.741 -3.041 15.669 1.00 85.56 406 ASN A N 1
ATOM 3104 C CA . ASN A 1 406 ? 1.300 -1.648 15.633 1.00 85.56 406 ASN A CA 1
ATOM 3105 C C . ASN A 1 406 ? -0.141 -1.472 16.146 1.00 85.56 406 ASN A C 1
ATOM 3107 O O . ASN A 1 406 ? -0.717 -0.392 16.004 1.00 85.56 406 ASN A O 1
ATOM 3111 N N . ILE A 1 407 ? -0.724 -2.512 16.749 1.00 94.69 407 ILE A N 1
ATOM 3112 C CA . ILE A 1 407 ? -2.007 -2.431 17.449 1.00 94.69 407 ILE A CA 1
ATOM 3113 C C . ILE A 1 407 ? -1.725 -2.163 18.924 1.00 94.69 407 ILE A C 1
ATOM 3115 O O . ILE A 1 407 ? -1.045 -2.957 19.567 1.00 94.69 407 ILE A O 1
ATOM 3119 N N . LEU A 1 408 ? -2.250 -1.056 19.443 1.00 97.50 408 LEU A N 1
ATOM 3120 C CA . LEU A 1 408 ? -2.214 -0.656 20.844 1.00 97.50 408 LEU A CA 1
ATOM 3121 C C . LEU A 1 408 ? -3.603 -0.866 21.456 1.00 97.50 408 LEU A C 1
ATOM 3123 O O . LEU A 1 408 ? -4.589 -0.340 20.940 1.00 97.50 408 LEU A O 1
ATOM 3127 N N . ILE A 1 409 ? -3.696 -1.612 22.554 1.00 97.81 409 ILE A N 1
ATOM 3128 C CA . ILE A 1 409 ? -4.952 -1.814 23.283 1.00 97.81 409 ILE A CA 1
ATOM 3129 C C . ILE A 1 409 ? -4.895 -0.981 24.554 1.00 97.81 409 ILE A C 1
ATOM 3131 O O . ILE A 1 409 ? -4.034 -1.215 25.394 1.00 97.81 409 ILE A O 1
ATOM 3135 N N . VAL A 1 410 ? -5.810 -0.028 24.711 1.00 96.69 410 VAL A N 1
ATOM 3136 C CA . VAL A 1 410 ? -5.900 0.785 25.929 1.00 96.69 410 VAL A CA 1
ATOM 3137 C C . VAL A 1 410 ? -7.042 0.254 26.785 1.00 96.69 410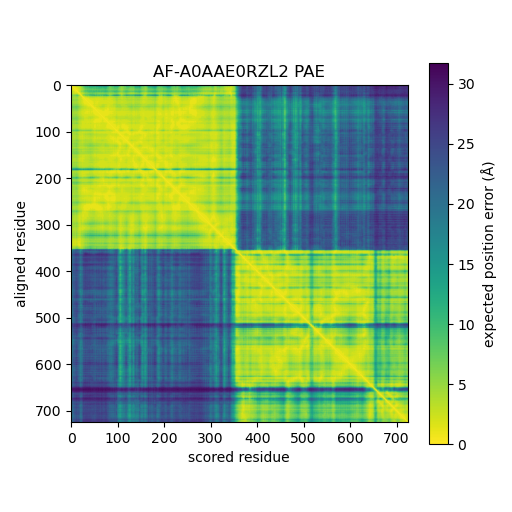 VAL A C 1
ATOM 3139 O O . VAL A 1 410 ? -8.198 0.262 26.359 1.00 96.69 410 VAL A O 1
ATOM 3142 N N . THR A 1 411 ? -6.730 -0.259 27.971 1.00 94.50 411 THR A N 1
ATOM 3143 C CA . THR A 1 411 ? -7.687 -0.960 28.837 1.00 94.50 411 THR A CA 1
ATOM 3144 C C . THR A 1 411 ? -7.438 -0.662 30.320 1.00 94.50 411 THR A C 1
ATOM 3146 O O . THR A 1 411 ? -6.624 0.191 30.647 1.00 94.50 411 THR A O 1
ATOM 3149 N N . ASN A 1 412 ? -8.183 -1.299 31.223 1.00 90.25 412 ASN A N 1
ATOM 3150 C CA . ASN A 1 412 ? -8.014 -1.176 32.676 1.00 90.25 412 ASN A CA 1
ATOM 3151 C C . ASN A 1 412 ? -7.272 -2.399 33.255 1.00 90.25 412 ASN A C 1
ATOM 3153 O O . ASN A 1 412 ? -6.983 -3.342 32.522 1.00 90.25 412 ASN A O 1
ATOM 3157 N N . ASP A 1 413 ? -6.992 -2.398 34.563 1.00 87.75 413 ASP A N 1
ATOM 3158 C CA . ASP A 1 413 ? -6.225 -3.465 35.233 1.00 87.75 413 ASP A CA 1
ATOM 3159 C C . ASP A 1 413 ? -6.788 -4.877 34.969 1.00 87.75 413 ASP A C 1
ATOM 3161 O O . ASP A 1 413 ? -6.044 -5.813 34.688 1.00 87.75 413 ASP A O 1
ATOM 3165 N N . ILE A 1 414 ? -8.116 -5.035 35.009 1.00 87.06 414 ILE A N 1
ATOM 3166 C CA . ILE A 1 414 ? -8.792 -6.321 34.757 1.00 87.06 414 ILE A CA 1
ATOM 3167 C C . ILE A 1 414 ? -8.654 -6.711 33.281 1.00 87.06 414 ILE A C 1
ATOM 3169 O O . ILE A 1 414 ? -8.354 -7.856 32.940 1.00 87.06 414 ILE A O 1
ATOM 3173 N N . GLY A 1 415 ? -8.853 -5.738 32.393 1.00 90.50 415 GLY A N 1
ATOM 3174 C CA . GLY A 1 415 ? -8.739 -5.931 30.958 1.00 90.50 415 GLY A CA 1
ATOM 3175 C C . GLY A 1 415 ? -7.331 -6.318 30.511 1.00 90.50 415 GLY A C 1
ATOM 3176 O O . GLY A 1 415 ? -7.212 -7.033 29.524 1.00 90.50 415 GLY A O 1
ATOM 3177 N N . GLU A 1 416 ? -6.272 -5.934 31.232 1.00 93.25 416 GLU A N 1
ATOM 3178 C CA . GLU A 1 416 ? -4.895 -6.322 30.894 1.00 93.25 416 GLU A CA 1
ATOM 3179 C C . GLU A 1 416 ? -4.741 -7.848 30.817 1.00 93.25 416 GLU A C 1
ATOM 3181 O O . GLU A 1 416 ? -4.179 -8.378 29.853 1.00 93.25 416 GLU A O 1
ATOM 3186 N N . GLN A 1 417 ? -5.273 -8.564 31.811 1.00 92.69 417 GLN A N 1
ATOM 3187 C CA . GLN A 1 417 ? -5.226 -10.023 31.839 1.00 92.69 417 GLN A CA 1
ATOM 3188 C C . GLN A 1 417 ? -6.102 -10.629 30.734 1.00 92.69 417 GLN A C 1
ATOM 3190 O O . GLN A 1 417 ? -5.647 -11.506 30.001 1.00 92.69 417 GLN A O 1
ATOM 3195 N N . LEU A 1 418 ? -7.322 -10.118 30.554 1.00 94.94 418 LEU A N 1
ATOM 3196 C CA . LEU A 1 418 ? -8.255 -10.621 29.541 1.00 94.94 418 LEU A CA 1
ATOM 3197 C C . LEU A 1 418 ? -7.748 -10.404 28.107 1.00 94.94 418 LEU A C 1
ATOM 3199 O O . LEU A 1 418 ? -7.937 -11.264 27.248 1.00 94.94 418 LEU A O 1
ATOM 3203 N N . VAL A 1 419 ? -7.059 -9.289 27.839 1.00 96.00 419 VAL A N 1
ATOM 3204 C CA . VAL A 1 419 ? -6.398 -9.036 26.550 1.00 96.00 419 VAL A CA 1
ATOM 3205 C C . VAL A 1 419 ? -5.292 -10.057 26.309 1.00 96.00 419 VAL A C 1
ATOM 3207 O O . VAL A 1 419 ? -5.233 -10.617 25.219 1.00 96.00 419 VAL A O 1
ATOM 3210 N N . LYS A 1 420 ? -4.450 -10.352 27.309 1.00 93.50 420 LYS A N 1
ATOM 3211 C CA . LYS A 1 420 ? -3.396 -11.375 27.175 1.00 93.50 420 LYS A CA 1
ATOM 3212 C C . LYS A 1 420 ? -3.974 -12.754 26.852 1.00 93.50 420 LYS A C 1
ATOM 3214 O O . LYS A 1 420 ? -3.402 -13.477 26.042 1.00 93.50 420 LYS A O 1
ATOM 3219 N N . GLU A 1 421 ? -5.103 -13.103 27.463 1.00 94.56 421 GLU A N 1
ATOM 3220 C CA . GLU A 1 421 ? -5.783 -14.381 27.236 1.00 94.56 421 GLU A CA 1
ATOM 3221 C C . GLU A 1 421 ? -6.450 -14.454 25.852 1.00 94.56 421 GLU A C 1
ATOM 3223 O O . GLU A 1 421 ? -6.299 -15.449 25.144 1.00 94.56 421 GLU A O 1
ATOM 3228 N N . GLN A 1 422 ? -7.173 -13.408 25.438 1.00 95.62 422 GLN A N 1
ATOM 3229 C CA . GLN A 1 422 ? -7.972 -13.430 24.205 1.00 95.62 422 GLN A CA 1
ATOM 3230 C C . GLN A 1 422 ? -7.218 -12.980 22.947 1.00 95.62 422 GLN A C 1
ATOM 3232 O O . GLN A 1 422 ? -7.630 -13.335 21.838 1.00 95.62 422 GLN A O 1
ATOM 3237 N N . LEU A 1 423 ? -6.140 -12.205 23.102 1.00 95.19 423 LEU A N 1
ATOM 3238 C CA . LEU A 1 423 ? -5.323 -11.625 22.031 1.00 95.19 423 LEU A CA 1
ATOM 3239 C C . LEU A 1 423 ? -3.816 -11.892 22.255 1.00 95.19 423 LEU A C 1
ATOM 3241 O O . LEU A 1 423 ? -3.020 -10.951 22.254 1.00 95.19 423 LEU A O 1
ATOM 3245 N N . PRO A 1 424 ? -3.375 -13.159 22.387 1.00 89.06 424 PRO A N 1
ATOM 3246 C CA . PRO A 1 424 ? -1.984 -13.501 22.729 1.00 89.06 424 PRO A CA 1
ATOM 3247 C C . PRO A 1 424 ? -0.951 -13.091 21.664 1.00 89.06 424 PRO A C 1
ATOM 3249 O O . PRO A 1 424 ? 0.254 -13.168 21.884 1.00 89.06 424 PRO A O 1
ATOM 3252 N N . PHE A 1 425 ? -1.415 -12.691 20.482 1.00 83.38 425 PHE A N 1
ATOM 3253 C CA . PHE A 1 425 ? -0.597 -12.260 19.352 1.00 83.38 425 PHE A CA 1
ATOM 3254 C C . PHE A 1 425 ? -0.352 -10.741 19.316 1.00 83.38 425 PHE A C 1
ATOM 3256 O O . PHE A 1 425 ? 0.434 -10.280 18.484 1.00 83.38 425 PHE A O 1
ATOM 3263 N N . VAL A 1 426 ? -1.019 -9.961 20.175 1.00 85.25 426 VAL A N 1
ATOM 3264 C CA . VAL A 1 426 ? -0.699 -8.544 20.391 1.00 85.25 426 VAL A CA 1
ATOM 3265 C C . VAL A 1 426 ? 0.446 -8.472 21.410 1.00 85.25 426 VAL A C 1
ATOM 3267 O O . VAL A 1 426 ? 0.334 -9.093 22.468 1.00 85.25 426 VAL A O 1
ATOM 3270 N N . PRO A 1 427 ? 1.551 -7.751 21.128 1.00 84.00 427 PRO A N 1
ATOM 3271 C CA . PRO A 1 427 ? 2.665 -7.654 22.069 1.00 84.00 427 PRO A CA 1
ATOM 3272 C C . PRO A 1 427 ? 2.228 -7.103 23.428 1.00 84.00 427 PRO A C 1
ATOM 3274 O O . PRO A 1 427 ? 1.403 -6.192 23.502 1.00 84.00 427 PRO A O 1
ATOM 3277 N N . GLN A 1 428 ? 2.796 -7.627 24.513 1.00 88.38 428 GLN A N 1
ATOM 3278 C CA . GLN A 1 428 ? 2.401 -7.230 25.864 1.00 88.38 428 GLN A CA 1
ATOM 3279 C C . GLN A 1 428 ? 2.675 -5.742 26.126 1.00 88.38 428 GLN A C 1
ATOM 3281 O O . GLN A 1 428 ? 1.869 -5.069 26.756 1.00 88.38 428 GLN A O 1
ATOM 3286 N N . GLU A 1 429 ? 3.765 -5.205 25.581 1.00 87.44 429 GLU A N 1
ATOM 3287 C CA . GLU A 1 429 ? 4.119 -3.783 25.631 1.00 87.44 429 GLU A CA 1
ATOM 3288 C C . GLU A 1 429 ? 3.139 -2.866 24.876 1.00 87.44 429 GLU A C 1
ATOM 3290 O O . GLU A 1 429 ? 3.253 -1.638 24.934 1.00 87.44 429 GLU A O 1
ATOM 3295 N N . ASN A 1 430 ? 2.191 -3.445 24.137 1.00 93.06 430 ASN A N 1
ATOM 3296 C CA . ASN A 1 430 ? 1.124 -2.720 23.462 1.00 93.06 430 ASN A CA 1
ATOM 3297 C C . ASN A 1 430 ? -0.203 -2.738 24.227 1.00 93.06 430 ASN A C 1
ATOM 3299 O O . ASN A 1 430 ? -1.153 -2.083 23.795 1.00 93.06 430 ASN A O 1
ATOM 3303 N N . VAL A 1 431 ? -0.277 -3.459 25.346 1.00 96.12 431 VAL A N 1
ATOM 3304 C CA . VAL A 1 431 ? -1.421 -3.431 26.256 1.00 96.12 431 VAL A CA 1
ATOM 3305 C C . VAL A 1 431 ? -1.168 -2.337 27.288 1.00 96.12 431 VAL A C 1
ATOM 3307 O O . VAL A 1 431 ? -0.352 -2.482 28.193 1.00 96.12 431 VAL A O 1
ATOM 3310 N N . VAL A 1 432 ? -1.836 -1.202 27.110 1.00 94.81 432 VAL A N 1
ATOM 3311 C CA . VAL A 1 432 ? -1.662 0.003 27.921 1.00 94.81 432 VAL A CA 1
ATOM 3312 C C . VAL A 1 432 ? -2.766 0.059 28.961 1.00 94.81 432 VAL A C 1
ATOM 3314 O O . VAL A 1 432 ? -3.946 0.164 28.623 1.00 94.81 432 VAL A O 1
ATOM 3317 N N . VAL A 1 433 ? -2.373 0.016 30.229 1.00 92.75 433 VAL A N 1
ATOM 3318 C CA . VAL A 1 433 ? -3.305 0.087 31.352 1.00 92.75 433 VAL A CA 1
ATOM 3319 C C . VAL A 1 433 ? -3.524 1.541 31.756 1.00 92.75 433 VAL A C 1
ATOM 3321 O O . VAL A 1 433 ? -2.600 2.234 32.183 1.00 92.75 433 VAL A O 1
ATOM 3324 N N . GLU A 1 434 ? -4.759 2.015 31.628 1.00 89.12 434 GLU A N 1
ATOM 3325 C CA . GLU A 1 434 ? -5.184 3.284 32.206 1.00 89.12 434 GLU A CA 1
ATOM 3326 C C . GLU A 1 434 ? -5.342 3.136 33.722 1.00 89.12 434 GLU A C 1
ATOM 3328 O O . GLU A 1 434 ? -6.150 2.315 34.164 1.00 89.12 434 GLU A O 1
ATOM 3333 N N . PRO A 1 435 ? -4.683 3.980 34.540 1.00 86.94 435 PRO A N 1
ATOM 3334 C CA . PRO A 1 435 ? -4.826 3.909 35.995 1.00 86.94 435 PRO A CA 1
ATOM 3335 C C . PRO A 1 435 ? -6.268 4.099 36.480 1.00 86.94 435 PRO A C 1
ATOM 3337 O O . PRO A 1 435 ? -6.653 3.652 37.557 1.00 86.94 435 PRO A O 1
ATOM 3340 N N . THR A 1 436 ? -7.075 4.848 35.730 1.00 86.50 436 THR A N 1
ATOM 3341 C CA . THR A 1 436 ? -8.503 5.038 35.990 1.00 86.50 436 THR A CA 1
ATOM 3342 C C . THR A 1 436 ? -9.187 5.401 34.680 1.00 86.50 436 THR A C 1
ATOM 3344 O O . THR A 1 436 ? -8.699 6.265 33.960 1.00 86.50 436 THR A O 1
ATOM 3347 N N . ALA A 1 437 ? -10.347 4.813 34.386 1.00 85.50 437 ALA A N 1
ATOM 3348 C CA . ALA A 1 437 ? -11.094 5.152 33.177 1.00 85.50 437 ALA A CA 1
ATOM 3349 C C . ALA A 1 437 ? -11.590 6.612 33.218 1.00 85.50 437 ALA A C 1
ATOM 3351 O O . ALA A 1 437 ? -12.346 7.006 34.115 1.00 85.50 437 ALA A O 1
ATOM 3352 N N . LYS A 1 438 ? -11.180 7.423 32.235 1.00 90.62 438 LYS A N 1
ATOM 3353 C CA . LYS A 1 438 ? -11.498 8.866 32.153 1.00 90.62 438 LYS A CA 1
ATOM 3354 C C . LYS A 1 438 ? -12.100 9.277 30.804 1.00 90.62 438 LYS A C 1
ATOM 3356 O O . LYS A 1 438 ? -11.998 10.438 30.411 1.00 90.62 438 LYS A O 1
ATOM 3361 N N . ASN A 1 439 ? -12.810 8.349 30.155 1.00 91.38 439 ASN A N 1
ATOM 3362 C CA . ASN A 1 439 ? -13.473 8.537 28.856 1.00 91.38 439 ASN A CA 1
ATOM 3363 C C . ASN A 1 439 ? -12.460 8.704 27.695 1.00 91.38 439 ASN A C 1
ATOM 3365 O O . ASN A 1 439 ? -11.256 8.544 27.888 1.00 91.38 439 ASN A O 1
ATOM 3369 N N . THR A 1 440 ? -12.933 8.939 26.469 1.00 94.38 440 THR A N 1
ATOM 3370 C CA . THR A 1 440 ? -12.121 8.754 25.255 1.00 94.38 440 THR A CA 1
ATOM 3371 C C . THR A 1 440 ? -11.023 9.800 25.051 1.00 94.38 440 THR A C 1
ATOM 3373 O O . THR A 1 440 ? -9.993 9.453 24.481 1.00 94.38 440 THR A O 1
ATOM 3376 N N . ALA A 1 441 ? -11.156 11.048 25.530 1.00 96.19 441 ALA A N 1
ATOM 3377 C CA . ALA A 1 441 ? -10.115 12.057 25.290 1.00 96.19 441 ALA A CA 1
ATOM 3378 C C . ALA A 1 441 ? -8.801 11.764 26.044 1.00 96.19 441 ALA A C 1
ATOM 3380 O O . ALA A 1 441 ? -7.762 11.728 25.384 1.00 96.19 441 ALA A O 1
ATOM 3381 N N . PRO A 1 442 ? -8.789 11.496 27.370 1.00 96.19 442 PRO A N 1
ATOM 3382 C CA . PRO A 1 442 ? -7.566 11.088 28.069 1.00 96.19 442 PRO A CA 1
ATOM 3383 C C . PRO A 1 442 ? -6.973 9.772 27.546 1.00 96.19 442 PRO A C 1
ATOM 3385 O O . PRO A 1 442 ? -5.753 9.662 27.439 1.00 96.19 442 PRO A O 1
ATOM 3388 N N . CYS A 1 443 ? -7.824 8.823 27.143 1.00 95.94 443 CYS A N 1
ATOM 3389 C CA . CYS A 1 443 ? -7.407 7.564 26.522 1.00 95.94 443 CYS A CA 1
ATOM 3390 C C . CYS A 1 443 ? -6.641 7.781 25.218 1.00 95.94 443 CYS A C 1
ATOM 3392 O O . CYS A 1 443 ? -5.524 7.285 25.045 1.00 95.94 443 CYS A O 1
ATOM 3394 N N . ILE A 1 444 ? -7.222 8.560 24.307 1.00 97.38 444 ILE A N 1
ATOM 3395 C CA . ILE A 1 444 ? -6.608 8.892 23.022 1.00 97.38 444 ILE A CA 1
ATOM 3396 C C . ILE A 1 444 ? -5.357 9.742 23.238 1.00 97.38 444 ILE A C 1
ATOM 3398 O O . ILE A 1 444 ? -4.367 9.523 22.551 1.00 97.38 444 ILE A O 1
ATOM 3402 N N . ALA A 1 445 ? -5.359 10.661 24.207 1.00 97.19 445 ALA A N 1
ATOM 3403 C CA . ALA A 1 445 ? -4.197 11.469 24.570 1.00 97.19 445 ALA A CA 1
ATOM 3404 C C . ALA A 1 445 ? -3.010 10.609 25.040 1.00 97.19 445 ALA A C 1
ATOM 3406 O O . ALA A 1 445 ? -1.887 10.806 24.572 1.00 97.19 445 ALA A O 1
ATOM 3407 N N . LEU A 1 446 ? -3.254 9.632 25.920 1.00 96.75 446 LEU A N 1
ATOM 3408 C CA . LEU A 1 446 ? -2.240 8.677 26.370 1.00 96.75 446 LEU A CA 1
ATOM 3409 C C . LEU A 1 446 ? -1.708 7.841 25.198 1.00 96.75 446 LEU A C 1
ATOM 3411 O O . LEU A 1 446 ? -0.497 7.767 24.984 1.00 96.75 446 LEU A O 1
ATOM 3415 N N . ALA A 1 447 ? -2.604 7.266 24.395 1.00 97.19 447 ALA A N 1
ATOM 3416 C CA . ALA A 1 447 ? -2.216 6.471 23.235 1.00 97.19 447 ALA A CA 1
ATOM 3417 C C . ALA A 1 447 ? -1.439 7.298 22.199 1.00 97.19 447 ALA A C 1
ATOM 3419 O O . ALA A 1 447 ? -0.438 6.833 21.657 1.00 97.19 447 ALA A O 1
ATOM 3420 N N . ALA A 1 448 ? -1.851 8.545 21.967 1.00 97.06 448 ALA A N 1
ATOM 3421 C CA . ALA A 1 448 ? -1.166 9.467 21.078 1.00 97.06 448 ALA A CA 1
ATOM 3422 C C . ALA A 1 448 ? 0.231 9.818 21.604 1.00 97.06 448 ALA A C 1
ATOM 3424 O O . ALA A 1 448 ? 1.170 9.883 20.815 1.00 97.06 448 ALA A O 1
ATOM 3425 N N . ALA A 1 449 ? 0.410 9.994 22.918 1.00 95.88 449 ALA A N 1
ATOM 3426 C CA . ALA A 1 449 ? 1.726 10.201 23.522 1.00 95.88 449 ALA A CA 1
ATOM 3427 C C . ALA A 1 449 ? 2.657 8.999 23.297 1.00 95.88 449 ALA A C 1
ATOM 3429 O O . ALA A 1 449 ? 3.809 9.186 22.900 1.00 95.88 449 ALA A O 1
ATOM 3430 N N . ILE A 1 450 ? 2.149 7.776 23.479 1.00 94.94 450 ILE A N 1
ATOM 3431 C CA . ILE A 1 450 ? 2.900 6.533 23.240 1.00 94.94 450 ILE A CA 1
ATOM 3432 C C . ILE A 1 450 ? 3.263 6.402 21.758 1.00 94.94 450 ILE A C 1
ATOM 3434 O O . ILE A 1 450 ? 4.437 6.237 21.425 1.00 94.94 450 ILE A O 1
ATOM 3438 N N . ILE A 1 451 ? 2.279 6.524 20.862 1.00 92.38 451 ILE A N 1
ATOM 3439 C CA . ILE A 1 451 ? 2.491 6.399 19.416 1.00 92.38 451 ILE A CA 1
ATOM 3440 C C . ILE A 1 451 ? 3.433 7.486 18.924 1.00 92.38 451 ILE A C 1
ATOM 3442 O O . ILE A 1 451 ? 4.393 7.159 18.246 1.00 92.38 451 ILE A O 1
ATOM 3446 N N . LYS A 1 452 ? 3.255 8.751 19.317 1.00 88.56 452 LYS A N 1
ATOM 3447 C CA . LYS A 1 452 ? 4.149 9.838 18.892 1.00 88.56 452 LYS A CA 1
ATOM 3448 C C . LYS A 1 452 ? 5.591 9.621 19.337 1.00 88.56 452 LYS A C 1
ATOM 3450 O O . LYS A 1 452 ? 6.512 10.053 18.647 1.00 88.56 452 LYS A O 1
ATOM 3455 N N . LYS A 1 453 ? 5.796 8.981 20.492 1.00 83.25 453 LYS A N 1
ATOM 3456 C CA . LYS A 1 453 ? 7.134 8.635 20.980 1.00 83.25 453 LYS A CA 1
ATOM 3457 C C . LYS A 1 453 ? 7.764 7.496 20.178 1.00 83.25 453 LYS A C 1
ATOM 3459 O O . LYS A 1 453 ? 8.975 7.511 19.988 1.00 83.25 453 LYS A O 1
ATOM 3464 N N . ARG A 1 454 ? 6.952 6.551 19.695 1.00 82.00 454 ARG A N 1
ATOM 3465 C CA . ARG A 1 454 ? 7.383 5.436 18.833 1.00 82.00 454 ARG A CA 1
ATOM 3466 C C . ARG A 1 454 ? 7.607 5.881 17.385 1.00 82.00 454 ARG A C 1
ATOM 3468 O O . ARG A 1 454 ? 8.639 5.576 16.805 1.00 82.00 454 ARG A O 1
ATOM 3475 N N . ASN A 1 455 ? 6.657 6.618 16.822 1.00 72.94 455 ASN A N 1
ATOM 3476 C CA . ASN A 1 455 ? 6.669 7.146 15.467 1.00 72.94 455 ASN A CA 1
ATOM 3477 C C . ASN A 1 455 ? 5.936 8.510 15.419 1.00 72.94 455 ASN A C 1
ATOM 3479 O O . ASN A 1 455 ? 4.702 8.562 15.473 1.00 72.94 455 ASN A O 1
ATOM 3483 N N . PRO A 1 456 ? 6.664 9.637 15.304 1.00 75.00 456 PRO A N 1
ATOM 3484 C CA . PRO A 1 456 ? 6.061 10.961 15.335 1.00 75.00 456 PRO A CA 1
ATOM 3485 C C . PRO A 1 456 ? 5.357 11.386 14.040 1.00 75.00 456 PRO A C 1
ATOM 3487 O O . PRO A 1 456 ? 4.722 12.437 14.082 1.00 75.00 456 PRO A O 1
ATOM 3490 N N . ASN A 1 457 ? 5.412 10.587 12.966 1.00 65.81 457 ASN A N 1
ATOM 3491 C CA . ASN A 1 457 ? 4.653 10.794 11.723 1.00 65.81 457 ASN A CA 1
ATOM 3492 C C . ASN A 1 457 ? 3.675 9.641 11.426 1.00 65.81 457 ASN A C 1
ATOM 3494 O O . ASN A 1 457 ? 3.262 9.424 10.287 1.00 65.81 457 ASN A O 1
ATOM 3498 N N . ALA A 1 458 ? 3.301 8.878 12.454 1.00 80.31 458 ALA A N 1
ATOM 3499 C CA . ALA A 1 458 ? 2.293 7.839 12.332 1.00 80.31 458 ALA A CA 1
ATOM 3500 C C . ALA A 1 458 ? 0.940 8.411 11.876 1.00 80.31 458 ALA A C 1
ATOM 3502 O O . ALA A 1 458 ? 0.483 9.450 12.373 1.00 80.31 458 ALA A O 1
ATOM 3503 N N . ILE A 1 459 ? 0.248 7.661 11.017 1.00 87.75 459 ILE A N 1
ATOM 3504 C CA . ILE A 1 459 ? -1.208 7.765 10.919 1.00 87.75 459 ILE A CA 1
ATOM 3505 C C . ILE A 1 459 ? -1.800 6.852 11.992 1.00 87.75 459 ILE A C 1
ATOM 3507 O O . ILE A 1 459 ? -1.548 5.646 12.024 1.00 87.75 459 ILE A O 1
ATOM 3511 N N . MET A 1 460 ? -2.568 7.456 12.888 1.00 95.88 460 MET A N 1
ATOM 3512 C CA . MET A 1 460 ? -3.233 6.805 14.005 1.00 95.88 460 MET A CA 1
ATOM 3513 C C . MET A 1 460 ? -4.699 6.578 13.642 1.00 95.88 460 MET A C 1
ATOM 3515 O O . MET A 1 460 ? -5.418 7.518 13.308 1.00 95.88 460 MET A O 1
ATOM 3519 N N . ILE A 1 461 ? -5.135 5.327 13.731 1.00 97.88 461 ILE A N 1
ATOM 3520 C CA . ILE A 1 461 ? -6.534 4.914 13.634 1.00 97.88 461 ILE A CA 1
ATOM 3521 C C . ILE A 1 461 ? -7.017 4.625 15.054 1.00 97.88 461 ILE A C 1
ATOM 3523 O O . ILE A 1 461 ? -6.349 3.911 15.794 1.00 97.88 461 ILE A O 1
ATOM 3527 N N . VAL A 1 462 ? -8.171 5.151 15.442 1.00 98.44 462 VAL A N 1
ATOM 3528 C CA . VAL A 1 462 ? -8.788 4.920 16.750 1.00 98.44 462 VAL A CA 1
ATOM 3529 C C . VAL A 1 462 ? -10.102 4.184 16.559 1.00 98.44 462 VAL A C 1
ATOM 3531 O O . VAL A 1 462 ? -10.987 4.671 15.854 1.00 98.44 462 VAL A O 1
ATOM 3534 N N . LEU A 1 463 ? -10.228 3.025 17.202 1.00 97.81 463 LEU A N 1
ATOM 3535 C CA . LEU A 1 463 ? -11.396 2.156 17.123 1.00 97.81 463 LEU A CA 1
ATOM 3536 C C . LEU A 1 463 ? -11.929 1.826 18.522 1.00 97.81 463 LEU A C 1
ATOM 3538 O O . LEU A 1 463 ? -11.167 1.414 19.400 1.00 97.81 463 LEU A O 1
ATOM 3542 N N . PRO A 1 464 ? -13.243 1.937 18.743 1.00 95.81 464 PRO A N 1
ATOM 3543 C CA . PRO A 1 464 ? -13.895 1.297 19.878 1.00 95.81 464 PRO A CA 1
ATOM 3544 C C . PRO A 1 464 ? -13.856 -0.233 19.749 1.00 95.81 464 PRO A C 1
ATOM 3546 O O . PRO A 1 464 ? -13.922 -0.783 18.647 1.00 95.81 464 PRO A O 1
ATOM 3549 N N . SER A 1 465 ? -13.724 -0.922 20.883 1.00 93.88 465 SER A N 1
ATOM 3550 C CA . SER A 1 465 ? -13.652 -2.393 20.952 1.00 93.88 465 SER A CA 1
ATOM 3551 C C . SER A 1 465 ? -15.009 -3.097 20.882 1.00 93.88 465 SER A C 1
ATOM 3553 O O . SER A 1 465 ? -15.058 -4.322 20.854 1.00 93.88 465 SER A O 1
ATOM 3555 N N . ASP A 1 466 ? -16.103 -2.340 20.885 1.00 89.44 466 ASP A N 1
ATOM 3556 C CA . ASP A 1 466 ? -17.475 -2.787 21.125 1.00 89.44 466 ASP A CA 1
ATOM 3557 C C . ASP A 1 466 ? -18.418 -2.558 19.933 1.00 89.44 466 ASP A C 1
ATOM 3559 O O . ASP A 1 466 ? -19.639 -2.646 20.067 1.00 89.44 466 ASP A O 1
ATOM 3563 N N . HIS A 1 467 ? -17.860 -2.303 18.749 1.00 92.44 467 HIS A N 1
ATOM 3564 C CA . HIS A 1 467 ? -18.634 -2.209 17.515 1.00 92.44 467 HIS A CA 1
ATOM 3565 C C . HIS A 1 467 ? -18.871 -3.569 16.872 1.00 92.44 467 HIS A C 1
ATOM 3567 O O . HIS A 1 467 ? -17.946 -4.367 16.711 1.00 92.44 467 HIS A O 1
ATOM 3573 N N . ILE A 1 468 ? -20.091 -3.757 16.378 1.00 89.69 468 ILE A N 1
ATOM 3574 C CA . ILE A 1 468 ? -20.465 -4.885 15.531 1.00 89.69 468 ILE A CA 1
ATOM 3575 C C . ILE A 1 468 ? -20.502 -4.406 14.083 1.00 89.69 468 ILE A C 1
ATOM 3577 O O . ILE A 1 468 ? -21.289 -3.525 13.735 1.00 89.69 468 ILE A O 1
ATOM 3581 N N . ILE A 1 469 ? -19.630 -4.981 13.250 1.00 90.94 469 ILE A N 1
ATOM 3582 C CA . ILE A 1 469 ? -19.491 -4.671 11.822 1.00 90.94 469 ILE A CA 1
ATOM 3583 C C . ILE A 1 469 ? -19.390 -5.986 11.048 1.00 90.94 469 ILE A C 1
ATOM 3585 O O . ILE A 1 469 ? -18.493 -6.783 11.317 1.00 90.94 469 ILE A O 1
ATOM 3589 N N . THR A 1 470 ? -20.295 -6.210 10.094 1.00 81.56 470 THR A N 1
ATOM 3590 C CA . THR A 1 470 ? -20.386 -7.479 9.345 1.00 81.56 470 THR A CA 1
ATOM 3591 C C . THR A 1 470 ? -19.703 -7.429 7.977 1.00 81.56 470 THR A C 1
ATOM 3593 O O . THR A 1 470 ? -19.118 -8.424 7.559 1.00 81.56 470 THR A O 1
ATOM 3596 N N . ASP A 1 471 ? -19.715 -6.278 7.296 1.00 83.44 471 ASP A N 1
ATOM 3597 C CA . ASP A 1 471 ? -19.023 -6.092 6.014 1.00 83.44 471 ASP A CA 1
ATOM 3598 C C . ASP A 1 471 ? -17.591 -5.586 6.238 1.00 83.44 471 ASP A C 1
ATOM 3600 O O . ASP A 1 471 ? -17.301 -4.385 6.224 1.00 83.44 471 ASP A O 1
ATOM 3604 N N . VAL A 1 472 ? -16.691 -6.533 6.513 1.00 85.62 472 VAL A N 1
ATOM 3605 C CA . VAL A 1 472 ? -15.287 -6.245 6.834 1.00 85.62 472 VAL A CA 1
ATOM 3606 C C . VAL A 1 472 ? -14.550 -5.635 5.643 1.00 85.62 472 VAL A C 1
ATOM 3608 O O . VAL A 1 472 ? -13.743 -4.731 5.840 1.00 85.62 472 VAL A O 1
ATOM 3611 N N . HIS A 1 473 ? -14.836 -6.067 4.411 1.00 78.88 473 HIS A N 1
ATOM 3612 C CA . HIS A 1 473 ? -14.147 -5.550 3.224 1.00 78.88 473 HIS A CA 1
ATOM 3613 C C . HIS A 1 473 ? -14.461 -4.073 2.999 1.00 78.88 473 HIS A C 1
ATOM 3615 O O . HIS A 1 473 ? -13.542 -3.258 2.877 1.00 78.88 473 HIS A O 1
ATOM 3621 N N . VAL A 1 474 ? -15.748 -3.705 3.032 1.00 83.56 474 VAL A N 1
ATOM 3622 C CA . VAL A 1 474 ? -16.164 -2.303 2.887 1.00 83.56 474 VAL A CA 1
ATOM 3623 C C . VAL A 1 474 ? -15.637 -1.468 4.054 1.00 83.56 474 VAL A C 1
ATOM 3625 O O . VAL A 1 474 ? -15.112 -0.379 3.833 1.00 83.56 474 VAL A O 1
ATOM 3628 N N . PHE A 1 475 ? -15.663 -1.993 5.283 1.00 90.62 475 PHE A N 1
ATOM 3629 C CA . PHE A 1 475 ? -15.051 -1.335 6.441 1.00 90.62 475 PHE A CA 1
ATOM 3630 C C . PHE A 1 475 ? -13.556 -1.039 6.238 1.00 90.62 475 PHE A C 1
ATOM 3632 O O . PHE A 1 475 ? -13.101 0.082 6.478 1.00 90.62 475 PHE A O 1
ATOM 3639 N N . GLN A 1 476 ? -12.782 -2.015 5.756 1.00 83.44 476 GLN A N 1
ATOM 3640 C CA . GLN A 1 476 ? -11.357 -1.830 5.495 1.00 83.44 476 GLN A CA 1
ATOM 3641 C C . GLN A 1 476 ? -11.097 -0.843 4.349 1.00 83.44 476 GLN A C 1
ATOM 3643 O O . GLN A 1 476 ? -10.149 -0.060 4.422 1.00 83.44 476 GLN A O 1
ATOM 3648 N N . GLN A 1 477 ? -11.924 -0.844 3.299 1.00 76.12 477 GLN A N 1
ATOM 3649 C CA . GLN A 1 477 ? -11.860 0.159 2.230 1.00 76.12 477 GLN A CA 1
ATOM 3650 C C . GLN A 1 477 ? -12.135 1.571 2.767 1.00 76.12 477 GLN A C 1
ATOM 3652 O O . GLN A 1 477 ? -11.355 2.485 2.492 1.00 76.12 477 GLN A O 1
ATOM 3657 N N . THR A 1 478 ? -13.165 1.739 3.605 1.00 89.75 478 THR A N 1
ATOM 3658 C CA . THR A 1 478 ? -13.458 3.007 4.290 1.00 89.75 478 THR A CA 1
ATOM 3659 C C . THR A 1 478 ? -12.275 3.468 5.147 1.00 89.75 478 THR A C 1
ATOM 3661 O O . THR A 1 478 ? -11.907 4.642 5.091 1.00 89.75 478 THR A O 1
ATOM 3664 N N . LEU A 1 479 ? -11.620 2.564 5.889 1.00 87.88 479 LEU A N 1
ATOM 3665 C CA . LEU A 1 479 ? -10.417 2.905 6.658 1.00 87.88 479 LEU A CA 1
ATOM 3666 C C . LEU A 1 479 ? -9.247 3.334 5.768 1.00 87.88 479 LEU A C 1
ATOM 3668 O O . LEU A 1 479 ? -8.600 4.332 6.072 1.00 87.88 479 LEU A O 1
ATOM 3672 N N . ARG A 1 480 ? -8.983 2.633 4.656 1.00 80.56 480 ARG A N 1
ATOM 3673 C CA . ARG A 1 480 ? -7.925 3.018 3.701 1.00 80.56 480 ARG A CA 1
ATOM 3674 C C . ARG A 1 480 ? -8.177 4.410 3.115 1.00 80.56 480 ARG A C 1
ATOM 3676 O O . ARG A 1 480 ? -7.243 5.206 3.023 1.00 80.56 480 ARG A O 1
ATOM 3683 N N . ALA A 1 481 ? -9.428 4.727 2.786 1.00 80.31 481 ALA A N 1
ATOM 3684 C CA . ALA A 1 481 ? -9.815 6.059 2.336 1.00 80.31 481 ALA A CA 1
ATOM 3685 C C . ALA A 1 481 ? -9.600 7.119 3.425 1.00 80.31 481 ALA A C 1
ATOM 3687 O O . ALA A 1 481 ? -9.028 8.172 3.154 1.00 80.31 481 ALA A O 1
ATOM 3688 N N . ALA A 1 482 ? -9.994 6.832 4.668 1.00 91.75 482 ALA A N 1
ATOM 3689 C CA . ALA A 1 482 ? -9.792 7.742 5.792 1.00 91.75 482 ALA A CA 1
ATOM 3690 C C . ALA A 1 482 ? -8.303 7.989 6.088 1.00 91.75 482 ALA A C 1
ATOM 3692 O O . ALA A 1 482 ? -7.908 9.129 6.322 1.00 91.75 482 ALA A O 1
ATOM 3693 N N . VAL A 1 483 ? -7.466 6.951 6.002 1.00 84.50 483 VAL A N 1
ATOM 3694 C CA . VAL A 1 483 ? -6.000 7.052 6.100 1.00 84.50 483 VAL A CA 1
ATOM 3695 C C . VAL A 1 483 ? -5.445 7.953 5.003 1.00 84.50 483 VAL A C 1
ATOM 3697 O O . VAL A 1 483 ? -4.655 8.849 5.294 1.00 84.50 483 VAL A O 1
ATOM 3700 N N . PHE A 1 484 ? -5.876 7.750 3.757 1.00 77.88 484 PHE A N 1
ATOM 3701 C CA . PHE A 1 484 ? -5.449 8.578 2.633 1.00 77.88 484 PHE A CA 1
ATOM 3702 C C . PHE A 1 484 ? -5.836 10.048 2.835 1.00 77.88 484 PHE A C 1
ATOM 3704 O O . PHE A 1 484 ? -4.990 10.926 2.700 1.00 77.88 484 PHE A O 1
ATOM 3711 N N . VAL A 1 485 ? -7.079 10.327 3.239 1.00 82.19 485 VAL A N 1
ATOM 3712 C CA . VAL A 1 485 ? -7.541 11.695 3.528 1.00 82.19 485 VAL A CA 1
ATOM 3713 C C . VAL A 1 485 ? -6.734 12.318 4.665 1.00 82.19 485 VAL A C 1
ATOM 3715 O O . VAL A 1 485 ? -6.292 13.461 4.540 1.00 82.19 485 VAL A O 1
ATOM 3718 N N . ALA A 1 486 ? -6.511 11.584 5.758 1.00 85.00 486 ALA A N 1
ATOM 3719 C CA . ALA A 1 486 ? -5.727 12.056 6.896 1.00 85.00 486 ALA A CA 1
ATOM 3720 C C . ALA A 1 486 ? -4.288 12.406 6.494 1.00 85.00 486 ALA A C 1
ATOM 3722 O O . ALA A 1 486 ? -3.757 13.422 6.942 1.00 85.00 486 ALA A O 1
ATOM 3723 N N . PHE A 1 487 ? -3.685 11.588 5.632 1.00 74.38 487 PHE A N 1
ATOM 3724 C CA . PHE A 1 487 ? -2.340 11.798 5.111 1.00 74.38 487 PHE A CA 1
ATOM 3725 C C . PHE A 1 487 ? -2.259 13.010 4.171 1.00 74.38 487 PHE A C 1
ATOM 3727 O O . PHE A 1 487 ? -1.449 13.905 4.398 1.00 74.38 487 PHE A O 1
ATOM 3734 N N . GLU A 1 488 ? -3.127 13.088 3.160 1.00 73.62 488 GLU A N 1
ATOM 3735 C CA . GLU A 1 488 ? -3.095 14.161 2.153 1.00 73.62 488 GLU A CA 1
ATOM 3736 C C . GLU A 1 488 ? -3.419 15.538 2.745 1.00 73.62 488 GLU A C 1
ATOM 3738 O O . GLU A 1 488 ? -2.862 16.557 2.337 1.00 73.62 488 GLU A O 1
ATOM 3743 N N . THR A 1 489 ? -4.330 15.585 3.719 1.00 79.62 489 THR A N 1
ATOM 3744 C CA . THR A 1 489 ? -4.864 16.852 4.237 1.00 79.62 489 THR A CA 1
ATOM 3745 C C . THR A 1 489 ? -4.295 17.262 5.588 1.00 79.62 489 THR A C 1
ATOM 3747 O O . THR A 1 489 ? -4.542 18.389 6.018 1.00 79.62 489 THR A O 1
ATOM 3750 N N . MET A 1 490 ? -3.590 16.370 6.294 1.00 82.56 490 MET A N 1
ATOM 3751 C CA . MET A 1 490 ? -3.150 16.580 7.682 1.00 82.56 490 MET A CA 1
ATOM 3752 C C . MET A 1 490 ? -4.293 17.013 8.623 1.00 82.56 490 MET A C 1
ATOM 3754 O O . MET A 1 490 ? -4.085 17.826 9.532 1.00 82.56 490 MET A O 1
ATOM 3758 N N . SER A 1 491 ? -5.502 16.495 8.380 1.00 90.06 491 SER A N 1
ATOM 3759 C CA . SER A 1 491 ? -6.745 16.840 9.089 1.00 90.06 491 SER A CA 1
ATOM 3760 C C . SER A 1 491 ? -7.224 15.701 9.989 1.00 90.06 491 SER A C 1
ATOM 3762 O O . SER A 1 491 ? -6.741 14.571 9.881 1.00 90.06 491 SER A O 1
ATOM 3764 N N . LEU A 1 492 ? -8.198 15.986 10.860 1.00 96.94 492 LEU A N 1
ATOM 3765 C CA . LEU A 1 492 ? -8.925 14.928 11.560 1.00 96.94 492 LEU A CA 1
ATOM 3766 C C . LEU A 1 492 ? -9.926 14.281 10.602 1.00 96.94 492 LEU A C 1
ATOM 3768 O O . LEU A 1 492 ? -10.606 14.976 9.845 1.00 96.94 492 LEU A O 1
ATOM 3772 N N . VAL A 1 493 ? -10.036 12.959 10.650 1.00 97.56 493 VAL A N 1
ATOM 3773 C CA . VAL A 1 493 ? -11.004 12.206 9.856 1.00 97.56 493 VAL A CA 1
ATOM 3774 C C . VAL A 1 493 ? -11.860 11.352 10.780 1.00 97.56 493 VAL A C 1
ATOM 3776 O O . VAL A 1 493 ? -11.358 10.721 11.706 1.00 97.56 493 VAL A O 1
ATOM 3779 N N . THR A 1 494 ? -13.163 11.330 10.531 1.00 97.12 494 THR A N 1
ATOM 3780 C CA . THR A 1 494 ? -14.129 10.472 11.224 1.00 97.12 494 THR A CA 1
ATOM 3781 C C . THR A 1 494 ? -14.917 9.641 10.215 1.00 97.12 494 THR A C 1
ATOM 3783 O O . THR A 1 494 ? -14.993 9.990 9.033 1.00 97.12 494 THR A O 1
ATOM 3786 N N . ILE A 1 495 ? -15.487 8.524 10.660 1.00 97.44 495 ILE A N 1
ATOM 3787 C CA . ILE A 1 495 ? -16.340 7.677 9.824 1.00 97.44 495 ILE A CA 1
ATOM 3788 C C . ILE A 1 495 ? -17.804 7.944 10.174 1.00 97.44 495 ILE A C 1
ATOM 3790 O O . ILE A 1 495 ? -18.228 7.712 11.309 1.00 97.44 495 ILE A O 1
ATOM 3794 N N . GLY A 1 496 ? -18.573 8.414 9.190 1.00 96.25 496 GLY A N 1
ATOM 3795 C CA . GLY A 1 496 ? -20.008 8.663 9.324 1.00 96.25 496 GLY A CA 1
ATOM 3796 C C . GLY A 1 496 ? -20.824 7.497 8.780 1.00 96.25 496 GLY A C 1
ATOM 3797 O O . GLY A 1 496 ? -20.697 7.159 7.605 1.00 96.25 496 GLY A O 1
ATOM 3798 N N . VAL A 1 497 ? -21.669 6.886 9.608 1.00 95.25 497 VAL A N 1
ATOM 3799 C CA . VAL A 1 497 ? -22.532 5.762 9.205 1.00 95.25 497 VAL A CA 1
ATOM 3800 C C . VAL A 1 497 ? -23.901 6.285 8.782 1.00 95.25 497 VAL A C 1
ATOM 3802 O O . VAL A 1 497 ? -24.457 7.172 9.426 1.00 95.25 497 VAL A O 1
ATOM 3805 N N . ILE A 1 498 ? -24.462 5.739 7.703 1.00 92.31 498 ILE A N 1
ATOM 3806 C CA . ILE A 1 498 ? -25.783 6.151 7.211 1.00 92.31 498 ILE A CA 1
ATOM 3807 C C . ILE A 1 498 ? -26.862 5.774 8.247 1.00 92.31 498 ILE A C 1
ATOM 3809 O O . ILE A 1 498 ? -27.016 4.585 8.546 1.00 92.31 498 ILE A O 1
ATOM 3813 N N . PRO A 1 499 ? -27.635 6.739 8.784 1.00 91.88 499 PRO A N 1
ATOM 3814 C CA . PRO A 1 499 ? -28.684 6.452 9.748 1.00 91.88 499 PRO A CA 1
ATOM 3815 C C . PRO A 1 499 ? -29.815 5.666 9.094 1.00 91.88 499 PRO A C 1
ATOM 3817 O O . PRO A 1 499 ? -30.335 6.050 8.049 1.00 91.88 499 PRO A O 1
ATOM 3820 N N . THR A 1 500 ? -30.240 4.585 9.738 1.00 89.19 500 THR A N 1
ATOM 3821 C CA . THR A 1 500 ? -31.395 3.783 9.289 1.00 89.19 500 THR A CA 1
ATOM 3822 C C . THR A 1 500 ? -32.657 4.057 10.103 1.00 89.19 500 THR A C 1
ATOM 3824 O O . THR A 1 500 ? -33.743 3.614 9.737 1.00 89.19 500 THR A O 1
ATOM 3827 N N . ARG A 1 501 ? -32.521 4.776 11.222 1.00 88.50 501 ARG A N 1
ATOM 3828 C CA . ARG A 1 501 ? -33.603 5.125 12.150 1.00 88.50 501 ARG A CA 1
ATOM 3829 C C . ARG A 1 501 ? -33.200 6.311 13.031 1.00 88.50 501 ARG A C 1
ATOM 3831 O O . ARG A 1 501 ? -32.002 6.520 13.220 1.00 88.50 501 ARG A O 1
ATOM 3838 N N . PRO A 1 502 ? -34.152 7.040 13.631 1.00 88.81 502 PRO A N 1
ATOM 3839 C CA . PRO A 1 502 ? -33.834 8.005 14.676 1.00 88.81 502 PRO A CA 1
ATOM 3840 C C . PRO A 1 502 ? -33.241 7.272 15.879 1.00 88.81 502 PRO A C 1
ATOM 3842 O O . PRO A 1 502 ? -33.836 6.326 16.393 1.00 88.81 502 PRO A O 1
ATOM 3845 N N . GLU A 1 503 ? -32.066 7.700 16.315 1.00 87.12 503 GLU A N 1
ATOM 3846 C CA . GLU A 1 503 ? -31.376 7.154 17.481 1.00 87.12 503 GLU A CA 1
ATOM 3847 C C . GLU A 1 503 ? -30.914 8.295 18.380 1.00 87.12 503 GLU A C 1
ATOM 3849 O O . GLU A 1 503 ? -30.204 9.186 17.921 1.00 87.12 503 GLU A O 1
ATOM 3854 N N . THR A 1 504 ? -31.319 8.271 19.647 1.00 85.00 504 THR A N 1
ATOM 3855 C CA . THR A 1 504 ? -30.968 9.298 20.642 1.00 85.00 504 THR A CA 1
ATOM 3856 C C . THR A 1 504 ? -29.716 8.919 21.430 1.00 85.00 504 THR A C 1
ATOM 3858 O O . THR A 1 504 ? -29.157 9.734 22.159 1.00 85.00 504 THR A O 1
ATOM 3861 N N . GLY A 1 505 ? -29.281 7.658 21.331 1.00 79.19 505 GLY A N 1
ATOM 3862 C CA . GLY A 1 505 ? -28.061 7.163 21.961 1.00 79.19 505 GLY A CA 1
ATOM 3863 C C . GLY A 1 505 ? -26.770 7.509 21.215 1.00 79.19 505 GLY A C 1
ATOM 3864 O O . GLY A 1 505 ? -25.703 7.413 21.822 1.00 79.19 505 GLY A O 1
ATOM 3865 N N . TYR A 1 506 ? -26.855 7.914 19.944 1.00 88.19 506 TYR A N 1
ATOM 3866 C CA . TYR A 1 506 ? -25.707 8.191 19.074 1.00 88.19 506 TYR A CA 1
ATOM 3867 C C . TYR A 1 506 ? -25.498 9.692 18.854 1.00 88.19 506 TYR A C 1
ATOM 3869 O O . TYR A 1 506 ? -26.437 10.487 18.924 1.00 88.19 506 TYR A O 1
ATOM 3877 N N . GLY A 1 507 ? -24.257 10.074 18.557 1.00 90.69 507 GLY A N 1
ATOM 3878 C CA . GLY A 1 507 ? -23.954 11.377 17.971 1.00 90.69 507 GLY A CA 1
ATOM 3879 C C . GLY A 1 507 ? -24.280 11.406 16.478 1.00 90.69 507 GLY A C 1
ATOM 3880 O O . GLY A 1 507 ? -24.358 10.361 15.830 1.00 90.69 507 GLY A O 1
ATOM 3881 N N . TYR A 1 508 ? -24.447 12.602 15.921 1.00 93.81 508 TYR A N 1
ATOM 3882 C CA . TYR A 1 508 ? -24.645 12.842 14.495 1.00 93.81 508 TYR A CA 1
ATOM 3883 C C . TYR A 1 508 ? -23.604 13.817 13.947 1.00 93.81 508 TYR A C 1
ATOM 3885 O O . TYR A 1 508 ? -23.123 14.704 14.648 1.00 93.81 508 TYR A O 1
ATOM 3893 N N . ILE A 1 509 ? -23.290 13.663 12.665 1.00 94.88 509 ILE A N 1
ATOM 3894 C CA . ILE A 1 509 ? -22.333 14.460 11.903 1.00 94.88 509 ILE A CA 1
ATOM 3895 C C . ILE A 1 509 ? -23.076 15.057 10.713 1.00 94.88 509 ILE A C 1
ATOM 3897 O O . ILE A 1 509 ? -23.612 14.310 9.896 1.00 94.88 509 ILE A O 1
ATOM 3901 N N . GLN A 1 510 ? -23.101 16.383 10.589 1.00 93.81 510 GLN A N 1
ATOM 3902 C CA . GLN A 1 510 ? -23.657 17.052 9.411 1.00 93.81 510 GLN A CA 1
ATOM 3903 C C . GLN A 1 510 ? -22.572 17.225 8.345 1.00 93.81 510 GLN A C 1
ATOM 3905 O O . GLN A 1 510 ? -21.522 17.821 8.616 1.00 93.81 510 GLN A O 1
ATOM 3910 N N . LYS A 1 511 ? -22.835 16.784 7.111 1.00 90.69 511 LYS A N 1
ATOM 3911 C CA . LYS A 1 511 ? -21.960 17.094 5.968 1.00 90.69 511 LYS A CA 1
ATOM 3912 C C . LYS A 1 511 ? -22.096 18.562 5.545 1.00 90.69 511 LYS A C 1
ATOM 3914 O O . LYS A 1 511 ? -23.149 19.179 5.693 1.00 90.69 511 LYS A O 1
ATOM 3919 N N . LYS A 1 512 ? -21.033 19.143 4.990 1.00 85.44 512 LYS A N 1
ATOM 3920 C CA . LYS A 1 512 ? -21.076 20.477 4.372 1.00 85.44 512 LYS A CA 1
ATOM 3921 C C . LYS A 1 512 ? -21.678 20.394 2.955 1.00 85.44 512 LYS A C 1
ATOM 3923 O O . LYS A 1 512 ? -21.295 19.521 2.182 1.00 85.44 512 LYS A O 1
ATOM 3928 N N . ASN A 1 513 ? -22.608 21.294 2.616 1.00 71.25 513 ASN A N 1
ATOM 3929 C CA . ASN A 1 513 ? -23.318 21.281 1.325 1.00 71.25 513 ASN A CA 1
ATOM 3930 C C . ASN A 1 513 ? -22.456 21.736 0.134 1.00 71.25 513 ASN A C 1
ATOM 3932 O O . ASN A 1 513 ? -21.580 22.592 0.266 1.00 71.25 513 ASN A O 1
ATOM 3936 N N . VAL A 1 514 ? -22.780 21.177 -1.040 1.00 59.72 514 VAL A N 1
ATOM 3937 C CA . VAL A 1 514 ? -22.021 21.273 -2.304 1.00 59.72 514 VAL A CA 1
ATOM 3938 C C . VAL A 1 514 ? -21.990 22.685 -2.900 1.00 59.72 514 VAL A C 1
ATOM 3940 O O . VAL A 1 514 ? -21.040 23.039 -3.592 1.00 59.72 514 VAL A O 1
ATOM 3943 N N . GLU A 1 515 ? -22.976 23.526 -2.588 1.00 55.06 515 GLU A N 1
ATOM 3944 C CA . GLU A 1 515 ? -23.134 24.853 -3.203 1.00 55.06 515 GLU A CA 1
ATOM 3945 C C . GLU A 1 515 ? -22.002 25.850 -2.870 1.00 55.06 515 GLU A C 1
ATOM 3947 O O . GLU A 1 515 ? -21.883 26.868 -3.540 1.00 55.06 515 GLU A O 1
ATOM 3952 N N . ASN A 1 516 ? -21.134 25.554 -1.888 1.00 50.16 516 ASN A N 1
ATOM 3953 C CA . ASN A 1 516 ? -20.047 26.437 -1.432 1.00 50.16 516 ASN A CA 1
ATOM 3954 C C . ASN A 1 516 ? -18.697 25.706 -1.225 1.00 50.16 516 ASN A C 1
ATOM 3956 O O . ASN A 1 516 ? -17.980 25.984 -0.257 1.00 50.16 516 ASN A O 1
ATOM 3960 N N . ILE A 1 517 ? -18.355 24.739 -2.085 1.00 56.97 517 ILE A N 1
ATOM 3961 C CA . ILE A 1 517 ? -17.095 23.974 -1.988 1.00 56.97 517 ILE A CA 1
ATOM 3962 C C . ILE A 1 517 ? -15.974 24.651 -2.795 1.00 56.97 517 ILE A C 1
ATOM 3964 O O . ILE A 1 517 ? -16.170 25.056 -3.942 1.00 56.97 517 ILE A O 1
ATOM 3968 N N . GLN A 1 518 ? -14.774 24.760 -2.212 1.00 56.25 518 GLN A N 1
ATOM 3969 C CA . GLN A 1 518 ? -13.596 25.265 -2.929 1.00 56.25 518 GLN A CA 1
ATOM 3970 C C . GLN A 1 518 ? -13.120 24.256 -3.996 1.00 56.25 518 GLN A C 1
ATOM 3972 O O . GLN A 1 518 ? -13.194 23.051 -3.764 1.00 56.25 518 GLN A O 1
ATOM 3977 N N . PRO A 1 519 ? -12.550 24.692 -5.138 1.00 52.28 519 PRO A N 1
ATOM 3978 C CA . PRO A 1 519 ? -12.121 23.785 -6.210 1.00 52.28 519 PRO A CA 1
ATOM 3979 C C . PRO A 1 519 ? -11.198 22.637 -5.760 1.00 52.28 519 PRO A C 1
ATOM 3981 O O . PRO A 1 519 ? -11.370 21.513 -6.221 1.00 52.28 519 PRO A O 1
ATOM 3984 N N . ALA A 1 520 ? -10.277 22.896 -4.822 1.00 51.81 520 ALA A N 1
ATOM 3985 C CA . ALA A 1 520 ? -9.359 21.891 -4.275 1.00 51.81 520 ALA A CA 1
ATOM 3986 C C . ALA A 1 520 ? -10.051 20.852 -3.368 1.00 51.81 520 ALA A C 1
ATOM 3988 O O . ALA A 1 520 ? -9.673 19.683 -3.370 1.00 51.81 520 ALA A O 1
ATOM 3989 N N . GLU A 1 521 ? -11.092 21.249 -2.624 1.00 57.00 521 GLU A N 1
ATOM 3990 C CA . GLU A 1 521 ? -11.899 20.319 -1.818 1.00 57.00 521 GLU A CA 1
ATOM 3991 C C . GLU A 1 521 ? -12.680 19.367 -2.746 1.00 57.00 521 GLU A C 1
ATOM 3993 O O . GLU A 1 521 ? -12.715 18.163 -2.517 1.00 57.00 521 GLU A O 1
ATOM 3998 N N . ASN A 1 522 ? -13.195 19.876 -3.870 1.00 67.38 522 ASN A N 1
ATOM 3999 C CA . ASN A 1 522 ? -13.893 19.077 -4.884 1.00 67.38 522 ASN A CA 1
ATOM 4000 C C . ASN A 1 522 ? -12.962 18.061 -5.590 1.00 67.38 522 ASN A C 1
ATOM 4002 O O . ASN A 1 522 ? -13.400 16.993 -6.012 1.00 67.38 522 ASN A O 1
ATOM 4006 N N . GLU A 1 523 ? -11.668 18.370 -5.715 1.00 69.81 523 GLU A N 1
ATOM 4007 C CA . GLU A 1 523 ? -10.673 17.461 -6.300 1.00 69.81 523 GLU A CA 1
ATOM 4008 C C . GLU A 1 523 ? -10.333 16.296 -5.359 1.00 69.81 523 GLU A C 1
ATOM 4010 O O . GLU A 1 523 ? -10.333 15.144 -5.791 1.00 69.81 523 GLU A O 1
ATOM 4015 N N . LEU A 1 524 ? -10.135 16.566 -4.062 1.00 74.94 524 LEU A N 1
ATOM 4016 C CA . LEU A 1 524 ? -9.942 15.519 -3.054 1.00 74.94 524 LEU A CA 1
ATOM 4017 C C . LEU A 1 524 ? -11.144 14.568 -2.999 1.00 74.94 524 LEU A C 1
ATOM 4019 O O . LEU A 1 524 ? -10.959 13.353 -3.008 1.00 74.94 524 LEU A O 1
ATOM 4023 N N . GLU A 1 525 ? -12.365 15.111 -2.969 1.00 81.12 525 GLU A N 1
ATOM 4024 C CA . GLU A 1 525 ? -13.589 14.304 -2.922 1.00 81.12 525 GLU A CA 1
ATOM 4025 C C . GLU A 1 525 ? -13.701 13.364 -4.127 1.00 81.12 525 GLU A C 1
ATOM 4027 O O . GLU A 1 525 ? -13.961 12.170 -3.964 1.00 81.12 525 GLU A O 1
ATOM 4032 N N . LYS A 1 526 ? -13.428 13.878 -5.334 1.00 72.38 526 LYS A N 1
ATOM 4033 C CA . LYS A 1 526 ? -13.392 13.068 -6.558 1.00 72.38 526 LYS A CA 1
ATOM 4034 C C . LYS A 1 526 ? -12.305 12.003 -6.500 1.00 72.38 526 LYS A C 1
ATOM 4036 O O . LYS A 1 526 ? -12.587 10.850 -6.807 1.00 72.38 526 LYS A O 1
ATOM 4041 N N . ASN A 1 527 ? -11.095 12.366 -6.079 1.00 63.41 527 ASN A N 1
ATOM 4042 C CA . ASN A 1 527 ? -9.970 11.436 -6.005 1.00 63.41 527 ASN A CA 1
ATOM 4043 C C . ASN A 1 527 ? -10.254 10.283 -5.040 1.00 63.41 527 ASN A C 1
ATOM 4045 O O . ASN A 1 527 ? -9.964 9.134 -5.360 1.00 63.41 527 ASN A O 1
ATOM 4049 N N . VAL A 1 528 ? -10.854 10.564 -3.882 1.00 68.62 528 VAL A N 1
ATOM 4050 C CA . VAL A 1 528 ? -11.208 9.534 -2.896 1.00 68.62 528 VAL A CA 1
ATOM 4051 C C . VAL A 1 528 ? -12.333 8.637 -3.410 1.00 68.62 528 VAL A C 1
ATOM 4053 O O . VAL A 1 528 ? -12.206 7.414 -3.334 1.00 68.62 528 VAL A O 1
ATOM 4056 N N . SER A 1 529 ? -13.382 9.223 -3.994 1.00 73.94 529 SER A N 1
ATOM 4057 C CA . SER A 1 529 ? -14.518 8.472 -4.544 1.00 73.94 529 SER A CA 1
ATOM 4058 C C . SER A 1 529 ? -14.089 7.553 -5.693 1.00 73.94 529 SER A C 1
ATOM 4060 O O . SER A 1 529 ? -14.435 6.374 -5.699 1.00 73.94 529 SER A O 1
ATOM 4062 N N . VAL A 1 530 ? -13.240 8.038 -6.608 1.00 61.41 530 VAL A N 1
ATOM 4063 C CA . VAL A 1 530 ? -12.678 7.228 -7.704 1.00 61.41 530 VAL A CA 1
ATOM 4064 C C . VAL A 1 530 ? -11.751 6.132 -7.172 1.00 61.41 530 VAL A C 1
ATOM 4066 O O . VAL A 1 530 ? -11.872 4.976 -7.566 1.00 61.41 530 VAL A O 1
ATOM 4069 N N . ARG A 1 531 ? -10.841 6.467 -6.251 1.00 56.09 531 ARG A N 1
ATOM 4070 C CA . ARG A 1 531 ? -9.792 5.545 -5.791 1.00 56.09 531 ARG A CA 1
ATOM 4071 C C . ARG A 1 531 ? -10.302 4.439 -4.870 1.00 56.09 531 ARG A C 1
ATOM 4073 O O . ARG A 1 531 ? -9.772 3.329 -4.908 1.00 56.09 531 ARG A O 1
ATOM 4080 N N . PHE A 1 532 ? -11.272 4.747 -4.013 1.00 69.06 532 PHE A N 1
ATOM 4081 C CA . PHE A 1 532 ? -11.717 3.851 -2.942 1.00 69.06 532 PHE A CA 1
ATOM 4082 C C . PHE A 1 532 ? -13.199 3.475 -3.025 1.00 69.06 532 PHE A C 1
ATOM 4084 O O . PHE A 1 532 ? -13.646 2.649 -2.234 1.00 69.06 532 PHE A O 1
ATOM 4091 N N . GLY A 1 533 ? -13.973 4.071 -3.939 1.00 73.69 533 GLY A N 1
ATOM 4092 C CA . GLY A 1 533 ? -15.410 3.809 -4.054 1.00 73.69 533 GLY A CA 1
ATOM 4093 C C . GLY A 1 533 ? -16.234 4.302 -2.858 1.00 73.69 533 GLY A C 1
ATOM 4094 O O . GLY A 1 533 ? -17.364 3.852 -2.672 1.00 73.69 533 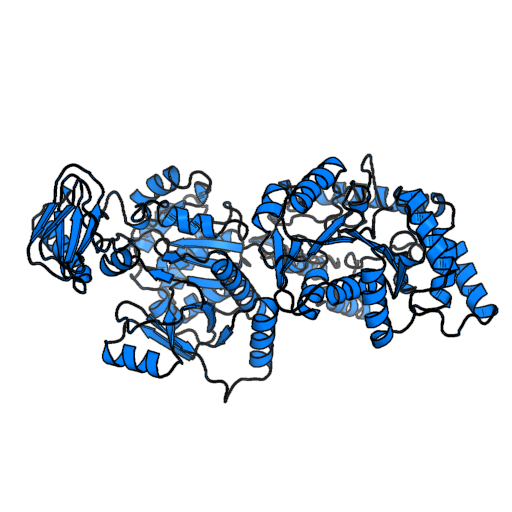GLY A O 1
ATOM 4095 N N . VAL A 1 534 ? -15.679 5.201 -2.037 1.00 82.19 534 VAL A N 1
ATOM 4096 C CA . VAL A 1 534 ? -16.345 5.790 -0.868 1.00 82.19 534 VAL A CA 1
ATOM 4097 C C . VAL A 1 534 ? -16.348 7.305 -0.967 1.00 82.19 534 VAL A C 1
ATOM 4099 O O . VAL A 1 534 ? -15.396 7.913 -1.453 1.00 82.19 534 VAL A O 1
ATOM 4102 N N . ASP A 1 535 ? -17.412 7.924 -0.475 1.00 89.00 535 ASP A N 1
ATOM 4103 C CA . ASP A 1 535 ? -17.528 9.373 -0.493 1.00 89.00 535 ASP A CA 1
ATOM 4104 C C . ASP A 1 535 ? -16.880 9.981 0.752 1.00 89.00 535 ASP A C 1
ATOM 4106 O O . ASP A 1 535 ? -16.953 9.442 1.858 1.00 89.00 535 ASP A O 1
ATOM 4110 N N . VAL A 1 536 ? -16.234 11.129 0.566 1.00 91.62 536 VAL A N 1
ATOM 4111 C CA . VAL A 1 536 ? -15.690 11.955 1.646 1.00 91.62 536 VAL A CA 1
ATOM 4112 C C . VAL A 1 536 ? -16.320 13.337 1.570 1.00 91.62 536 VAL A C 1
ATOM 4114 O O . VAL A 1 536 ? -16.586 13.843 0.482 1.00 91.62 536 VAL A O 1
ATOM 4117 N N . ARG A 1 537 ? -16.601 13.944 2.720 1.00 91.38 537 ARG A N 1
ATOM 4118 C CA . ARG A 1 537 ? -17.141 15.303 2.833 1.00 91.38 537 ARG A CA 1
ATOM 4119 C C . ARG A 1 537 ? -16.487 16.021 3.994 1.00 91.38 537 ARG A C 1
ATOM 4121 O O . ARG A 1 537 ? -16.139 15.401 4.994 1.00 91.38 537 ARG A O 1
ATOM 4128 N N . LYS A 1 538 ? -16.376 17.342 3.916 1.00 91.75 538 LYS A N 1
ATOM 4129 C CA . LYS A 1 538 ? -16.017 18.131 5.097 1.00 91.75 538 LYS A CA 1
ATOM 4130 C C . LYS A 1 538 ? -17.171 18.135 6.098 1.00 91.75 538 LYS A C 1
ATOM 4132 O O . LYS A 1 538 ? -18.336 18.254 5.707 1.00 91.75 538 LYS A O 1
ATOM 4137 N N . VAL A 1 539 ? -16.851 18.035 7.381 1.00 92.50 539 VAL A N 1
ATOM 4138 C CA . VAL A 1 539 ? -17.843 18.146 8.451 1.00 92.50 539 VAL A CA 1
ATOM 4139 C C . VAL A 1 539 ? -18.224 19.610 8.633 1.00 92.50 539 VAL A C 1
ATOM 4141 O O . VAL A 1 539 ? -17.369 20.495 8.650 1.00 92.50 539 VAL A O 1
ATOM 4144 N N . LYS A 1 540 ? -19.527 19.867 8.753 1.00 90.50 540 LYS A N 1
ATOM 4145 C CA . LYS A 1 540 ? -20.067 21.186 9.089 1.00 90.50 540 LYS A CA 1
ATOM 4146 C C . LYS A 1 540 ? -20.230 21.347 10.595 1.00 90.50 540 LYS A C 1
ATOM 4148 O O . LYS A 1 540 ? -19.850 22.378 11.138 1.00 90.50 540 LYS A O 1
ATOM 4153 N N . THR A 1 541 ? -20.824 20.357 11.253 1.00 90.00 541 THR A N 1
ATOM 4154 C CA . THR A 1 541 ? -21.025 20.360 12.704 1.00 90.00 541 THR A CA 1
ATOM 4155 C C . THR A 1 541 ? -21.286 18.947 13.221 1.00 90.00 541 THR A C 1
ATOM 4157 O O . THR A 1 541 ? -21.641 18.052 12.448 1.00 90.00 541 THR A O 1
ATOM 4160 N N . PHE A 1 542 ? -21.124 18.776 14.528 1.00 90.56 542 PHE A N 1
ATOM 4161 C CA . PHE A 1 542 ? -21.480 17.579 15.277 1.00 90.56 542 PHE A CA 1
ATOM 4162 C C . PHE A 1 542 ? -22.681 17.895 16.174 1.00 90.56 542 PHE A C 1
ATOM 4164 O O . PHE A 1 542 ? -22.813 19.010 16.675 1.00 90.56 542 PHE A O 1
ATOM 4171 N N . ALA A 1 543 ? -23.555 16.915 16.375 1.00 86.62 543 ALA A N 1
ATOM 4172 C CA . ALA A 1 543 ? -24.687 17.003 17.287 1.00 86.62 543 ALA A CA 1
ATOM 4173 C C . ALA A 1 543 ? -24.730 15.742 18.154 1.00 86.62 543 ALA A C 1
ATOM 4175 O O . ALA A 1 543 ? -25.039 14.658 17.664 1.00 86.62 543 ALA A O 1
ATOM 4176 N N . GLU A 1 544 ? -24.409 15.864 19.438 1.00 82.88 544 GLU A N 1
ATOM 4177 C CA . GLU A 1 544 ? -24.336 14.713 20.336 1.00 82.88 544 GLU A CA 1
ATOM 4178 C C . GLU A 1 544 ? -25.702 14.403 20.962 1.00 82.88 544 GLU A C 1
ATOM 4180 O O . GLU A 1 544 ? -26.291 15.255 21.627 1.00 82.88 544 GLU A O 1
ATOM 4185 N N . LYS A 1 545 ? -26.176 13.160 20.785 1.00 83.50 545 LYS A N 1
ATOM 4186 C CA . LYS A 1 545 ? -27.353 12.580 21.460 1.00 83.50 545 LYS A CA 1
ATOM 4187 C C . LYS A 1 545 ? -28.601 13.481 21.440 1.00 83.50 545 LYS A C 1
ATOM 4189 O O . LYS A 1 545 ? -29.069 13.908 22.500 1.00 83.50 545 LYS A O 1
ATOM 4194 N N . PRO A 1 546 ? -29.145 13.776 20.244 1.00 88.38 546 PRO A N 1
ATOM 4195 C CA . PRO A 1 546 ? -30.347 14.591 20.104 1.00 88.38 546 PRO A CA 1
ATOM 4196 C C . PRO A 1 546 ? -31.573 13.927 20.746 1.00 88.38 546 PRO A C 1
ATOM 4198 O O . PRO A 1 546 ? -31.611 12.712 20.952 1.00 88.38 546 PRO A O 1
ATOM 4201 N N . ASP A 1 547 ? -32.612 14.721 21.016 1.00 90.88 547 ASP A N 1
ATOM 4202 C CA . ASP A 1 547 ? -33.942 14.182 21.305 1.00 90.88 547 ASP A CA 1
ATOM 4203 C C . ASP A 1 547 ? -34.552 13.495 20.064 1.00 90.88 547 ASP A C 1
ATOM 4205 O O . ASP A 1 547 ? -34.062 13.630 18.941 1.00 90.88 547 ASP A O 1
ATOM 4209 N N . VAL A 1 548 ? -35.631 12.735 20.267 1.00 89.12 548 VAL A N 1
ATOM 4210 C CA . VAL A 1 548 ? -36.250 11.907 19.217 1.00 89.12 548 VAL A CA 1
ATOM 4211 C C . VAL A 1 548 ? -36.747 12.734 18.026 1.00 89.12 548 VAL A C 1
ATOM 4213 O O . VAL A 1 548 ? -36.620 12.281 16.889 1.00 89.12 548 VAL A O 1
ATOM 4216 N N . GLU A 1 549 ? -37.311 13.922 18.255 1.00 92.44 549 GLU A N 1
ATOM 4217 C CA . GLU A 1 549 ? -37.851 14.754 17.172 1.00 92.44 549 GLU A CA 1
ATOM 4218 C C . GLU A 1 549 ? -36.719 15.381 16.358 1.00 92.44 549 GLU A C 1
ATOM 4220 O O . GLU A 1 549 ? -36.740 15.345 15.127 1.00 92.44 549 GLU A O 1
ATOM 4225 N N . THR A 1 550 ? -35.665 15.841 17.033 1.00 93.06 550 THR A N 1
ATOM 4226 C CA . THR A 1 550 ? -34.441 16.312 16.377 1.00 93.06 550 THR A CA 1
ATOM 4227 C C . THR A 1 550 ? -33.770 15.193 15.563 1.00 93.06 550 THR A C 1
ATOM 4229 O O . THR A 1 550 ? -33.379 15.410 14.415 1.00 93.06 550 THR A O 1
ATOM 4232 N N . ALA A 1 551 ? -33.692 13.970 16.100 1.00 91.75 551 ALA A N 1
ATOM 4233 C CA . ALA A 1 551 ? -33.132 12.815 15.393 1.00 91.75 551 ALA A CA 1
ATOM 4234 C C . ALA A 1 551 ? -33.935 12.442 14.131 1.00 91.75 551 ALA A C 1
ATOM 4236 O O . ALA A 1 551 ? -33.343 12.095 13.109 1.00 91.75 551 ALA A O 1
ATOM 4237 N N . LYS A 1 552 ? -35.274 12.536 14.171 1.00 93.69 552 LYS A N 1
ATOM 4238 C CA . LYS A 1 552 ? -36.126 12.350 12.981 1.00 93.69 552 LYS A CA 1
ATOM 4239 C C . LYS A 1 552 ? -35.827 13.406 11.920 1.00 93.69 552 LYS A C 1
ATOM 4241 O O . LYS A 1 552 ? -35.566 13.046 10.775 1.00 93.69 552 LYS A O 1
ATOM 4246 N N . ALA A 1 553 ? -35.779 14.680 12.315 1.00 93.88 553 ALA A N 1
ATOM 4247 C CA . ALA A 1 553 ? -35.492 15.785 11.402 1.00 93.88 553 ALA A CA 1
ATOM 4248 C C . ALA A 1 553 ? -34.116 15.643 10.722 1.00 93.88 553 ALA A C 1
ATOM 4250 O O . ALA A 1 553 ? -33.975 15.903 9.526 1.00 93.88 553 ALA A O 1
ATOM 4251 N N . PHE A 1 554 ? -33.098 15.177 11.455 1.00 93.94 554 PHE A N 1
ATOM 4252 C CA . PHE A 1 554 ? -31.772 14.895 10.896 1.00 93.94 554 PHE A CA 1
ATOM 4253 C C . PHE A 1 554 ? -31.812 13.859 9.773 1.00 93.94 554 PHE A C 1
ATOM 4255 O O . PHE A 1 554 ? -31.174 14.060 8.739 1.00 93.94 554 PHE A O 1
ATOM 4262 N N . ILE A 1 555 ? -32.586 12.789 9.936 1.00 91.81 555 ILE A N 1
ATOM 4263 C CA . ILE A 1 555 ? -32.718 11.734 8.923 1.00 91.81 555 ILE A CA 1
ATOM 4264 C C . ILE A 1 555 ? -33.510 12.223 7.720 1.00 91.81 555 ILE A C 1
ATOM 4266 O O . ILE A 1 555 ? -33.081 12.010 6.589 1.00 91.81 555 ILE A O 1
ATOM 4270 N N . GLU A 1 556 ? -34.621 12.921 7.956 1.00 92.31 556 GLU A N 1
ATOM 4271 C CA . GLU A 1 556 ? -35.456 13.491 6.894 1.00 92.31 556 GLU A CA 1
ATOM 4272 C C . GLU A 1 556 ? -34.674 14.467 6.003 1.00 92.31 556 GLU A C 1
ATOM 4274 O O . GLU A 1 556 ? -34.909 14.518 4.797 1.00 92.31 556 GLU A O 1
ATOM 4279 N N . SER A 1 557 ? -33.696 15.190 6.562 1.00 91.19 557 SER A N 1
ATOM 4280 C CA . SER A 1 557 ? -32.831 16.089 5.785 1.00 91.19 557 SER A CA 1
ATOM 4281 C C . SER A 1 557 ? -31.887 15.376 4.802 1.00 91.19 557 SER A C 1
ATOM 4283 O O . SER A 1 557 ? -31.470 15.975 3.814 1.00 91.19 557 SER A O 1
ATOM 4285 N N . GLY A 1 558 ? -31.484 14.129 5.082 1.00 88.25 558 GLY A N 1
ATOM 4286 C CA . GLY A 1 558 ? -30.433 13.421 4.334 1.00 88.25 558 GLY A CA 1
ATOM 4287 C C . GLY A 1 558 ? -29.017 14.022 4.450 1.00 88.25 558 GLY A C 1
ATOM 4288 O O . GLY A 1 558 ? -28.112 13.647 3.690 1.00 88.25 558 GLY A O 1
ATOM 4289 N N . GLU A 1 559 ? -28.796 14.967 5.371 1.00 90.88 559 GLU A N 1
ATOM 4290 C CA . GLU A 1 559 ? -27.503 15.642 5.576 1.00 90.88 559 GLU A CA 1
ATOM 4291 C C . GLU A 1 559 ? -26.678 15.083 6.740 1.00 90.88 559 GLU A C 1
ATOM 4293 O O . GLU A 1 559 ? -25.491 15.405 6.858 1.00 90.88 559 GLU A O 1
ATOM 4298 N N . PHE A 1 560 ? -27.285 14.256 7.590 1.00 94.69 560 PHE A N 1
ATOM 4299 C CA . PHE A 1 560 ? -26.673 13.777 8.822 1.00 94.69 560 PHE A CA 1
ATOM 4300 C C . PHE A 1 560 ? -26.322 12.293 8.770 1.00 94.69 560 PHE A C 1
ATOM 4302 O O . PHE A 1 560 ? -27.050 11.476 8.209 1.00 94.69 560 PHE A O 1
ATOM 4309 N N . PHE A 1 561 ? -25.211 11.959 9.419 1.00 95.88 561 PHE A N 1
ATOM 4310 C CA . PHE A 1 561 ? -24.689 10.607 9.580 1.00 95.88 561 PHE A CA 1
ATOM 4311 C C . PHE A 1 561 ? -24.514 10.302 11.058 1.00 95.88 561 PHE A C 1
ATOM 4313 O O . PHE A 1 561 ? -24.220 11.211 11.826 1.00 95.88 561 PHE A O 1
ATOM 4320 N N . TRP A 1 562 ? -24.659 9.049 11.475 1.00 95.62 562 TRP A N 1
ATOM 4321 C CA . TRP A 1 562 ? -24.276 8.657 12.826 1.00 95.62 562 TRP A CA 1
ATOM 4322 C C . TRP A 1 562 ? -22.765 8.789 12.995 1.00 95.62 562 TRP A C 1
ATOM 4324 O O . TRP A 1 562 ? -21.988 8.335 12.150 1.00 95.62 562 TRP A O 1
ATOM 4334 N N . ASN A 1 563 ? -22.354 9.398 14.104 1.00 94.62 563 ASN A N 1
ATOM 4335 C CA . ASN A 1 563 ? -20.967 9.420 14.526 1.00 94.62 563 ASN A CA 1
ATOM 4336 C C . ASN A 1 563 ? -20.594 8.036 15.048 1.00 94.62 563 ASN A C 1
ATOM 4338 O O . ASN A 1 563 ? -21.078 7.612 16.096 1.00 94.62 563 ASN A O 1
ATOM 4342 N N . SER A 1 564 ? -19.729 7.343 14.314 1.00 94.31 564 SER A N 1
ATOM 4343 C CA . SER A 1 564 ? -19.302 6.009 14.714 1.00 94.31 564 SER A CA 1
ATOM 4344 C C . SER A 1 564 ? -18.339 6.009 15.897 1.00 94.31 564 SER A C 1
ATOM 4346 O O . SER A 1 564 ? -18.087 4.949 16.443 1.00 94.31 564 SER A O 1
ATOM 4348 N N . GLY A 1 565 ? -17.730 7.141 16.269 1.00 93.38 565 GLY A N 1
ATOM 4349 C CA . GLY A 1 565 ? -16.644 7.157 17.255 1.00 93.38 565 GLY A CA 1
ATOM 4350 C C . GLY A 1 565 ? -15.348 6.497 16.759 1.00 93.38 565 GLY A C 1
ATOM 4351 O O . GLY A 1 565 ? -14.448 6.226 17.555 1.00 93.38 565 GLY A O 1
ATOM 4352 N N . MET A 1 566 ? -15.249 6.216 15.453 1.00 97.62 566 MET A N 1
ATOM 4353 C CA . MET A 1 566 ? -14.019 5.785 14.792 1.00 97.62 566 MET A CA 1
ATOM 4354 C C . MET A 1 566 ? -13.337 6.986 14.152 1.00 97.62 566 MET A C 1
ATOM 4356 O O . MET A 1 566 ? -13.971 7.775 13.442 1.00 97.62 566 MET A O 1
ATOM 4360 N N . PHE A 1 567 ? -12.032 7.095 14.375 1.00 98.00 567 PHE A N 1
ATOM 4361 C CA . PHE A 1 567 ? -11.267 8.252 13.936 1.00 98.00 567 PHE A CA 1
ATOM 4362 C C . PHE A 1 567 ? -9.953 7.865 13.273 1.00 98.00 567 PHE A C 1
ATOM 4364 O O . PHE A 1 567 ? -9.362 6.838 13.597 1.00 98.00 567 PHE A O 1
ATOM 4371 N N . VAL A 1 568 ? -9.484 8.701 12.350 1.00 97.75 568 VAL A N 1
ATOM 4372 C CA . VAL A 1 568 ? -8.206 8.539 11.657 1.00 97.75 568 VAL A CA 1
ATOM 4373 C C . VAL A 1 568 ? -7.535 9.898 11.517 1.00 97.75 568 VAL A C 1
ATOM 4375 O O . VAL A 1 568 ? -8.162 10.867 11.096 1.00 97.75 568 VAL A O 1
ATOM 4378 N N . TRP A 1 569 ? -6.257 9.992 11.863 1.00 96.75 569 TRP A N 1
ATOM 4379 C CA . TRP A 1 569 ? -5.512 11.244 11.739 1.00 96.75 569 TRP A CA 1
ATOM 4380 C C . TRP A 1 569 ? -4.008 11.017 11.716 1.00 96.75 569 TRP A C 1
ATOM 4382 O O . TRP A 1 569 ? -3.489 10.049 12.271 1.00 96.75 569 TRP A O 1
ATOM 4392 N N . HIS A 1 570 ? -3.287 11.973 11.137 1.00 91.31 570 HIS A N 1
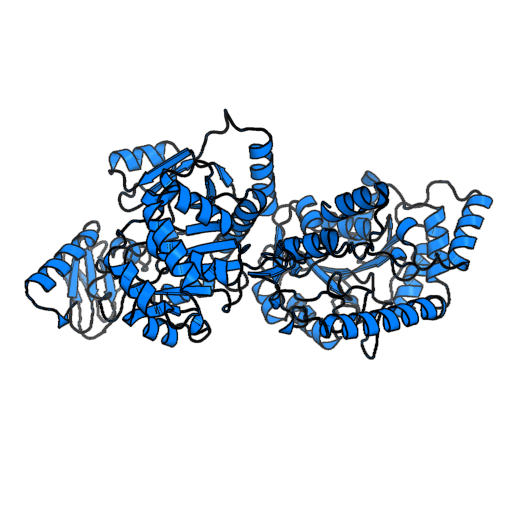ATOM 4393 C CA . HIS A 1 570 ? -1.864 12.105 11.415 1.00 91.31 570 HIS A CA 1
ATOM 4394 C C . HIS A 1 570 ? -1.653 12.463 12.890 1.00 91.31 570 HIS A C 1
ATOM 4396 O O . HIS A 1 570 ? -2.389 13.281 13.449 1.00 91.31 570 HIS A O 1
ATOM 4402 N N . ILE A 1 571 ? -0.630 11.896 13.528 1.00 90.88 571 ILE A N 1
ATOM 4403 C CA . ILE A 1 571 ? -0.388 12.096 14.961 1.00 90.88 571 ILE A CA 1
ATOM 4404 C C . ILE A 1 571 ? -0.153 13.574 15.328 1.00 90.88 571 ILE A C 1
ATOM 4406 O O . ILE A 1 571 ? -0.539 14.015 16.404 1.00 90.88 571 ILE A O 1
ATOM 4410 N N . ASP A 1 572 ? 0.425 14.377 14.429 1.00 86.94 572 ASP A N 1
ATOM 4411 C CA . ASP A 1 572 ? 0.519 15.839 14.603 1.00 86.94 572 ASP A CA 1
ATOM 4412 C C . ASP A 1 572 ? -0.827 16.562 14.530 1.00 86.94 572 ASP A C 1
ATOM 4414 O O . ASP A 1 572 ? -0.996 17.586 15.189 1.00 86.94 572 ASP A O 1
ATOM 4418 N N . ALA A 1 573 ? -1.777 16.063 13.735 1.00 92.88 573 ALA A N 1
ATOM 4419 C CA . ALA A 1 573 ? -3.080 16.702 13.610 1.00 92.88 573 ALA A CA 1
ATOM 4420 C C . ALA A 1 573 ? -3.814 16.648 14.953 1.00 92.88 573 ALA A C 1
ATOM 4422 O O . ALA A 1 573 ? -4.178 17.692 15.486 1.00 92.88 573 ALA A O 1
ATOM 4423 N N . ILE A 1 574 ? -3.917 15.461 15.560 1.00 96.00 574 ILE A N 1
ATOM 4424 C CA . ILE A 1 574 ? -4.551 15.321 16.876 1.00 96.00 574 ILE A CA 1
ATOM 4425 C C . ILE A 1 574 ? -3.780 16.055 17.981 1.00 96.00 574 ILE A C 1
ATOM 4427 O O . ILE A 1 574 ? -4.390 16.611 18.889 1.00 96.00 574 ILE A O 1
ATOM 4431 N N . TRP A 1 575 ? -2.448 16.126 17.890 1.00 91.88 575 TRP A N 1
ATOM 4432 C CA . TRP A 1 575 ? -1.621 16.849 18.860 1.00 91.88 575 TRP A CA 1
ATOM 4433 C C . TRP A 1 575 ? -1.934 18.351 18.880 1.00 91.88 575 TRP A C 1
ATOM 4435 O O . TRP A 1 575 ? -2.158 18.911 19.950 1.00 91.88 575 TRP A O 1
ATOM 4445 N N . ARG A 1 576 ? -2.001 18.988 17.700 1.00 93.19 576 ARG A N 1
ATOM 4446 C CA . ARG A 1 576 ? -2.374 20.409 17.568 1.00 93.19 576 ARG A CA 1
ATOM 4447 C C . ARG A 1 576 ? -3.798 20.673 18.044 1.00 93.19 576 ARG A C 1
ATOM 4449 O O . ARG A 1 576 ? -4.057 21.675 18.703 1.00 93.19 576 ARG A O 1
ATOM 4456 N N . GLU A 1 577 ? -4.723 19.783 17.703 1.00 95.50 577 GLU A N 1
ATOM 4457 C CA . GLU A 1 577 ? -6.128 19.949 18.071 1.00 95.50 577 GLU A CA 1
ATOM 4458 C C . GLU A 1 577 ? -6.326 19.787 19.586 1.00 95.50 577 GLU A C 1
ATOM 4460 O O . GLU A 1 577 ? -7.058 20.566 20.188 1.00 95.50 577 GLU A O 1
ATOM 4465 N N . LEU A 1 578 ? -5.602 18.875 20.247 1.00 95.88 578 LEU A N 1
ATOM 4466 C CA . LEU A 1 578 ? -5.583 18.781 21.713 1.00 95.88 578 LEU A CA 1
ATOM 4467 C C . LEU A 1 578 ? -4.983 20.032 22.371 1.00 95.88 578 LEU A C 1
ATOM 4469 O O . LEU A 1 578 ? -5.543 20.513 23.355 1.00 95.88 578 LEU A O 1
ATOM 4473 N N . GLU A 1 579 ? -3.892 20.580 21.829 1.00 95.25 579 GLU A N 1
ATOM 4474 C CA . GLU A 1 579 ? -3.284 21.830 22.311 1.00 95.25 579 GLU A CA 1
ATOM 4475 C C . GLU A 1 579 ? -4.273 22.999 22.264 1.00 95.25 579 GLU A C 1
ATOM 4477 O O . GLU A 1 579 ? -4.444 23.717 23.250 1.00 95.25 579 GLU A O 1
ATOM 4482 N N . SER A 1 580 ? -4.969 23.151 21.137 1.00 94.06 580 SER A N 1
ATOM 4483 C CA . SER A 1 580 ? -5.924 24.237 20.932 1.00 94.06 580 SER A CA 1
ATOM 4484 C C . SER A 1 580 ? -7.224 24.039 21.719 1.00 94.06 580 SER A C 1
ATOM 4486 O O . SER A 1 580 ? -7.744 24.978 22.320 1.00 94.06 580 SER A O 1
ATOM 4488 N N . ALA A 1 581 ? -7.788 22.831 21.702 1.00 95.12 581 ALA A N 1
ATOM 4489 C CA . ALA A 1 581 ? -9.143 22.565 22.185 1.00 95.12 581 ALA A CA 1
ATOM 4490 C C . ALA A 1 581 ? -9.204 22.132 23.661 1.00 95.12 581 ALA A C 1
ATOM 4492 O O . ALA A 1 581 ? -10.244 22.298 24.317 1.00 95.12 581 ALA A O 1
ATOM 4493 N N . MET A 1 582 ? -8.107 21.568 24.183 1.00 96.31 582 MET A N 1
ATOM 4494 C CA . MET A 1 582 ? -7.993 21.010 25.535 1.00 96.31 582 MET A CA 1
ATOM 4495 C C . MET A 1 582 ? -6.617 21.302 26.179 1.00 96.31 582 MET A C 1
ATOM 4497 O O . MET A 1 582 ? -5.929 20.368 26.596 1.00 96.31 582 MET A O 1
ATOM 4501 N N . PRO A 1 583 ? -6.218 22.576 26.358 1.00 95.44 583 PRO A N 1
ATOM 4502 C CA . PRO A 1 583 ? -4.858 22.949 26.771 1.00 95.44 583 PRO A CA 1
ATOM 4503 C C . PRO A 1 583 ? -4.407 22.318 28.099 1.00 95.44 583 PRO A C 1
ATOM 4505 O O . PRO A 1 583 ? -3.257 21.914 28.232 1.00 95.44 583 PRO A O 1
ATOM 4508 N N . HIS A 1 584 ? -5.307 22.153 29.075 1.00 95.31 584 HIS A N 1
ATOM 4509 C CA . HIS A 1 584 ? -4.970 21.474 30.334 1.00 95.31 584 HIS A CA 1
ATOM 4510 C C . HIS A 1 584 ? -4.637 19.989 30.135 1.00 95.31 584 HIS A C 1
ATOM 4512 O O . HIS A 1 584 ? -3.627 19.517 30.649 1.00 95.31 584 HIS A O 1
ATOM 4518 N N . LEU A 1 585 ? -5.447 19.268 29.347 1.00 96.06 585 LEU A N 1
ATOM 4519 C CA . LEU A 1 585 ? -5.158 17.874 28.999 1.00 96.06 585 LEU A CA 1
ATOM 4520 C C . LEU A 1 585 ? -3.886 17.780 28.150 1.00 96.06 585 LEU A C 1
ATOM 4522 O O . LEU A 1 585 ? -3.162 16.798 28.243 1.00 96.06 585 LEU A O 1
ATOM 4526 N N . PHE A 1 586 ? -3.599 18.793 27.336 1.00 96.44 586 PHE A N 1
ATOM 4527 C CA . PHE A 1 586 ? -2.387 18.839 26.535 1.00 96.44 586 PHE A CA 1
ATOM 4528 C C . PHE A 1 586 ? -1.111 18.983 27.383 1.00 96.44 586 PHE A C 1
ATOM 4530 O O . PHE A 1 586 ? -0.112 18.322 27.102 1.00 96.44 586 PHE A O 1
ATOM 4537 N N . GLU A 1 587 ? -1.134 19.785 28.451 1.00 96.75 587 GLU A N 1
ATOM 4538 C CA . GLU A 1 587 ? -0.027 19.849 29.420 1.00 96.75 587 GLU A CA 1
ATOM 4539 C C . GLU A 1 587 ? 0.193 18.507 30.135 1.00 96.75 587 GLU A C 1
ATOM 4541 O O . GLU A 1 587 ? 1.332 18.040 30.266 1.00 96.75 587 GLU A O 1
ATOM 4546 N N . ASP A 1 588 ? -0.897 17.849 30.537 1.00 95.62 588 ASP A N 1
ATOM 4547 C CA . ASP A 1 588 ? -0.850 16.493 31.086 1.00 95.62 588 ASP A CA 1
ATOM 4548 C C . ASP A 1 588 ? -0.265 15.513 30.050 1.00 95.62 588 ASP A C 1
ATOM 4550 O O . ASP A 1 588 ? 0.661 14.763 30.353 1.00 95.62 588 ASP A O 1
ATOM 4554 N N . LEU A 1 589 ? -0.714 15.571 28.793 1.00 94.25 589 LEU A N 1
ATOM 4555 C CA . LEU A 1 589 ? -0.212 14.758 27.681 1.00 94.25 589 LEU A CA 1
ATOM 4556 C C . LEU A 1 589 ? 1.287 14.962 27.438 1.00 94.25 589 LEU A C 1
ATOM 4558 O O . LEU A 1 589 ? 2.001 13.976 27.259 1.00 94.25 589 LEU A O 1
ATOM 4562 N N . LYS A 1 590 ? 1.802 16.197 27.485 1.00 94.69 590 LYS A N 1
ATOM 4563 C CA . LYS A 1 590 ? 3.251 16.457 27.396 1.00 94.69 590 LYS A CA 1
ATOM 4564 C C . LYS A 1 590 ? 4.004 15.810 28.555 1.00 94.69 590 LYS A C 1
ATOM 4566 O O . LYS A 1 590 ? 5.059 15.210 28.347 1.00 94.69 590 LYS A O 1
ATOM 4571 N N . SER A 1 591 ? 3.450 15.886 29.762 1.00 95.44 591 SER A N 1
ATOM 4572 C CA . SER A 1 591 ? 4.028 15.246 30.946 1.00 95.44 591 SER A CA 1
ATOM 4573 C C . SER A 1 591 ? 4.068 13.719 30.797 1.00 95.44 591 SER A C 1
ATOM 4575 O O . SER A 1 591 ? 5.115 13.115 31.040 1.00 95.44 591 SER A O 1
ATOM 4577 N N . MET A 1 592 ? 2.985 13.104 30.303 1.00 94.88 592 MET A N 1
ATOM 4578 C CA . MET A 1 592 ? 2.942 11.675 29.961 1.00 94.88 592 MET A CA 1
ATOM 4579 C C . MET A 1 592 ? 3.984 11.329 28.888 1.00 94.88 592 MET A C 1
ATOM 4581 O O . MET A 1 592 ? 4.805 10.438 29.087 1.00 94.88 592 MET A O 1
ATOM 4585 N N . TYR A 1 593 ? 4.027 12.085 27.787 1.00 92.31 593 TYR A N 1
ATOM 4586 C CA . TYR A 1 593 ? 4.987 11.912 26.691 1.00 92.31 593 TYR A CA 1
ATOM 4587 C C . TYR A 1 593 ? 6.444 11.902 27.170 1.00 92.31 593 TYR A C 1
ATOM 4589 O O . TYR A 1 593 ? 7.245 11.067 26.737 1.00 92.31 593 TYR A O 1
ATOM 4597 N N . HIS A 1 594 ? 6.810 12.798 28.089 1.00 91.56 594 HIS A N 1
ATOM 4598 C CA . HIS A 1 594 ? 8.157 12.824 28.655 1.00 91.56 594 HIS A CA 1
ATOM 4599 C C . HIS A 1 594 ? 8.437 11.632 29.577 1.00 91.56 594 HIS A C 1
ATOM 4601 O O . HIS A 1 594 ? 9.554 11.114 29.549 1.00 91.56 594 HIS A O 1
ATOM 4607 N N . ALA A 1 595 ? 7.440 11.167 30.332 1.00 92.56 595 ALA A N 1
ATOM 4608 C CA . ALA A 1 595 ? 7.587 10.077 31.291 1.00 92.56 595 ALA A CA 1
ATOM 4609 C C . ALA A 1 595 ? 7.618 8.674 30.659 1.00 92.56 595 ALA A C 1
ATOM 4611 O O . ALA A 1 595 ? 8.313 7.810 31.190 1.00 92.56 595 ALA A O 1
ATOM 4612 N N . ILE A 1 596 ? 6.925 8.447 29.537 1.00 90.12 596 ILE A N 1
ATOM 4613 C CA . ILE A 1 596 ? 6.851 7.132 28.865 1.00 90.12 596 ILE A CA 1
ATOM 4614 C C . ILE A 1 596 ? 8.255 6.563 28.582 1.00 90.12 596 ILE A C 1
ATOM 4616 O O . ILE A 1 596 ? 9.130 7.278 28.099 1.00 90.12 596 ILE A O 1
ATOM 4620 N N . GLY A 1 597 ? 8.502 5.286 28.856 1.00 84.75 597 GLY A N 1
ATOM 4621 C CA . GLY A 1 597 ? 9.796 4.621 28.684 1.00 84.75 597 GLY A CA 1
ATOM 4622 C C . GLY A 1 597 ? 10.858 4.997 29.725 1.00 84.75 597 GLY A C 1
ATOM 4623 O O . GLY A 1 597 ? 12.025 4.649 29.556 1.00 84.75 597 GLY A O 1
ATOM 4624 N N . THR A 1 598 ? 10.494 5.722 30.787 1.00 91.31 598 THR A N 1
ATOM 4625 C CA . THR A 1 598 ? 11.392 6.050 31.907 1.00 91.31 598 THR A CA 1
ATOM 4626 C C . THR A 1 598 ? 10.957 5.327 33.181 1.00 91.31 598 THR A C 1
ATOM 4628 O O . THR A 1 598 ? 9.814 4.897 33.300 1.00 91.31 598 THR A O 1
ATOM 4631 N N . SER A 1 599 ? 11.826 5.270 34.195 1.00 91.75 599 SER A N 1
ATOM 4632 C CA . SER A 1 599 ? 11.476 4.699 35.508 1.00 91.75 599 SER A CA 1
ATOM 4633 C C . SER A 1 599 ? 10.354 5.443 36.247 1.00 91.75 599 SER A C 1
ATOM 4635 O O . SER A 1 599 ? 9.861 4.942 37.252 1.00 91.75 599 SER A O 1
ATOM 4637 N N . LYS A 1 600 ? 9.952 6.631 35.771 1.00 93.06 600 LYS A N 1
ATOM 4638 C CA . LYS A 1 600 ? 8.883 7.455 36.354 1.00 93.06 600 LYS A CA 1
ATOM 4639 C C . LYS A 1 600 ? 7.544 7.328 35.628 1.00 93.06 600 LYS A C 1
ATOM 4641 O O . LYS A 1 600 ? 6.601 8.012 36.013 1.00 93.06 600 LYS A O 1
ATOM 4646 N N . GLU A 1 601 ? 7.457 6.515 34.575 1.00 90.88 601 GLU A N 1
ATOM 4647 C CA . GLU A 1 601 ? 6.250 6.389 33.749 1.00 90.88 601 GLU A CA 1
ATOM 4648 C C . GLU A 1 601 ? 5.005 6.097 34.592 1.00 90.88 601 GLU A C 1
ATOM 4650 O O . GLU A 1 601 ? 4.064 6.888 34.595 1.00 90.88 601 GLU A O 1
ATOM 4655 N N . GLU A 1 602 ? 5.032 5.017 35.372 1.00 90.94 602 GLU A N 1
ATOM 4656 C CA . GLU A 1 602 ? 3.883 4.586 36.168 1.00 90.94 602 GLU A CA 1
ATOM 4657 C C . GLU A 1 602 ? 3.475 5.630 37.221 1.00 90.94 602 GLU A C 1
ATOM 4659 O O . GLU A 1 602 ? 2.290 5.931 37.376 1.00 90.94 602 GLU A O 1
ATOM 4664 N N . GLU A 1 603 ? 4.453 6.230 37.910 1.00 95.00 603 GLU A N 1
ATOM 4665 C CA . GLU A 1 603 ? 4.216 7.284 38.902 1.00 95.00 603 GLU A CA 1
ATOM 4666 C C . GLU A 1 603 ? 3.503 8.481 38.262 1.00 95.00 603 GLU A C 1
ATOM 4668 O O . GLU A 1 603 ? 2.489 8.950 38.780 1.00 95.00 603 GLU A O 1
ATOM 4673 N N . VAL A 1 604 ? 4.000 8.959 37.116 1.00 95.56 604 VAL A N 1
ATOM 4674 C CA . VAL A 1 604 ? 3.442 10.122 36.416 1.00 95.56 604 VAL A CA 1
ATOM 4675 C C . VAL A 1 604 ? 2.043 9.829 35.883 1.00 95.56 604 VAL A C 1
ATOM 4677 O O . VAL A 1 604 ? 1.151 10.658 36.072 1.00 95.56 604 VAL A O 1
ATOM 4680 N N . LEU A 1 605 ? 1.824 8.658 35.274 1.00 93.88 605 LEU A N 1
ATOM 4681 C CA . LEU A 1 605 ? 0.508 8.260 34.772 1.00 93.88 605 LEU A CA 1
ATOM 4682 C C . LEU A 1 605 ? -0.513 8.176 35.910 1.00 93.88 605 LEU A C 1
ATOM 4684 O O . LEU A 1 605 ? -1.554 8.830 35.841 1.00 93.88 605 LEU A O 1
ATOM 4688 N N . ARG A 1 606 ? -0.207 7.452 36.997 1.00 94.00 606 ARG A N 1
ATOM 4689 C CA . ARG A 1 606 ? -1.098 7.363 38.170 1.00 94.00 606 ARG A CA 1
ATOM 4690 C C . ARG A 1 606 ? -1.413 8.744 38.730 1.00 94.00 606 ARG A C 1
ATOM 4692 O O . ARG A 1 606 ? -2.567 9.037 39.030 1.00 94.00 606 ARG A O 1
ATOM 4699 N N . LYS A 1 607 ? -0.399 9.605 38.836 1.00 94.69 607 LYS A N 1
ATOM 4700 C CA . LYS A 1 607 ? -0.544 10.964 39.351 1.00 94.69 607 LYS A CA 1
ATOM 4701 C C . LYS A 1 607 ? -1.506 11.784 38.479 1.00 94.69 607 LYS A C 1
ATOM 4703 O O . LYS A 1 607 ? -2.502 12.277 38.997 1.00 94.69 607 LYS A O 1
ATOM 4708 N N . ILE A 1 608 ? -1.280 11.853 37.167 1.00 95.06 608 ILE A N 1
ATOM 4709 C CA . ILE A 1 608 ? -2.124 12.610 36.221 1.00 95.06 608 ILE A CA 1
ATOM 4710 C C . ILE A 1 608 ? -3.570 12.113 36.222 1.00 95.06 608 ILE A C 1
ATOM 4712 O O . ILE A 1 608 ? -4.512 12.903 36.315 1.00 95.06 608 ILE A O 1
ATOM 4716 N N . PHE A 1 609 ? -3.765 10.796 36.191 1.00 93.44 609 PHE A N 1
ATOM 4717 C CA . PHE A 1 609 ? -5.102 10.212 36.132 1.00 93.44 609 PHE A CA 1
ATOM 4718 C C . PHE A 1 609 ? -5.935 10.435 37.409 1.00 93.44 609 PHE A C 1
ATOM 4720 O O . PHE A 1 609 ? -7.154 10.254 37.379 1.00 93.44 609 PHE A O 1
ATOM 4727 N N . THR A 1 610 ? -5.341 10.923 38.508 1.00 93.50 610 THR A N 1
ATOM 4728 C CA . THR A 1 610 ? -6.112 11.340 39.693 1.00 93.50 610 THR A CA 1
ATOM 4729 C C . THR A 1 610 ? -6.942 12.602 39.435 1.00 93.50 610 THR A C 1
ATOM 4731 O O . THR A 1 610 ? -8.107 12.647 39.836 1.00 93.50 610 THR A O 1
ATOM 4734 N N . TRP A 1 611 ? -6.405 13.593 38.711 1.00 93.75 611 TRP A N 1
ATOM 4735 C CA . TRP A 1 611 ? -7.073 14.881 38.471 1.00 93.75 611 TRP A CA 1
ATOM 4736 C C . TRP A 1 611 ? -7.569 15.084 37.044 1.00 93.75 611 TRP A C 1
ATOM 4738 O O . TRP A 1 611 ? -8.404 15.966 36.833 1.00 93.75 611 TRP A O 1
ATOM 4748 N N . VAL A 1 612 ? -7.091 14.304 36.065 1.00 94.06 612 VAL A N 1
ATOM 4749 C CA . VAL A 1 612 ? -7.505 14.483 34.669 1.00 94.06 612 VAL A CA 1
ATOM 4750 C C . VAL A 1 612 ? -9.032 14.416 34.557 1.00 94.06 612 VAL A C 1
ATOM 4752 O O . VAL A 1 612 ? -9.702 13.545 35.137 1.00 94.06 612 VAL A O 1
ATOM 4755 N N . LYS A 1 613 ? -9.602 15.390 33.845 1.00 93.44 613 LYS A N 1
ATOM 4756 C CA . LYS A 1 613 ? -11.052 15.532 33.708 1.00 93.44 613 LYS A CA 1
ATOM 4757 C C . LYS A 1 613 ? -11.593 14.451 32.776 1.00 93.44 613 LYS A C 1
ATOM 4759 O O . LYS A 1 613 ? -11.172 14.360 31.625 1.00 93.44 613 LYS A O 1
ATOM 4764 N N . SER A 1 614 ? -12.594 13.704 33.239 1.00 93.88 614 SER A N 1
ATOM 4765 C CA . SER A 1 614 ? -13.308 12.745 32.391 1.00 93.88 614 SER A CA 1
ATOM 4766 C C . SER A 1 614 ? -14.070 13.47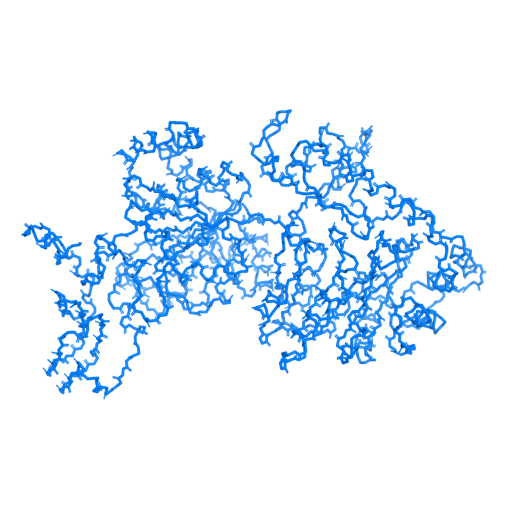6 31.279 1.00 93.88 614 SER A C 1
ATOM 4768 O O . SER A 1 614 ? -14.987 14.245 31.572 1.00 93.88 614 SER A O 1
ATOM 4770 N N . THR A 1 615 ? -13.657 13.290 30.022 1.00 93.94 615 THR A N 1
ATOM 4771 C CA . THR A 1 615 ? -14.202 14.003 28.847 1.00 93.94 615 THR A CA 1
ATOM 4772 C C . THR A 1 615 ? -14.106 13.114 27.603 1.00 93.94 615 THR A C 1
ATOM 4774 O O . THR A 1 615 ? -13.110 12.409 27.442 1.00 93.94 615 THR A O 1
ATOM 4777 N N . SER A 1 616 ? -15.110 13.124 26.717 1.00 93.06 616 SER A N 1
ATOM 4778 C CA . SER A 1 616 ? -14.995 12.431 25.424 1.00 93.06 616 SER A CA 1
ATOM 4779 C C . SER A 1 616 ? -14.189 13.254 24.419 1.00 93.06 616 SER A C 1
ATOM 4781 O O . SER A 1 616 ? -14.095 14.478 24.528 1.00 93.06 616 SER A O 1
ATOM 4783 N N . ILE A 1 617 ? -13.611 12.582 23.428 1.00 94.31 617 ILE A N 1
ATOM 4784 C CA . ILE A 1 617 ? -12.883 13.232 22.337 1.00 94.31 617 ILE A CA 1
ATOM 4785 C C . ILE A 1 617 ? -13.800 14.077 21.453 1.00 94.31 617 ILE A C 1
ATOM 4787 O O . ILE A 1 617 ? -13.376 15.122 20.967 1.00 94.31 617 ILE A O 1
ATOM 4791 N N . ASP A 1 618 ? -15.067 13.686 21.325 1.00 91.56 618 ASP A N 1
ATOM 4792 C CA . ASP A 1 618 ? -16.062 14.422 20.551 1.00 91.56 618 ASP A CA 1
ATOM 4793 C C . ASP A 1 618 ? -16.295 15.827 21.124 1.00 91.56 618 ASP A C 1
ATOM 4795 O O . ASP A 1 618 ? -16.019 16.820 20.453 1.00 91.56 618 ASP A O 1
ATOM 4799 N N . TYR A 1 619 ? -16.661 15.920 22.408 1.00 90.50 619 TYR A N 1
ATOM 4800 C CA . TYR A 1 619 ? -16.812 17.199 23.120 1.00 90.50 619 TYR A CA 1
ATOM 4801 C C . TYR A 1 619 ? -15.483 17.940 23.304 1.00 90.50 619 TYR A C 1
ATOM 4803 O O . TYR A 1 619 ? -15.408 19.173 23.325 1.00 90.50 619 TYR A O 1
ATOM 4811 N N . GLY A 1 620 ? -14.421 17.175 23.548 1.00 91.19 620 GLY A N 1
ATOM 4812 C CA . GLY A 1 620 ? -13.103 17.705 23.845 1.00 91.19 620 GLY A CA 1
ATOM 4813 C C . GLY A 1 620 ? -12.497 18.434 22.654 1.00 91.19 620 GLY A C 1
ATOM 4814 O O . GLY A 1 620 ? -12.014 19.557 22.823 1.00 91.19 620 GLY A O 1
ATOM 4815 N N . VAL A 1 621 ? -12.570 17.796 21.482 1.00 94.19 621 VAL A N 1
ATOM 4816 C CA . VAL A 1 621 ? -11.838 18.145 20.262 1.00 94.19 621 VAL A CA 1
ATOM 4817 C C . VAL A 1 621 ? -12.763 18.249 19.047 1.00 94.19 621 VAL A C 1
ATOM 4819 O O . VAL A 1 621 ? -12.806 19.313 18.436 1.00 94.19 621 VAL A O 1
ATOM 4822 N N . MET A 1 622 ? -13.504 17.194 18.689 1.00 93.31 622 MET A N 1
ATOM 4823 C CA . MET A 1 622 ? -14.175 17.115 17.376 1.00 93.31 622 MET A CA 1
ATOM 4824 C C . MET A 1 622 ? -15.203 18.231 17.148 1.00 93.31 622 MET A C 1
ATOM 4826 O O . MET A 1 622 ? -15.224 18.817 16.071 1.00 93.31 622 MET A O 1
ATOM 4830 N N . GLU A 1 623 ? -16.003 18.579 18.160 1.00 89.69 623 GLU A N 1
ATOM 4831 C CA . GLU A 1 623 ? -16.988 19.672 18.090 1.00 89.69 623 GLU A CA 1
ATOM 4832 C C . GLU A 1 623 ? -16.353 21.056 17.889 1.00 89.69 623 GLU A C 1
ATOM 4834 O O . GLU A 1 623 ? -17.007 21.981 17.407 1.00 89.69 623 GLU A O 1
ATOM 4839 N N . LYS A 1 624 ? -15.083 21.213 18.272 1.00 91.19 624 LYS A N 1
ATOM 4840 C CA . LYS A 1 624 ? -14.352 22.487 18.224 1.00 91.19 624 LYS A CA 1
ATOM 4841 C C . LYS A 1 624 ? -13.399 22.577 17.033 1.00 91.19 624 LYS A C 1
ATOM 4843 O O . LYS A 1 624 ? -12.990 23.680 16.670 1.00 91.19 624 LYS A O 1
ATOM 4848 N N . ALA A 1 625 ? -13.022 21.441 16.453 1.00 90.62 625 ALA A N 1
ATOM 4849 C CA . ALA A 1 625 ? -12.079 21.365 15.350 1.00 90.62 625 ALA A CA 1
ATOM 4850 C C . ALA A 1 625 ? -12.696 21.943 14.067 1.00 90.62 625 ALA A C 1
ATOM 4852 O O . ALA A 1 625 ? -13.792 21.573 13.650 1.00 90.62 625 ALA A O 1
ATOM 4853 N N . MET A 1 626 ? -11.971 22.843 13.399 1.00 83.50 626 MET A N 1
ATOM 4854 C CA . MET A 1 626 ? -12.457 23.486 12.167 1.00 83.50 626 MET A CA 1
ATOM 4855 C C . MET A 1 626 ? -12.188 22.660 10.905 1.00 83.50 626 MET A C 1
ATOM 4857 O O . MET A 1 626 ? -12.803 22.894 9.861 1.00 83.50 626 MET A O 1
ATOM 4861 N N . ASN A 1 627 ? -11.231 21.733 10.967 1.00 87.38 627 ASN A N 1
ATOM 4862 C CA . ASN A 1 627 ? -10.755 20.993 9.806 1.00 87.38 627 ASN A CA 1
ATOM 4863 C C . ASN A 1 627 ? -10.925 19.488 10.014 1.00 87.38 627 ASN A C 1
ATOM 4865 O O . ASN A 1 627 ? -9.980 18.766 10.336 1.00 87.38 627 ASN A O 1
ATOM 4869 N N . VAL A 1 628 ? -12.170 19.045 9.840 1.00 94.56 628 VAL A N 1
ATOM 4870 C CA . VAL A 1 628 ? -12.568 17.647 9.975 1.00 94.56 628 VAL A CA 1
ATOM 4871 C C . VAL A 1 628 ? -13.203 17.164 8.678 1.00 94.56 628 VAL A C 1
ATOM 4873 O O . VAL A 1 628 ? -14.090 17.823 8.127 1.00 94.56 628 VAL A O 1
ATOM 4876 N N . TYR A 1 629 ? -12.773 15.998 8.210 1.00 95.56 629 TYR A N 1
ATOM 4877 C CA . TYR A 1 629 ? -13.411 15.274 7.116 1.00 95.56 629 TYR A CA 1
ATOM 4878 C C . TYR A 1 629 ? -14.171 14.063 7.650 1.00 95.56 629 TYR A C 1
ATOM 4880 O O . TYR A 1 629 ? -13.779 13.432 8.628 1.00 95.56 629 TYR A O 1
ATOM 4888 N N . MET A 1 630 ? -15.262 13.726 6.984 1.00 95.94 630 MET A N 1
ATOM 4889 C CA . MET A 1 630 ? -16.051 12.532 7.219 1.00 95.94 630 MET A CA 1
ATOM 4890 C C . MET A 1 630 ? -15.968 11.652 5.980 1.00 95.94 630 MET A C 1
ATOM 4892 O O . MET A 1 630 ? -16.296 12.108 4.885 1.00 95.94 630 MET A O 1
ATOM 4896 N N . VAL A 1 631 ? -15.554 10.401 6.156 1.00 96.06 631 VAL A N 1
ATOM 4897 C CA . VAL A 1 631 ? -15.683 9.363 5.125 1.00 96.06 631 VAL A CA 1
ATOM 4898 C C . VAL A 1 631 ? -16.965 8.578 5.393 1.00 96.06 631 VAL A C 1
ATOM 4900 O O . VAL A 1 631 ? -17.228 8.183 6.530 1.00 96.06 631 VAL A O 1
ATOM 4903 N N . GLU A 1 632 ? -17.778 8.369 4.360 1.00 94.38 632 GLU A N 1
ATOM 4904 C CA . GLU A 1 632 ? -19.040 7.637 4.464 1.00 94.38 632 GLU A CA 1
ATOM 4905 C C . GLU A 1 632 ? -18.792 6.130 4.656 1.00 94.38 632 GLU A C 1
ATOM 4907 O O . GLU A 1 632 ? -18.209 5.452 3.806 1.00 94.38 632 GLU A O 1
ATOM 4912 N N . GLY A 1 633 ? -19.269 5.589 5.778 1.00 92.94 633 GLY A N 1
ATOM 4913 C CA . GLY A 1 633 ? -19.276 4.162 6.079 1.00 92.94 633 GLY A CA 1
ATOM 4914 C C . GLY A 1 633 ? -20.549 3.500 5.561 1.00 92.94 633 GLY A C 1
ATOM 4915 O O . GLY A 1 633 ? -21.612 3.622 6.171 1.00 92.94 633 GLY A O 1
ATOM 4916 N N . ARG A 1 634 ? -20.442 2.776 4.441 1.00 90.81 634 ARG A N 1
ATOM 4917 C CA . ARG A 1 634 ? -21.553 2.035 3.810 1.00 90.81 634 ARG A CA 1
ATOM 4918 C C . ARG A 1 634 ? -21.557 0.556 4.192 1.00 90.81 634 ARG A C 1
ATOM 4920 O O . ARG A 1 634 ? -21.691 -0.316 3.344 1.00 90.81 634 ARG A O 1
ATOM 4927 N N . PHE A 1 635 ? -21.392 0.286 5.478 1.00 90.69 635 PHE A N 1
ATOM 4928 C CA . PHE A 1 635 ? -21.416 -1.053 6.058 1.00 90.69 635 PHE A CA 1
ATOM 4929 C C . PHE A 1 635 ? -22.378 -1.078 7.242 1.00 90.69 635 PHE A C 1
ATOM 4931 O O . PHE A 1 635 ? -22.689 -0.040 7.830 1.00 90.69 635 PHE A O 1
ATOM 4938 N N . PHE A 1 636 ? -22.847 -2.270 7.609 1.00 89.50 636 PHE A N 1
ATOM 4939 C CA . PHE A 1 636 ? -23.610 -2.418 8.841 1.00 89.50 636 PHE A CA 1
ATOM 4940 C C . PHE A 1 636 ? -22.719 -2.085 10.042 1.00 89.50 636 PHE A C 1
ATOM 4942 O O . PHE A 1 636 ? -21.630 -2.643 10.179 1.00 89.50 636 PHE A O 1
ATOM 4949 N N . TRP A 1 637 ? -23.201 -1.201 10.910 1.00 92.62 637 TRP A N 1
ATOM 4950 C CA . TRP A 1 637 ? -22.539 -0.805 12.145 1.00 92.62 637 TRP A CA 1
ATOM 4951 C C . TRP A 1 637 ? -23.572 -0.666 13.261 1.00 92.62 637 TRP A C 1
ATOM 4953 O O . TRP A 1 637 ? -24.642 -0.087 13.060 1.00 92.62 637 TRP A O 1
ATOM 4963 N N . SER A 1 638 ? -23.234 -1.184 14.437 1.00 88.44 638 SER A N 1
ATOM 4964 C CA . SER A 1 638 ? -23.969 -0.954 15.678 1.00 88.44 638 SER A CA 1
ATOM 4965 C C . SER A 1 638 ? -22.982 -0.886 16.842 1.00 88.44 638 SER A C 1
ATOM 4967 O O . SER A 1 638 ? -22.076 -1.718 16.946 1.00 88.44 638 SER A O 1
ATOM 4969 N N . ASP A 1 639 ? -23.153 0.107 17.713 1.00 86.50 639 ASP A N 1
ATOM 4970 C CA . ASP A 1 639 ? -22.506 0.145 19.026 1.00 86.50 639 ASP A CA 1
ATOM 4971 C C . ASP A 1 639 ? -23.254 -0.805 19.970 1.00 86.50 639 ASP A C 1
ATOM 4973 O O . ASP A 1 639 ? -24.431 -0.583 20.285 1.00 86.50 639 ASP A O 1
ATOM 4977 N N . ALA A 1 640 ? -22.572 -1.860 20.435 1.00 81.62 640 ALA A N 1
ATOM 4978 C CA . ALA A 1 640 ? -23.097 -2.826 21.396 1.00 81.62 640 ALA A CA 1
ATOM 4979 C C . ALA A 1 640 ? -23.205 -2.201 22.803 1.00 81.62 640 ALA A C 1
ATOM 4981 O O . ALA A 1 640 ? -22.497 -2.554 23.754 1.00 81.62 640 ALA A O 1
ATOM 4982 N N . GLY A 1 641 ? -24.097 -1.221 22.938 1.00 80.75 641 GLY A N 1
ATOM 4983 C CA . GLY A 1 641 ? -24.322 -0.444 24.153 1.00 80.75 641 GLY A CA 1
ATOM 4984 C C . GLY A 1 641 ? -25.577 -0.837 24.933 1.00 80.75 641 GLY A C 1
ATOM 4985 O O . GLY A 1 641 ? -25.774 -0.337 26.040 1.00 80.75 641 GLY A O 1
ATOM 4986 N N . SER A 1 642 ? -26.441 -1.692 24.381 1.00 86.50 642 SER A N 1
ATOM 4987 C CA . SER A 1 642 ? -27.697 -2.100 25.019 1.00 86.50 642 SER A CA 1
ATOM 4988 C C . SER A 1 642 ? -28.210 -3.439 24.503 1.00 86.50 642 SER A C 1
ATOM 4990 O O . SER A 1 642 ? -27.824 -3.886 23.420 1.00 86.50 642 SER A O 1
ATOM 4992 N N . TRP A 1 643 ? -29.108 -4.067 25.264 1.00 87.62 643 TRP A N 1
ATOM 4993 C CA . TRP A 1 643 ? -29.711 -5.326 24.843 1.00 87.62 643 TRP A CA 1
ATOM 4994 C C . TRP A 1 643 ? -30.606 -5.175 23.619 1.00 87.62 643 TRP A C 1
ATOM 4996 O O . TRP A 1 643 ? -30.699 -6.115 22.840 1.00 87.62 643 TRP A O 1
ATOM 5006 N N . ASP A 1 644 ? -31.220 -4.007 23.417 1.00 85.69 644 ASP A N 1
ATOM 5007 C CA . ASP A 1 644 ? -32.009 -3.725 22.214 1.00 85.69 644 ASP A CA 1
ATOM 5008 C C . ASP A 1 644 ? -31.159 -3.806 20.935 1.00 85.69 644 ASP A C 1
ATOM 5010 O O . ASP A 1 644 ? -31.647 -4.284 19.914 1.00 85.69 644 ASP A O 1
ATOM 5014 N N . GLU A 1 645 ? -29.887 -3.394 20.979 1.00 83.62 645 GLU A N 1
ATOM 5015 C CA . GLU A 1 645 ? -28.981 -3.506 19.824 1.00 83.62 645 GLU A CA 1
ATOM 5016 C C . GLU A 1 645 ? -28.585 -4.960 19.550 1.00 83.62 645 GLU A C 1
ATOM 5018 O O . GLU A 1 645 ? -28.660 -5.419 18.412 1.00 83.62 645 GLU A O 1
ATOM 5023 N N . LEU A 1 646 ? -28.244 -5.720 20.594 1.00 83.31 646 LEU A N 1
ATOM 5024 C CA . LEU A 1 646 ? -27.896 -7.138 20.454 1.00 83.31 646 LEU A CA 1
ATOM 5025 C C . LEU A 1 646 ? -29.098 -7.997 20.034 1.00 83.31 646 LEU A C 1
ATOM 5027 O O . LEU A 1 646 ? -28.954 -8.919 19.236 1.00 83.31 646 LEU A O 1
ATOM 5031 N N . ALA A 1 647 ? -30.294 -7.676 20.526 1.00 80.44 647 ALA A N 1
ATOM 5032 C CA . ALA A 1 647 ? -31.534 -8.375 20.200 1.00 80.44 647 ALA A CA 1
ATOM 5033 C C . ALA A 1 647 ? -31.948 -8.239 18.727 1.00 80.44 647 ALA A C 1
ATOM 5035 O O . ALA A 1 647 ? -32.679 -9.093 18.237 1.00 80.44 647 ALA A O 1
ATOM 5036 N N . LYS A 1 648 ? -31.499 -7.188 18.026 1.00 77.25 648 LYS A N 1
ATOM 5037 C CA . LYS A 1 648 ? -31.716 -7.017 16.575 1.00 77.25 648 LYS A CA 1
ATOM 5038 C C . LYS A 1 648 ? -30.812 -7.921 15.739 1.00 77.25 648 LYS A C 1
ATOM 5040 O O . LYS A 1 648 ? -31.101 -8.170 14.574 1.00 77.25 648 LYS A O 1
ATOM 5045 N N . LEU A 1 649 ? -29.694 -8.347 16.321 1.00 71.94 649 LEU A N 1
ATOM 5046 C CA . LEU A 1 649 ? -28.659 -9.142 15.668 1.00 71.94 649 LEU A CA 1
ATOM 5047 C C . LEU A 1 649 ? -28.801 -10.634 15.949 1.00 71.94 649 LEU A C 1
ATOM 5049 O O . LEU A 1 649 ? -28.341 -11.453 15.154 1.00 71.94 649 LEU A O 1
ATOM 5053 N N . SER A 1 650 ? -29.444 -10.999 17.059 1.00 65.31 650 SER A N 1
ATOM 5054 C CA . SER A 1 650 ? -29.827 -12.382 17.297 1.00 65.31 650 SER A CA 1
ATOM 5055 C C . SER A 1 650 ? -30.961 -12.765 16.346 1.00 65.31 650 SER A C 1
ATOM 5057 O O . SER A 1 650 ? -31.936 -12.033 16.190 1.00 65.31 650 SER A O 1
ATOM 5059 N N . GLN A 1 651 ? -30.819 -13.902 15.658 1.00 53.09 651 GLN A N 1
ATOM 5060 C CA . GLN A 1 651 ? -31.851 -14.392 14.747 1.00 53.09 651 GLN A CA 1
ATOM 5061 C C . GLN A 1 651 ? -33.174 -14.541 15.509 1.00 53.09 651 GLN A C 1
ATOM 5063 O O . GLN A 1 651 ? -33.301 -15.396 16.389 1.00 53.09 651 GLN A O 1
ATOM 5068 N N . GLU A 1 652 ? -34.168 -13.720 15.162 1.00 45.69 652 GLU A N 1
ATOM 5069 C CA . GLU A 1 652 ? -35.550 -13.956 15.560 1.00 45.69 652 GLU A CA 1
ATOM 5070 C C . GLU A 1 652 ? -35.959 -15.313 14.998 1.00 45.69 652 GLU A C 1
ATOM 5072 O O . GLU A 1 652 ? -36.156 -15.472 13.795 1.00 45.69 652 GLU A O 1
ATOM 5077 N N . SER A 1 653 ? -36.068 -16.324 15.854 1.00 37.75 653 SER A N 1
ATOM 5078 C CA . SER A 1 653 ? -36.729 -17.555 15.453 1.00 37.75 653 SER A CA 1
ATOM 5079 C C . SER A 1 653 ? -38.236 -17.328 15.533 1.00 37.75 653 SER A C 1
ATOM 5081 O O . SER A 1 653 ? -38.754 -17.179 16.642 1.00 37.75 653 SER A O 1
ATOM 5083 N N . PRO A 1 654 ? -38.979 -17.348 14.410 1.00 35.19 654 PRO A N 1
ATOM 5084 C CA . PRO A 1 654 ? -40.388 -16.969 14.418 1.00 35.19 654 PRO A CA 1
ATOM 5085 C C . PRO A 1 654 ? -41.306 -17.962 15.137 1.00 35.19 654 PRO A C 1
ATOM 5087 O O . PRO A 1 654 ? -42.495 -17.696 15.204 1.00 35.19 654 PRO A O 1
ATOM 5090 N N . ASN A 1 655 ? -40.808 -19.101 15.640 1.00 38.53 655 ASN A N 1
ATOM 5091 C CA . ASN A 1 655 ? -41.574 -20.105 16.399 1.00 38.53 655 ASN A CA 1
ATOM 5092 C C . ASN A 1 655 ? -40.664 -21.195 17.021 1.00 38.53 655 ASN A C 1
ATOM 5094 O O . ASN A 1 655 ? -41.031 -22.372 17.042 1.00 38.53 655 ASN A O 1
ATOM 5098 N N . SER A 1 656 ? -39.448 -20.881 17.491 1.00 38.38 656 SER A N 1
ATOM 5099 C CA . SER A 1 656 ? -38.572 -21.944 18.017 1.00 38.38 656 SER A CA 1
ATOM 5100 C C . SER A 1 656 ? -38.904 -22.281 19.469 1.00 38.38 656 SER A C 1
ATOM 5102 O O . SER A 1 656 ? -38.526 -21.565 20.397 1.00 38.38 656 SER A O 1
ATOM 5104 N N . PHE A 1 657 ? -39.519 -23.442 19.668 1.00 43.84 657 PHE A N 1
ATOM 5105 C CA . PHE A 1 657 ? -39.195 -24.260 20.830 1.00 43.84 657 PHE A CA 1
ATOM 5106 C C . PHE A 1 657 ? -37.676 -24.484 20.829 1.00 43.84 657 PHE A C 1
ATOM 5108 O O . PHE A 1 657 ? -37.168 -25.265 20.027 1.00 43.84 657 PHE A O 1
ATOM 5115 N N . SER A 1 658 ? -36.941 -23.784 21.692 1.00 57.03 658 SER A N 1
ATOM 5116 C CA . SER A 1 658 ? -35.627 -24.271 22.118 1.00 57.03 658 SER A CA 1
ATOM 5117 C C . SER A 1 658 ? 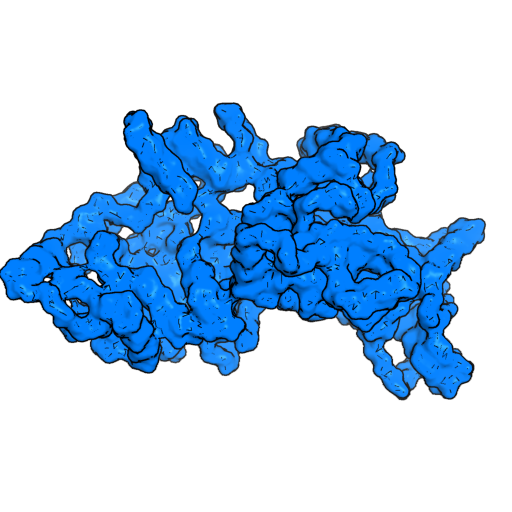-35.845 -25.107 23.377 1.00 57.03 658 SER A C 1
ATOM 5119 O O . SER A 1 658 ? -36.793 -24.857 24.120 1.00 57.03 658 SER A O 1
ATOM 5121 N N . GLU A 1 659 ? -34.984 -26.086 23.657 1.00 60.22 659 GLU A N 1
ATOM 5122 C CA . GLU A 1 659 ? -35.097 -26.970 24.836 1.00 60.22 659 GLU A CA 1
ATOM 5123 C C . GLU A 1 659 ? -35.244 -26.204 26.179 1.00 60.22 659 GLU A C 1
ATOM 5125 O O . GLU A 1 659 ? -35.709 -26.750 27.182 1.00 60.22 659 GLU A O 1
ATOM 5130 N N . PHE A 1 660 ? -34.901 -24.911 26.190 1.00 67.44 660 PHE A N 1
ATOM 5131 C CA . PHE A 1 660 ? -34.855 -24.055 27.371 1.00 67.44 660 PHE A CA 1
ATOM 5132 C C . PHE A 1 660 ? -35.744 -22.806 27.297 1.00 67.44 660 PHE A C 1
ATOM 5134 O O . PHE A 1 660 ? -35.807 -22.082 28.289 1.00 67.44 660 PHE A O 1
ATOM 5141 N N . LEU A 1 661 ? -36.436 -22.557 26.178 1.00 75.12 661 LEU A N 1
ATOM 5142 C CA . LEU A 1 661 ? -37.386 -21.451 26.027 1.00 75.12 661 LEU A CA 1
ATOM 5143 C C . LEU A 1 661 ? -38.725 -21.974 25.507 1.00 75.12 661 LEU A C 1
ATOM 5145 O O . LEU A 1 661 ? -38.820 -22.456 24.378 1.00 75.12 661 LEU A O 1
ATOM 5149 N N . ILE A 1 662 ? -39.765 -21.833 26.325 1.00 79.69 662 ILE A N 1
ATOM 5150 C CA . ILE A 1 662 ? -41.139 -22.205 25.987 1.00 79.69 662 ILE A CA 1
ATOM 5151 C C . ILE A 1 662 ? -41.946 -20.922 25.788 1.00 79.69 662 ILE A C 1
ATOM 5153 O O . ILE A 1 662 ? -42.106 -20.132 26.719 1.00 79.69 662 ILE A O 1
ATOM 5157 N N . LEU A 1 663 ? -42.474 -20.726 24.581 1.00 81.25 663 LEU A N 1
ATOM 5158 C CA . LEU A 1 663 ? -43.309 -19.579 24.225 1.00 81.25 663 LEU A CA 1
ATOM 5159 C C . LEU A 1 663 ? -44.763 -20.030 24.055 1.00 81.25 663 LEU A C 1
ATOM 5161 O O . LEU A 1 663 ? -45.040 -20.976 23.319 1.00 81.25 663 LEU A O 1
ATOM 5165 N N . LYS A 1 664 ? -45.713 -19.344 24.699 1.00 82.75 664 LYS A N 1
ATOM 5166 C CA . LYS A 1 664 ? -47.152 -19.549 24.461 1.00 82.75 664 LYS A CA 1
ATOM 5167 C C . LYS A 1 664 ? -47.869 -18.210 24.358 1.00 82.75 664 LYS A C 1
ATOM 5169 O O . LYS A 1 664 ? -47.901 -17.454 25.319 1.00 82.75 664 LYS A O 1
ATOM 5174 N N . ASN A 1 665 ? -48.494 -17.925 23.217 1.00 84.31 665 ASN A N 1
ATOM 5175 C CA . ASN A 1 665 ? -49.142 -16.629 22.964 1.00 84.31 665 ASN A CA 1
ATOM 5176 C C . ASN A 1 665 ? -48.204 -15.434 23.242 1.00 84.31 665 ASN A C 1
ATOM 5178 O O . ASN A 1 665 ? -48.644 -14.428 23.787 1.00 84.31 665 ASN A O 1
ATOM 5182 N N . ALA A 1 666 ? -46.911 -15.573 22.939 1.00 82.56 666 ALA A N 1
ATOM 5183 C CA . ALA A 1 666 ? -45.911 -14.527 23.125 1.00 82.56 666 ALA A CA 1
ATOM 5184 C C . ALA A 1 666 ? -45.414 -14.032 21.762 1.00 82.56 666 ALA A C 1
ATOM 5186 O O . ALA A 1 666 ? -45.331 -14.825 20.822 1.00 82.56 666 ALA A O 1
ATOM 5187 N N . LYS A 1 667 ? -45.085 -12.741 21.648 1.00 82.19 667 LYS A N 1
ATOM 5188 C CA . LYS A 1 667 ? -44.579 -12.137 20.404 1.00 82.19 667 LYS A CA 1
ATOM 5189 C C . LYS A 1 667 ? -43.321 -11.319 20.656 1.00 82.19 667 LYS A C 1
ATOM 5191 O O . LYS A 1 667 ? -43.185 -10.701 21.705 1.00 82.19 667 LYS A O 1
ATOM 5196 N N . ASN A 1 668 ? -42.428 -11.290 19.669 1.00 82.50 668 ASN A N 1
ATOM 5197 C CA . ASN A 1 668 ? -41.237 -10.439 19.683 1.00 82.50 668 ASN A CA 1
ATOM 5198 C C . ASN A 1 668 ? -40.359 -10.607 20.948 1.00 82.50 668 ASN A C 1
ATOM 5200 O O . ASN A 1 668 ? -39.904 -9.634 21.550 1.00 82.50 668 ASN A O 1
ATOM 5204 N N . VAL A 1 669 ? -40.153 -11.857 21.377 1.00 81.19 669 VAL A N 1
ATOM 5205 C CA . VAL A 1 669 ? -39.333 -12.207 22.546 1.00 81.19 669 VAL A CA 1
ATOM 5206 C C . VAL A 1 669 ? -37.903 -12.495 22.096 1.00 81.19 669 VAL A C 1
ATOM 5208 O O . VAL A 1 669 ? -37.682 -13.437 21.339 1.00 81.19 669 VAL A O 1
ATOM 5211 N N . SER A 1 670 ? -36.931 -11.731 22.594 1.00 83.56 670 SER A N 1
ATOM 5212 C CA . SER A 1 670 ? -35.504 -12.014 22.387 1.00 83.56 670 SER A CA 1
ATOM 5213 C C . SER A 1 670 ? -34.929 -12.722 23.610 1.00 83.56 670 SER A C 1
ATOM 5215 O O . SER A 1 670 ? -35.060 -12.227 24.728 1.00 83.56 670 SER A O 1
ATOM 5217 N N . PHE A 1 671 ? -34.282 -13.869 23.405 1.00 78.50 671 PHE A N 1
ATOM 5218 C CA . PHE A 1 671 ? -33.652 -14.647 24.473 1.00 78.50 671 PHE A CA 1
ATOM 5219 C C . PHE A 1 671 ? -32.143 -14.741 24.246 1.00 78.50 671 PHE A C 1
ATOM 5221 O O . PHE A 1 671 ? -31.705 -15.234 23.209 1.00 78.50 671 PHE A O 1
ATOM 5228 N N . LEU A 1 672 ? -31.360 -14.256 25.210 1.00 76.00 672 LEU A N 1
ATOM 5229 C CA . LEU A 1 672 ? -29.896 -14.247 25.190 1.00 76.00 672 LEU A CA 1
ATOM 5230 C C . LEU A 1 672 ? -29.395 -15.076 26.378 1.00 76.00 672 LEU A C 1
ATOM 5232 O O . LEU A 1 672 ? -29.781 -14.835 27.522 1.00 76.00 672 LEU A O 1
ATOM 5236 N N . LYS A 1 673 ? -28.596 -16.109 26.106 1.00 71.56 673 LYS A N 1
ATOM 5237 C CA . LYS A 1 673 ? -28.380 -17.228 27.033 1.00 71.56 673 LYS A CA 1
ATOM 5238 C C . LYS A 1 673 ? -26.899 -17.537 27.218 1.00 71.56 673 LYS A C 1
ATOM 5240 O O . LYS A 1 673 ? -26.171 -17.568 26.231 1.00 71.56 673 LYS A O 1
ATOM 5245 N N . THR A 1 674 ? -26.482 -17.863 28.447 1.00 64.50 674 THR A N 1
ATOM 5246 C CA . THR A 1 674 ? -25.088 -18.269 28.725 1.00 64.50 674 THR A CA 1
ATOM 5247 C C . THR A 1 674 ? -24.918 -19.529 29.575 1.00 64.50 674 THR A C 1
ATOM 5249 O O . THR A 1 674 ? -23.846 -20.125 29.519 1.00 64.50 674 THR A O 1
ATOM 5252 N N . SER A 1 675 ? -25.918 -19.977 30.353 1.00 67.69 675 SER A N 1
ATOM 5253 C CA . SER A 1 675 ? -25.661 -20.973 31.412 1.00 67.69 675 SER A CA 1
ATOM 5254 C C . SER A 1 675 ? -26.308 -22.345 31.206 1.00 67.69 675 SER A C 1
ATOM 5256 O O . SER A 1 675 ? -25.824 -23.340 31.745 1.00 67.69 675 SER A O 1
ATOM 5258 N N . ASN A 1 676 ? -27.383 -22.426 30.414 1.00 70.25 676 ASN A N 1
ATOM 5259 C CA . ASN A 1 676 ? -28.171 -23.655 30.210 1.00 70.25 676 ASN A CA 1
ATOM 5260 C C . ASN A 1 676 ? -28.758 -24.268 31.499 1.00 70.25 676 ASN A C 1
ATOM 5262 O O . ASN A 1 676 ? -29.263 -25.388 31.450 1.00 70.25 676 ASN A O 1
ATOM 5266 N N . LYS A 1 677 ? -28.744 -23.558 32.635 1.00 73.12 677 LYS A N 1
ATOM 5267 C CA . LYS A 1 677 ? -29.177 -24.108 33.930 1.00 73.12 677 LYS A CA 1
ATOM 5268 C C . LYS A 1 677 ? -30.674 -23.976 34.179 1.00 73.12 677 LYS A C 1
ATOM 5270 O O . LYS A 1 677 ? -31.227 -24.768 34.939 1.00 73.12 677 LYS A O 1
ATOM 5275 N N . MET A 1 678 ? -31.337 -23.006 33.550 1.00 74.56 678 MET A N 1
ATOM 5276 C CA . MET A 1 678 ? -32.754 -22.727 33.778 1.00 74.56 678 MET A CA 1
ATOM 5277 C C . MET A 1 678 ? -33.590 -22.887 32.504 1.00 74.56 678 MET A C 1
ATOM 5279 O O . MET A 1 678 ? -33.168 -22.523 31.406 1.00 74.56 678 MET A O 1
ATOM 5283 N N . ARG A 1 679 ? -34.807 -23.421 32.659 1.00 80.94 679 ARG A N 1
ATOM 5284 C CA . ARG A 1 679 ? -35.847 -23.388 31.622 1.00 80.94 679 ARG A CA 1
ATOM 5285 C C . ARG A 1 679 ? -36.721 -22.160 31.843 1.00 80.94 679 ARG A C 1
ATOM 5287 O O . ARG A 1 679 ? -37.257 -21.987 32.934 1.00 80.94 679 ARG A O 1
ATOM 5294 N N . VAL A 1 680 ? -36.886 -21.340 30.812 1.00 81.50 680 VAL A N 1
ATOM 5295 C CA . VAL A 1 680 ? -37.732 -20.147 30.842 1.00 81.50 680 VAL A CA 1
ATOM 5296 C C . VAL A 1 680 ? -39.009 -20.422 30.055 1.00 81.50 680 VAL A C 1
ATOM 5298 O O . VAL A 1 680 ? -38.961 -20.833 28.899 1.00 81.50 680 VAL A O 1
ATOM 5301 N N . ALA A 1 681 ? -40.165 -20.189 30.674 1.00 85.44 681 ALA A N 1
ATOM 5302 C CA . ALA A 1 681 ? -41.459 -20.241 30.005 1.00 85.44 681 ALA A CA 1
ATOM 5303 C C . ALA A 1 681 ? -42.119 -18.865 30.077 1.00 85.44 681 ALA A C 1
ATOM 5305 O O . ALA A 1 681 ? -42.262 -18.308 31.164 1.00 85.44 681 ALA A O 1
ATOM 5306 N N . VAL A 1 682 ? -42.533 -18.325 28.931 1.00 82.81 682 VAL A N 1
ATOM 5307 C CA . VAL A 1 682 ? -43.228 -17.036 28.854 1.00 82.81 682 VAL A CA 1
ATOM 5308 C C . VAL A 1 682 ? -44.573 -17.191 28.153 1.00 82.81 682 VAL A C 1
ATOM 5310 O O . VAL A 1 682 ? -44.692 -17.847 27.113 1.00 82.81 682 VAL A O 1
ATOM 5313 N N . ILE A 1 683 ? -45.610 -16.610 28.761 1.00 87.25 683 ILE A N 1
ATOM 5314 C CA . ILE A 1 683 ? -46.996 -16.752 28.317 1.00 87.25 683 ILE A CA 1
ATOM 5315 C C . ILE A 1 683 ? -47.659 -15.378 28.246 1.00 87.25 683 ILE A C 1
ATOM 5317 O O . ILE A 1 683 ? -47.683 -14.670 29.248 1.00 87.25 683 ILE A O 1
ATOM 5321 N N . GLY A 1 684 ? -48.227 -15.020 27.091 1.00 88.75 684 GLY A N 1
ATOM 5322 C CA . GLY A 1 684 ? -49.034 -13.798 26.946 1.00 88.75 684 GLY A CA 1
ATOM 5323 C C . GLY A 1 684 ? -48.251 -12.482 27.007 1.00 88.75 684 GLY A C 1
ATOM 5324 O O . GLY A 1 684 ? -48.844 -11.449 27.302 1.00 88.75 684 GLY A O 1
ATOM 5325 N N . VAL A 1 685 ? -46.936 -12.515 26.776 1.00 88.12 685 VAL A N 1
ATOM 5326 C CA . VAL A 1 685 ? -46.056 -11.336 26.815 1.00 88.12 685 VAL A CA 1
ATOM 5327 C C . VAL A 1 685 ? -45.605 -10.935 25.417 1.00 88.12 685 VAL A C 1
ATOM 5329 O O . VAL A 1 685 ? -45.391 -11.785 24.551 1.00 88.12 685 VAL A O 1
ATOM 5332 N N . GLU A 1 686 ? -45.432 -9.637 25.207 1.00 89.94 686 GLU A N 1
ATOM 5333 C CA . GLU A 1 686 ? -44.991 -9.068 23.937 1.00 89.94 686 GLU A CA 1
ATOM 5334 C C . GLU A 1 686 ? -43.822 -8.103 24.180 1.00 89.94 686 GLU A C 1
ATOM 5336 O O . GLU A 1 686 ? -43.759 -7.463 25.232 1.00 89.94 686 GLU A O 1
ATOM 5341 N N . ASP A 1 687 ? -42.901 -8.021 23.218 1.00 89.38 687 ASP A N 1
ATOM 5342 C CA . ASP A 1 687 ? -41.790 -7.060 23.199 1.00 89.38 687 ASP A CA 1
ATOM 5343 C C . ASP A 1 687 ? -40.881 -7.132 24.436 1.00 89.38 687 ASP A C 1
ATOM 5345 O O . ASP A 1 687 ? -40.604 -6.119 25.079 1.00 89.38 687 ASP A O 1
ATOM 5349 N N . ILE A 1 688 ? -40.401 -8.327 24.790 1.00 89.88 688 ILE A N 1
ATOM 5350 C CA . ILE A 1 688 ? -39.490 -8.512 25.930 1.00 89.88 688 ILE A CA 1
ATOM 5351 C C . ILE A 1 688 ? -38.124 -9.053 25.512 1.00 89.88 688 ILE A C 1
ATOM 5353 O O . ILE A 1 688 ? -37.977 -9.776 24.525 1.00 89.88 688 ILE A O 1
ATOM 5357 N N . ILE A 1 689 ? -37.124 -8.718 26.315 1.00 89.25 689 ILE A N 1
ATOM 5358 C CA . ILE A 1 689 ? -35.780 -9.276 26.288 1.00 89.25 689 ILE A CA 1
ATOM 5359 C C . ILE A 1 689 ? -35.603 -10.081 27.567 1.00 89.25 689 ILE A C 1
ATOM 5361 O O . ILE A 1 689 ? -35.880 -9.594 28.664 1.00 89.25 689 ILE A O 1
ATOM 5365 N N . VAL A 1 690 ? -35.124 -11.308 27.415 1.00 87.75 690 VAL A N 1
ATOM 5366 C CA . VAL A 1 690 ? -34.791 -12.203 28.514 1.00 87.75 690 VAL A CA 1
ATOM 5367 C C . VAL A 1 690 ? -33.312 -12.558 28.409 1.00 87.75 690 VAL A C 1
ATOM 5369 O O . VAL A 1 690 ? -32.878 -13.096 27.390 1.00 87.75 690 VAL A O 1
ATOM 5372 N N . VAL A 1 691 ? -32.548 -12.270 29.461 1.00 88.00 691 VAL A N 1
ATOM 5373 C CA . VAL A 1 691 ? -31.111 -12.559 29.536 1.00 88.00 691 VAL A CA 1
ATOM 5374 C C . VAL A 1 691 ? -30.826 -13.460 30.724 1.00 88.00 691 VAL A C 1
ATOM 5376 O O . VAL A 1 691 ? -31.152 -13.109 31.858 1.00 88.00 691 VAL A O 1
ATOM 5379 N N . GLU A 1 692 ? -30.204 -14.606 30.465 1.00 86.38 692 GLU A N 1
ATOM 5380 C CA . GLU A 1 692 ? -29.908 -15.626 31.472 1.00 86.38 692 GLU A CA 1
ATOM 5381 C C . GLU A 1 692 ? -28.395 -15.815 31.668 1.00 86.38 692 GLU A C 1
ATOM 5383 O O . GLU A 1 692 ? -27.650 -16.085 30.719 1.00 86.38 692 GLU A O 1
ATOM 5388 N N . THR A 1 693 ? -27.955 -15.707 32.927 1.00 86.25 693 THR A N 1
ATOM 5389 C CA . THR A 1 693 ? -26.645 -16.168 33.413 1.00 86.25 693 THR A CA 1
ATOM 5390 C C . THR A 1 693 ? -26.814 -17.271 34.451 1.00 86.25 693 THR A C 1
ATOM 5392 O O . THR A 1 693 ? -27.927 -17.633 34.825 1.00 86.25 693 THR A O 1
ATOM 5395 N N . ALA A 1 694 ? -25.700 -17.848 34.912 1.00 84.19 694 ALA A N 1
ATOM 5396 C CA . ALA A 1 694 ? -25.706 -18.970 35.855 1.00 84.19 694 ALA A CA 1
ATOM 5397 C C . ALA A 1 694 ? -26.368 -18.658 37.209 1.00 84.19 694 ALA A C 1
ATOM 5399 O O . ALA A 1 694 ? -26.720 -19.581 37.941 1.00 84.19 694 ALA A O 1
ATOM 5400 N N . ASP A 1 695 ? -26.477 -17.377 37.537 1.00 87.69 695 ASP A N 1
ATOM 5401 C CA . ASP A 1 695 ? -26.794 -16.820 38.848 1.00 87.69 695 ASP A CA 1
ATOM 5402 C C . ASP A 1 695 ? -27.746 -15.608 38.780 1.00 87.69 695 ASP A C 1
ATOM 5404 O O . ASP A 1 695 ? -28.131 -15.085 39.822 1.00 87.69 695 ASP A O 1
ATOM 5408 N N . ALA A 1 696 ? -28.145 -15.153 37.585 1.00 90.00 696 ALA A N 1
ATOM 5409 C CA . ALA A 1 696 ? -29.053 -14.022 37.416 1.00 90.00 696 ALA A CA 1
ATOM 5410 C C . ALA A 1 696 ? -29.947 -14.165 36.173 1.00 90.00 696 ALA A C 1
ATOM 5412 O O . ALA A 1 696 ? -29.569 -14.743 35.153 1.00 90.00 696 ALA A O 1
ATOM 5413 N N . LEU A 1 697 ? -31.149 -13.591 36.263 1.00 90.69 697 LEU A N 1
ATOM 5414 C CA . LEU A 1 697 ? -32.113 -13.481 35.172 1.00 90.69 697 LEU A CA 1
ATOM 5415 C C . LEU A 1 697 ? -32.557 -12.026 35.056 1.00 90.69 697 LEU A C 1
ATOM 5417 O O . LEU A 1 697 ? -33.081 -11.459 36.014 1.00 90.69 697 LEU A O 1
ATOM 5421 N N . LEU A 1 698 ? -32.399 -11.444 33.873 1.00 91.25 698 LEU A N 1
ATOM 5422 C CA . LEU A 1 698 ? -32.981 -10.153 33.533 1.00 91.25 698 LEU A CA 1
ATOM 5423 C C . LEU A 1 698 ? -34.151 -10.361 32.578 1.00 91.25 698 LEU A C 1
ATOM 5425 O O . LEU A 1 698 ? -34.018 -11.038 31.562 1.00 91.25 698 LEU A O 1
ATOM 5429 N N . ILE A 1 699 ? -35.277 -9.726 32.889 1.00 91.81 699 ILE A N 1
ATOM 5430 C CA . ILE A 1 699 ? -36.415 -9.588 31.985 1.00 91.81 699 ILE A CA 1
ATOM 5431 C C . ILE A 1 699 ? -36.707 -8.098 31.876 1.00 91.81 699 ILE A C 1
ATOM 5433 O O . ILE A 1 699 ? -36.987 -7.450 32.884 1.00 91.81 699 ILE A O 1
ATOM 5437 N N . CYS A 1 700 ? -36.637 -7.542 30.672 1.00 91.19 700 CYS A N 1
ATOM 5438 C CA . CYS A 1 700 ? -36.987 -6.147 30.433 1.00 91.19 700 CYS A CA 1
ATOM 5439 C C . CYS A 1 700 ? -37.798 -5.993 29.149 1.00 91.19 700 CYS A C 1
ATOM 5441 O O . CYS A 1 700 ? -37.791 -6.862 28.278 1.00 91.19 700 CYS A O 1
ATOM 5443 N N . LYS A 1 701 ? -38.531 -4.887 29.039 1.00 90.94 701 LYS A N 1
ATOM 5444 C CA . LYS A 1 701 ? -39.262 -4.549 27.820 1.00 90.94 701 LYS A CA 1
ATOM 5445 C C . LYS A 1 701 ? -38.287 -4.021 26.759 1.00 90.94 701 LYS A C 1
ATOM 5447 O O . LYS A 1 701 ? -37.399 -3.229 27.084 1.00 90.94 701 LYS A O 1
ATOM 5452 N N . LYS A 1 702 ? -38.467 -4.420 25.498 1.00 86.94 702 LYS A N 1
ATOM 5453 C CA . LYS A 1 702 ? -37.771 -3.827 24.346 1.00 86.94 702 LYS A CA 1
ATOM 5454 C C . LYS A 1 702 ? -38.028 -2.316 24.313 1.00 86.94 702 LYS A C 1
ATOM 5456 O O . LYS A 1 702 ? -39.132 -1.854 24.601 1.00 86.94 702 LYS A O 1
ATOM 5461 N N . GLY A 1 703 ? -36.991 -1.544 24.014 1.00 84.38 703 GLY A N 1
ATOM 5462 C CA . GLY A 1 703 ? -36.968 -0.082 24.102 1.00 84.38 703 GLY A CA 1
ATOM 5463 C C . GLY A 1 703 ? -36.662 0.468 25.499 1.00 84.38 703 GLY A C 1
ATOM 5464 O O . GLY A 1 703 ? -36.371 1.655 25.629 1.00 84.38 703 GLY A O 1
ATOM 5465 N N . GLU A 1 704 ? -36.675 -0.361 26.549 1.00 87.25 704 GLU A N 1
ATOM 5466 C CA . GLU A 1 704 ? -36.317 0.054 27.910 1.00 87.25 704 GLU A CA 1
ATOM 5467 C C . GLU A 1 704 ? -34.962 -0.487 28.385 1.00 87.25 704 GLU A C 1
ATOM 5469 O O . GLU A 1 704 ? -34.556 -0.200 29.513 1.00 87.25 704 GLU A O 1
ATOM 5474 N N . SER A 1 705 ? -34.212 -1.225 27.555 1.00 86.12 705 SER A N 1
ATOM 5475 C CA . SER A 1 705 ? -32.977 -1.888 28.010 1.00 86.12 705 SER A CA 1
ATOM 5476 C C . SER A 1 705 ? -31.880 -0.919 28.472 1.00 86.12 705 SER A C 1
ATOM 5478 O O . SER A 1 705 ? -31.022 -1.284 29.273 1.00 86.12 705 SER A O 1
ATOM 5480 N N . GLN A 1 706 ? -31.940 0.353 28.071 1.00 83.12 706 GLN A N 1
ATOM 5481 C CA . GLN A 1 706 ? -31.049 1.404 28.578 1.00 83.12 706 GLN A CA 1
ATOM 5482 C C . GLN A 1 706 ? -31.183 1.626 30.100 1.00 83.12 706 GLN A C 1
ATOM 5484 O O . GLN A 1 706 ? -30.221 2.063 30.739 1.00 83.12 706 GLN A O 1
ATOM 5489 N N . LYS A 1 707 ? -32.346 1.308 30.693 1.00 87.38 707 LYS A N 1
ATOM 5490 C CA . LYS A 1 707 ? -32.620 1.416 32.140 1.00 87.38 707 LYS A CA 1
ATOM 5491 C C . LYS A 1 707 ? -31.946 0.317 32.969 1.00 87.38 707 LYS A C 1
ATOM 5493 O O . LYS A 1 707 ? -31.917 0.405 34.188 1.00 87.38 707 LYS A O 1
ATOM 5498 N N . VAL A 1 708 ? -31.325 -0.691 32.347 1.00 89.62 708 VAL A N 1
ATOM 5499 C CA . VAL A 1 708 ? -30.565 -1.738 33.066 1.00 89.62 708 VAL A CA 1
ATOM 5500 C C . VAL A 1 708 ? -29.433 -1.145 33.914 1.00 89.62 708 VAL A C 1
ATOM 5502 O O . VAL A 1 708 ? -29.110 -1.670 34.977 1.00 89.62 708 VAL A O 1
ATOM 5505 N N . LYS A 1 709 ? -28.886 0.010 33.517 1.00 87.25 709 LYS A N 1
ATOM 5506 C CA . LYS A 1 709 ? -27.921 0.760 34.336 1.00 87.25 709 LYS A CA 1
ATOM 5507 C C . LYS A 1 709 ? -28.465 1.111 35.732 1.00 87.25 709 LYS A C 1
ATOM 5509 O O . LYS A 1 709 ? -27.682 1.200 36.672 1.00 87.25 709 LYS A O 1
ATOM 5514 N N . ASP A 1 710 ? -29.778 1.309 35.860 1.00 90.06 710 ASP A N 1
ATOM 5515 C CA . ASP A 1 710 ? -30.426 1.693 37.113 1.00 90.06 710 ASP A CA 1
ATOM 5516 C C . ASP A 1 710 ? -30.464 0.486 38.061 1.00 90.06 710 ASP A C 1
ATOM 5518 O O . ASP A 1 710 ? -30.176 0.633 39.245 1.00 90.06 710 ASP A O 1
ATOM 5522 N N . ILE A 1 711 ? -30.659 -0.729 37.528 1.00 90.50 711 ILE A N 1
ATOM 5523 C CA . ILE A 1 711 ? -30.515 -1.986 38.286 1.00 90.50 711 ILE A CA 1
ATOM 5524 C C . ILE A 1 711 ? -29.090 -2.138 38.821 1.00 90.50 711 ILE A C 1
ATOM 5526 O O . ILE A 1 711 ? -28.898 -2.456 39.991 1.00 90.50 711 ILE A O 1
ATOM 5530 N N . VAL A 1 712 ? -28.077 -1.850 38.001 1.00 88.25 712 VAL A N 1
ATOM 5531 C CA . VAL A 1 712 ? -26.672 -1.878 38.441 1.00 88.25 712 VAL A CA 1
ATOM 5532 C C . VAL A 1 712 ? -26.414 -0.869 39.568 1.00 88.25 712 VAL A C 1
ATOM 5534 O O . VAL A 1 712 ? -25.658 -1.164 40.494 1.00 88.25 712 VAL A O 1
ATOM 5537 N N . SER A 1 713 ? -27.038 0.311 39.526 1.00 88.31 713 SER A N 1
ATOM 5538 C CA . SER A 1 713 ? -26.977 1.280 40.630 1.00 88.31 713 SER A CA 1
ATOM 5539 C C . SER A 1 713 ? -27.658 0.744 41.892 1.00 88.31 713 SER A C 1
ATOM 5541 O O . SER A 1 713 ? -27.057 0.787 42.962 1.00 88.31 713 SER A O 1
ATOM 5543 N N . MET A 1 714 ? -28.841 0.140 41.767 1.00 90.88 714 MET A N 1
ATOM 5544 C CA . MET A 1 714 ? -29.561 -0.464 42.895 1.00 90.88 714 MET A CA 1
ATOM 5545 C C . MET A 1 714 ? -28.778 -1.613 43.547 1.00 90.88 714 MET A C 1
ATOM 5547 O O . MET A 1 714 ? -28.750 -1.721 44.773 1.00 90.88 714 MET A O 1
ATOM 5551 N N . LEU A 1 715 ? -28.105 -2.454 42.754 1.00 90.38 715 LEU A N 1
ATOM 5552 C CA . LEU A 1 715 ? -27.237 -3.525 43.259 1.00 90.38 715 LEU A CA 1
ATOM 5553 C C . LEU A 1 715 ? -26.057 -2.960 44.068 1.00 90.38 715 LEU A C 1
ATOM 5555 O O . LEU A 1 715 ? -25.748 -3.478 45.142 1.00 90.38 715 LEU A O 1
ATOM 5559 N N . LYS A 1 716 ? -25.444 -1.859 43.601 1.00 87.62 716 LYS A N 1
ATOM 5560 C CA . LYS A 1 716 ? -24.387 -1.142 44.343 1.00 87.62 716 LYS A CA 1
ATOM 5561 C C . LYS A 1 716 ? -24.900 -0.586 45.664 1.00 87.62 716 LYS A C 1
ATOM 5563 O O . LYS A 1 716 ? -24.261 -0.786 46.692 1.00 87.62 716 LYS A O 1
ATOM 5568 N N . GLU A 1 717 ? -26.039 0.098 45.637 1.00 90.88 717 GLU A N 1
ATOM 5569 C CA . GLU A 1 717 ? -26.664 0.688 46.828 1.00 90.88 717 GLU A CA 1
ATOM 5570 C C . GLU A 1 717 ? -27.057 -0.383 47.852 1.00 90.88 717 GLU A C 1
ATOM 5572 O O . GLU A 1 717 ? -26.912 -0.182 49.056 1.00 90.88 717 GLU A O 1
ATOM 5577 N N . SER A 1 718 ? -27.461 -1.560 47.373 1.00 90.06 718 SER A N 1
ATOM 5578 C CA . SER A 1 718 ? -27.827 -2.712 48.204 1.00 90.06 718 SER A CA 1
ATOM 5579 C C . SER A 1 718 ? -26.625 -3.539 48.679 1.00 90.06 718 SER A C 1
ATOM 5581 O O . SER A 1 718 ? -26.816 -4.578 49.303 1.00 90.06 718 SER A O 1
ATOM 5583 N N . SER A 1 719 ? -25.387 -3.107 48.399 1.00 87.69 719 SER A N 1
ATOM 5584 C CA . SER A 1 719 ? -24.145 -3.832 48.728 1.00 87.69 719 SER A CA 1
ATOM 5585 C C . SER A 1 719 ? -24.048 -5.253 48.147 1.00 87.69 719 SER A C 1
ATOM 5587 O O . SER A 1 719 ? -23.245 -6.055 48.619 1.00 87.69 719 SER A O 1
ATOM 5589 N N . LEU A 1 720 ? -24.805 -5.550 47.087 1.00 86.75 720 LEU A N 1
ATOM 5590 C CA . LEU A 1 720 ? -24.817 -6.834 46.376 1.00 86.75 720 LEU A CA 1
ATOM 5591 C C . LEU A 1 720 ? -23.691 -6.883 45.333 1.00 86.75 720 LEU A C 1
ATOM 5593 O O . LEU A 1 720 ? -23.921 -7.027 44.131 1.00 86.75 720 LEU A O 1
ATOM 5597 N N . ASN A 1 721 ? -22.457 -6.681 45.800 1.00 83.31 721 ASN A N 1
ATOM 5598 C CA . ASN A 1 721 ? -21.299 -6.503 44.928 1.00 83.31 721 ASN A CA 1
ATOM 5599 C C . ASN A 1 721 ? -20.902 -7.773 44.168 1.00 83.31 721 ASN A C 1
ATOM 5601 O O . ASN A 1 721 ? -20.275 -7.638 43.121 1.00 83.31 721 ASN A O 1
ATOM 5605 N N . GLU A 1 722 ? -21.276 -8.972 44.634 1.00 83.25 722 GLU A N 1
ATOM 5606 C CA . GLU A 1 722 ? -20.993 -10.220 43.910 1.00 83.25 722 GLU A CA 1
ATOM 5607 C C . GLU A 1 722 ? -21.702 -10.322 42.543 1.00 83.25 722 GLU A C 1
ATOM 5609 O O . GLU A 1 722 ? -21.293 -11.109 41.692 1.00 83.25 722 GLU A O 1
ATOM 5614 N N . TYR A 1 723 ? -22.732 -9.502 42.297 1.00 83.44 723 TYR A N 1
ATOM 5615 C CA . TYR A 1 723 ? -23.479 -9.485 41.034 1.00 83.44 723 TYR A CA 1
ATOM 5616 C C . TYR A 1 723 ? -23.046 -8.360 40.075 1.00 83.44 723 TYR A C 1
ATOM 5618 O O . TYR A 1 723 ? -23.719 -8.160 39.063 1.00 83.44 723 TYR A O 1
ATOM 5626 N N . LEU A 1 724 ? -21.980 -7.599 40.373 1.00 82.12 724 LEU A N 1
ATOM 5627 C CA . LEU A 1 724 ? -21.607 -6.358 39.663 1.00 82.12 724 LEU A CA 1
ATOM 5628 C C . LEU A 1 724 ? -20.444 -6.456 38.680 1.00 82.12 724 LEU A C 1
ATOM 5630 O O . LEU A 1 724 ? -19.413 -7.082 38.987 1.00 82.12 724 LEU A O 1
#

Mean predicted aligned error: 13.02 Å

pLDDT: mean 88.98, std 10.33, range [35.19, 98.88]